Protein AF-A0A6V8H9C5-F1 (afdb_monomer_lite)

Organism: Talaromyces pinophilus (NCBI:txid128442)

Foldseek 3Di:
DDDDDDDDDDDDPPPPPPPPDDLDAQPPDDPDDPPDPPPDPPLPDDPDQFKDFPDDPDVPDDFFWKWWDAQQAKTFIAGPHRFGFFIDGGPWGKADFDWADAPNFIWTWIWTDDPPDEIWIFTAHLQRDTRFIAGDDDDFPHWDRAWHQAPVRWIKTKTWDKDWAQCVLQPDHGGFIATWTKIFTARGGRNDTPDMATCVVAPDLNQWPDHDDPPERHRVHHHHSWAFQAWYADPVRWIWTFTQGQLWIFTAGPPPRYTPAIQEGPGHQAADDPPAHGDHFNGWHHWYADPVQWIKIWGADPVLQWIKIWTWHDDSVVSHIDTPDIATDDRHPNDDHLKYWDQDPVARWIKIARWFQFGIWIGHNRHHTDTGMTRDDPCVVVVVPDRHIIRDMDTDHGARQHPDAWDWDDDAQKIKIADRSHPQFQKKWKWKFWAPDPDPPPCGDIDTPDMDTDPGRIDIDGDPDDDDPTWMWIKMFGAGPVGDGSHIYPIDTDDDPDDDDDDDDPPCVVVCPVVVVVCVVPVVPVVVVVVVVPDDLDQCLVVLLVVLCCVLQPVLDCQVVCVQLVQQDVVCRLCSLVVCVVVSCVVVSDPPLVSQLSVLSSVLSVVSVVCSVLVNCLLVLLVVLVPDSCLSVVLSVQLVVLSVQLSVLSNPPPDPVSVVVNVVSVVRSNVSSVVSVVVSVVSVVD

Sequence (686 aa):
MLLSRPQAKPTFLRRWTVRPNPSIRDIQQHRLPSIFGSYDFDLIRPHVPSISAELSSDKACIPGYIFSIPDGRSPTIYDQNGELIWRERRNALTQNLRVQTFRGQDYLTYWTKEPFGPGRYYLLDSSYTERYIVTPVGMIIDSLHDFTVTRRDTALIAAHYKRRANLSAIGGPIDGWILDGIFQEIDIVTGNLLYEWRAAEHVPIADTFNILDDEEGTEDRPFDYFHISGVDQSPSGDYLVSSGHMRAVMLIDASTGQVQWNLGGRKNDFRDFGDRPVVDFMWPHNARWAENGTLTVMDKESSGTRNCGMTIQINPHTTQAVLQQTYNGPAELKELSDGDMQISQDTGNVLISWGGRRGLSEFTADGKLLCENYVLNPLSSFGFLRPVAPSHVTKHTWTGKPLTRPTVKTSGHRLHVHWNGATEVAGWQLDLKEQRSSSKTDVSPYHEVGRFRKTGFETLLRVPPLKGKSRYFLRVAALDQQGQILGYTDDVEWQQAWTGSELSQSQFRILAGGIIIWRDIFDVRMNSMIANLGLTATNYTSGLLLWNYIYAYMLTSTRAIKFRAGIDHNTNPRYDLAKYGERAVAEGKITRKKLGQLERGASAHANSIESFALFASTIVLMNVAKLDVETINLVGLAYSIFRIGYVQAYFYGEDRRLSYVRSILWHFGNFSCFYGIWFAGKALQA

Secondary structure (DSSP, 8-state):
---PPPPPPPP-------PPP-------S-------------SS------EEEEE---TTSPP-EEEE-TTSS--EEE-TTS-EEEE---SSEEEEEEEEEETTEEEEEEEEE-TTS--EEEEE-TT--EEEEE---SS-SEEEEEEEE-TTSEEEEEEEEEEEE--GGGTS-TTEEEEEEEEEEEETTT--EEEEEEHHHHS-GGG--S---TT-SSSSS-EESS-EEEEEE-TTSPEEEEETTTTEEEEE-TTT--EEEEEEGGG---B-BTTBPP---SS-EEEEE-TTSPEEEEEE-TTSS-EEEEEEEEEGGGTEEEEEEEEEPPTT--S-S--EEEE-TTT--EEEE--TT--EEEE-TTS-EEEEEEE--GGGGSTTS-PPP----EEE------SSPPEEEEETTEEEEE-TT-TT--EEEEEEEEE-SS-TT--PPPEEEEEEE--SSSEEEEPP---SSSEEEEEEEEE-TT--EEEEPPPEEE-----------TT-HHHHHHHHHHHHHHHHHHHHHHHTTT------HHHHHHHHHHIIIIIT-THHHHHHTT---TTSTTSHHHHHHHHHHHTTSS-HHHHHHHHHHHHHHHHHHHHHHHHHHHHHHHHHTT--HHHHHHHHHHHHHHHHHHHHHHHH--SHHHHHHHHHHHHHHHHHHHHHHHHHHHHTT-

Radius of gyration: 34.14 Å; chains: 1; bounding box: 86×96×99 Å

Structure (mmCIF, N/CA/C/O backbone):
data_AF-A0A6V8H9C5-F1
#
_entry.id   AF-A0A6V8H9C5-F1
#
loop_
_atom_site.group_PDB
_atom_site.id
_atom_site.type_symbol
_atom_site.label_atom_id
_atom_site.label_alt_id
_atom_site.label_comp_id
_atom_site.label_asym_id
_atom_site.label_entity_id
_atom_site.label_seq_id
_atom_site.pdbx_PDB_ins_code
_atom_site.Cartn_x
_atom_site.Cartn_y
_atom_site.Cartn_z
_atom_site.occupancy
_atom_site.B_iso_or_equiv
_atom_site.auth_seq_id
_atom_site.auth_comp_id
_atom_site.auth_asym_id
_atom_site.auth_atom_id
_atom_site.pdbx_PDB_model_num
ATOM 1 N N . MET A 1 1 ? 8.381 -68.046 -42.246 1.00 32.75 1 MET A N 1
ATOM 2 C CA . MET A 1 1 ? 9.731 -68.211 -41.657 1.00 32.75 1 MET A CA 1
ATOM 3 C C . MET A 1 1 ? 10.690 -67.461 -42.585 1.00 32.75 1 MET A C 1
ATOM 5 O O . MET A 1 1 ? 10.600 -67.759 -43.763 1.00 32.75 1 MET A O 1
ATOM 9 N N . LEU A 1 2 ? 11.537 -66.474 -42.257 1.00 31.50 2 LEU A N 1
ATOM 10 C CA . LEU A 1 2 ? 11.833 -65.577 -41.109 1.00 31.50 2 LEU A CA 1
ATOM 11 C C . LEU A 1 2 ? 12.610 -64.362 -41.730 1.00 31.50 2 LEU A C 1
ATOM 13 O O . LEU A 1 2 ? 13.247 -64.567 -42.756 1.00 31.50 2 LEU A O 1
ATOM 17 N N . LEU A 1 3 ? 12.628 -63.101 -41.266 1.00 30.45 3 LEU A N 1
ATOM 18 C CA . LEU A 1 3 ? 12.091 -62.422 -40.074 1.00 30.45 3 LEU A CA 1
ATOM 19 C C . LEU A 1 3 ? 11.444 -61.048 -40.402 1.00 30.45 3 LEU A C 1
ATOM 21 O O . LEU A 1 3 ? 11.709 -60.403 -41.409 1.00 30.45 3 LEU A O 1
ATOM 25 N N . SER A 1 4 ? 10.637 -60.608 -39.442 1.00 28.58 4 SER A N 1
ATOM 26 C CA . SER A 1 4 ? 10.118 -59.275 -39.105 1.00 28.58 4 SER A CA 1
ATOM 27 C C . SER A 1 4 ? 11.133 -58.117 -38.988 1.00 28.58 4 SER A C 1
ATOM 29 O O . SER A 1 4 ? 12.171 -58.267 -38.342 1.00 28.58 4 SER A O 1
ATOM 31 N N . ARG A 1 5 ? 10.746 -56.908 -39.436 1.00 30.73 5 ARG A N 1
ATOM 32 C CA . ARG A 1 5 ? 11.332 -55.626 -38.974 1.00 30.73 5 ARG A CA 1
ATOM 33 C C . ARG A 1 5 ? 10.733 -55.224 -37.606 1.00 30.73 5 ARG A C 1
ATOM 35 O O . ARG A 1 5 ? 9.522 -55.384 -37.449 1.00 30.73 5 ARG A O 1
ATOM 42 N N . PRO A 1 6 ? 11.502 -54.682 -36.639 1.00 31.28 6 PRO A N 1
ATOM 43 C CA . PRO A 1 6 ? 10.957 -54.266 -35.343 1.00 31.28 6 PRO A CA 1
ATOM 44 C C . PRO A 1 6 ? 10.212 -52.926 -35.412 1.00 31.28 6 PRO A C 1
ATOM 46 O O . PRO A 1 6 ? 10.637 -52.000 -36.099 1.00 31.28 6 PRO A O 1
ATOM 49 N N . GLN A 1 7 ? 9.137 -52.802 -34.631 1.00 28.69 7 GLN A N 1
ATOM 50 C CA . GLN A 1 7 ? 8.470 -51.526 -34.364 1.00 28.69 7 GLN A CA 1
ATOM 51 C C . GLN A 1 7 ? 9.332 -50.643 -33.448 1.00 28.69 7 GLN A C 1
ATOM 53 O O . GLN A 1 7 ? 9.710 -51.072 -32.356 1.00 28.69 7 GLN A O 1
ATOM 58 N N . ALA A 1 8 ? 9.550 -49.383 -33.827 1.00 27.98 8 ALA A N 1
ATOM 59 C CA . ALA A 1 8 ? 9.919 -48.346 -32.869 1.00 27.98 8 ALA A CA 1
ATOM 60 C C . ALA A 1 8 ? 8.644 -47.856 -32.163 1.00 27.98 8 ALA A C 1
ATOM 62 O O . ALA A 1 8 ? 7.706 -47.390 -32.811 1.00 27.98 8 ALA A O 1
ATOM 63 N N . LYS A 1 9 ? 8.586 -47.997 -30.834 1.00 28.11 9 LYS A N 1
ATOM 64 C CA . LYS A 1 9 ? 7.462 -47.505 -30.023 1.00 28.11 9 LYS A CA 1
ATOM 65 C C . LYS A 1 9 ? 7.427 -45.970 -30.066 1.00 28.11 9 LYS A C 1
ATOM 67 O O . LYS A 1 9 ? 8.491 -45.371 -29.912 1.00 28.11 9 LYS A O 1
ATOM 72 N N . PRO A 1 10 ? 6.253 -45.319 -30.167 1.00 26.45 10 PRO A N 1
ATOM 73 C CA . PRO A 1 10 ? 6.161 -43.900 -29.861 1.00 26.45 10 PRO A CA 1
ATOM 74 C C . PRO A 1 10 ? 6.471 -43.710 -28.373 1.00 26.45 10 PRO A C 1
ATOM 76 O O . PRO A 1 10 ? 5.765 -44.225 -27.501 1.00 26.45 10 PRO A O 1
ATOM 79 N N . THR A 1 11 ? 7.556 -43.000 -28.075 1.00 27.45 11 THR A N 1
ATOM 80 C CA . THR A 1 11 ? 7.904 -42.621 -26.707 1.00 27.45 11 THR A CA 1
ATOM 81 C C . THR A 1 11 ? 6.768 -41.774 -26.146 1.00 27.45 11 THR A C 1
ATOM 83 O O . THR A 1 11 ? 6.370 -40.789 -26.765 1.00 27.45 11 THR A O 1
ATOM 86 N N . PHE A 1 12 ? 6.230 -42.155 -24.985 1.00 25.56 12 PHE A N 1
ATOM 87 C CA . PHE A 1 12 ? 5.189 -41.383 -24.308 1.00 25.56 12 PHE A CA 1
ATOM 88 C C . PHE A 1 12 ? 5.707 -39.966 -24.021 1.00 25.56 12 PHE A C 1
ATOM 90 O O . PHE A 1 12 ? 6.411 -39.740 -23.035 1.00 25.56 12 PHE A O 1
ATOM 97 N N . LEU A 1 13 ? 5.297 -38.994 -24.840 1.00 26.78 13 LEU A N 1
ATOM 98 C CA . LEU A 1 13 ? 5.240 -37.605 -24.413 1.00 26.78 13 LEU A CA 1
ATOM 99 C C . LEU A 1 13 ? 4.247 -37.560 -23.253 1.00 26.78 13 LEU A C 1
ATOM 101 O O . LEU A 1 13 ? 3.031 -37.520 -23.453 1.00 26.78 13 LEU A O 1
ATOM 105 N N . ARG A 1 14 ? 4.771 -37.594 -22.020 1.00 26.58 14 ARG A N 1
ATOM 106 C CA . ARG A 1 14 ? 4.018 -37.177 -20.838 1.00 26.58 14 ARG A CA 1
ATOM 107 C C . ARG A 1 14 ? 3.641 -35.721 -21.065 1.00 26.58 14 ARG A C 1
ATOM 109 O O . ARG A 1 14 ? 4.411 -34.811 -20.772 1.00 26.58 14 ARG A O 1
ATOM 116 N N . ARG A 1 15 ? 2.440 -35.531 -21.605 1.00 23.50 15 ARG A N 1
ATOM 117 C CA . ARG A 1 15 ? 1.730 -34.263 -21.623 1.00 23.50 15 ARG A CA 1
ATOM 118 C C . ARG A 1 15 ? 1.595 -33.859 -20.159 1.00 23.50 15 ARG A C 1
ATOM 120 O O . ARG A 1 15 ? 0.718 -34.360 -19.458 1.00 23.50 15 ARG A O 1
ATOM 127 N N . TRP A 1 16 ? 2.506 -33.013 -19.681 1.00 24.73 16 TRP A N 1
ATOM 128 C CA . TRP A 1 16 ? 2.320 -32.300 -18.428 1.00 24.73 16 TRP A CA 1
ATOM 129 C C . TRP A 1 16 ? 1.173 -31.328 -18.670 1.00 24.73 16 TRP A C 1
ATOM 131 O O . TRP A 1 16 ? 1.367 -30.164 -19.003 1.00 24.73 16 TRP A O 1
ATOM 141 N N . THR A 1 17 ? -0.050 -31.840 -18.546 1.00 24.81 17 THR A N 1
ATOM 142 C CA . THR A 1 17 ? -1.219 -31.019 -18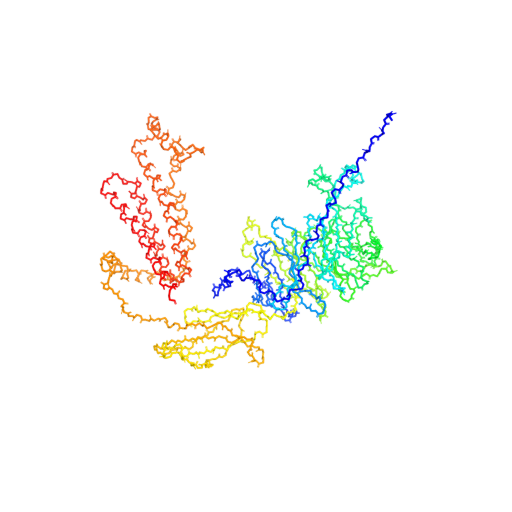.279 1.00 24.81 17 THR A CA 1
ATOM 143 C C . THR A 1 17 ? -0.983 -30.399 -16.912 1.00 24.81 17 THR A C 1
ATOM 145 O O . THR A 1 17 ? -1.374 -30.968 -15.888 1.00 24.81 17 THR A O 1
ATOM 148 N N . VAL A 1 18 ? -0.287 -29.261 -16.903 1.00 31.03 18 VAL A N 1
ATOM 149 C CA . VAL A 1 18 ? -0.352 -28.306 -15.806 1.00 31.03 18 VAL A CA 1
ATOM 150 C C . VAL A 1 18 ? -1.836 -28.030 -15.640 1.00 31.03 18 VAL A C 1
ATOM 152 O O . VAL A 1 18 ? -2.472 -27.451 -16.519 1.00 31.03 18 VAL A O 1
ATOM 155 N N . ARG A 1 19 ? -2.424 -28.565 -14.568 1.00 23.03 19 ARG A N 1
ATOM 156 C CA . ARG A 1 19 ? -3.793 -28.204 -14.223 1.00 23.03 19 ARG A CA 1
ATOM 157 C C . ARG A 1 19 ? -3.751 -26.708 -13.913 1.00 23.03 19 ARG A C 1
ATOM 159 O O . ARG A 1 19 ? -2.891 -26.332 -13.111 1.00 23.03 19 ARG A O 1
ATOM 166 N N . PRO A 1 20 ? -4.622 -25.870 -14.500 1.00 30.56 20 PRO A N 1
ATOM 167 C CA . PRO A 1 20 ? -4.797 -24.531 -13.966 1.00 30.56 20 PRO A CA 1
ATOM 168 C C . PRO A 1 20 ? -5.106 -24.666 -12.474 1.00 30.56 20 PRO A C 1
ATOM 170 O O . PRO A 1 20 ? -5.867 -25.551 -12.060 1.00 30.56 20 PRO A O 1
ATOM 173 N N . ASN A 1 21 ? -4.453 -23.837 -11.664 1.00 33.12 21 ASN A N 1
ATOM 174 C CA . ASN A 1 21 ? -4.779 -23.737 -10.249 1.00 33.12 21 ASN A CA 1
ATOM 175 C C . ASN A 1 21 ? -6.266 -23.344 -10.173 1.00 33.12 21 ASN A C 1
ATOM 177 O O . ASN A 1 21 ? -6.658 -22.442 -10.912 1.00 33.12 21 ASN A O 1
ATOM 181 N N . PRO A 1 22 ? -7.117 -24.023 -9.386 1.00 31.75 22 PRO A N 1
ATOM 182 C CA . PRO A 1 22 ? -8.557 -23.820 -9.481 1.00 31.75 22 PRO A CA 1
ATOM 183 C C . PRO A 1 22 ? -8.966 -22.427 -8.983 1.00 31.75 22 PRO A C 1
ATOM 185 O O . PRO A 1 22 ? -9.169 -22.221 -7.787 1.00 31.75 22 PRO A O 1
ATOM 188 N N . SER A 1 23 ? -9.158 -21.499 -9.920 1.00 50.88 23 SER A N 1
ATOM 189 C CA . SER A 1 23 ? -9.981 -20.296 -9.781 1.00 50.88 23 SER A CA 1
ATOM 190 C C . SER A 1 23 ? -11.450 -20.716 -9.637 1.00 50.88 23 SER A C 1
ATOM 192 O O . SER A 1 23 ? -12.218 -20.826 -10.590 1.00 50.88 23 SER A O 1
ATOM 194 N N . ILE A 1 24 ? -11.817 -21.074 -8.408 1.00 38.50 24 ILE A N 1
ATOM 195 C CA . ILE A 1 24 ? -13.116 -21.622 -7.999 1.00 38.50 24 ILE A CA 1
ATOM 196 C C . ILE A 1 24 ? -13.373 -21.047 -6.598 1.00 38.50 24 ILE A C 1
ATOM 198 O O . ILE A 1 24 ? -12.604 -21.340 -5.689 1.00 38.50 24 ILE A O 1
ATOM 202 N N . ARG A 1 25 ? -14.402 -20.245 -6.318 1.00 35.22 25 ARG A N 1
ATOM 203 C CA . ARG A 1 25 ? -15.559 -19.744 -7.089 1.00 35.22 25 ARG A CA 1
ATOM 204 C C . ARG A 1 25 ? -15.784 -18.275 -6.706 1.00 35.22 25 ARG A C 1
ATOM 206 O O . ARG A 1 25 ? -15.194 -17.804 -5.739 1.00 35.22 25 ARG A O 1
ATOM 213 N N . ASP A 1 26 ? -16.752 -17.640 -7.360 1.00 36.84 26 ASP A N 1
ATOM 214 C CA . ASP A 1 26 ? -17.653 -16.681 -6.710 1.00 36.84 26 ASP A CA 1
ATOM 215 C C . ASP A 1 26 ? -17.923 -17.123 -5.249 1.00 36.84 26 ASP A C 1
ATOM 217 O O . ASP A 1 26 ? -18.421 -18.235 -5.026 1.00 36.84 26 ASP A O 1
ATOM 221 N N . ILE A 1 27 ? -17.498 -16.334 -4.249 1.00 40.84 27 ILE A N 1
ATOM 222 C CA . ILE A 1 27 ? -17.491 -16.746 -2.829 1.00 40.84 27 ILE A CA 1
ATOM 223 C C . ILE A 1 27 ? -18.915 -16.634 -2.257 1.00 40.84 27 ILE A C 1
ATOM 225 O O . ILE A 1 27 ? -19.241 -15.822 -1.385 1.00 40.84 27 ILE A O 1
ATOM 229 N N . GLN A 1 28 ? -19.793 -17.503 -2.758 1.00 33.78 28 GLN A N 1
ATOM 230 C CA . GLN A 1 28 ? -21.121 -17.732 -2.220 1.00 33.78 28 GLN A CA 1
ATOM 231 C C . GLN A 1 28 ? -21.021 -18.518 -0.911 1.00 33.78 28 GLN A C 1
ATOM 233 O O . GLN A 1 28 ? -20.938 -19.744 -0.885 1.00 33.78 28 GLN A O 1
ATOM 238 N N . GLN A 1 29 ? -21.069 -17.768 0.190 1.00 33.16 29 GLN A N 1
ATOM 239 C CA . GLN A 1 29 ? -21.536 -18.227 1.502 1.00 33.16 29 GLN A CA 1
ATOM 240 C C . GLN A 1 29 ? -20.936 -19.551 2.009 1.00 33.16 29 GLN A C 1
ATOM 242 O O . GLN A 1 29 ? -21.628 -20.382 2.599 1.00 33.16 29 GLN A O 1
ATOM 247 N N . HIS A 1 30 ? -19.627 -19.740 1.867 1.00 23.95 30 HIS A N 1
ATOM 248 C CA . HIS A 1 30 ? -18.910 -20.672 2.732 1.00 23.95 30 HIS A CA 1
ATOM 249 C C . HIS A 1 30 ? -18.272 -19.898 3.878 1.00 23.95 30 HIS A C 1
ATOM 251 O O . HIS A 1 30 ? -17.260 -19.223 3.709 1.00 23.95 30 HIS A O 1
ATOM 257 N N . ARG A 1 31 ? -18.864 -20.040 5.073 1.00 32.56 31 ARG A N 1
ATOM 258 C CA . ARG A 1 31 ? -18.139 -19.826 6.328 1.00 32.56 31 ARG A CA 1
ATOM 259 C C . ARG A 1 31 ? -17.009 -20.852 6.377 1.00 32.56 31 ARG A C 1
ATOM 261 O O . ARG A 1 31 ? -17.194 -21.956 6.888 1.00 32.56 31 ARG A O 1
ATOM 268 N N . LEU A 1 32 ? -15.852 -20.498 5.826 1.00 25.45 32 LEU A N 1
ATOM 269 C CA . LEU A 1 32 ? -14.616 -21.189 6.161 1.00 25.45 32 LEU A CA 1
ATOM 270 C C . LEU A 1 32 ? -14.392 -21.054 7.675 1.00 25.45 32 LEU A C 1
ATOM 272 O O . LEU A 1 32 ? -14.811 -20.052 8.267 1.00 25.45 32 LEU A O 1
ATOM 276 N N . PRO A 1 33 ? -13.822 -22.081 8.328 1.00 22.83 33 PRO A N 1
ATOM 277 C CA . PRO A 1 33 ? -13.708 -22.097 9.774 1.00 22.83 33 PRO A CA 1
ATOM 278 C C . PRO A 1 33 ? -12.917 -20.878 10.228 1.00 22.83 33 PRO A C 1
ATOM 280 O O . PRO A 1 33 ? -11.819 -20.615 9.739 1.00 22.83 33 PRO A O 1
ATOM 283 N N . SER A 1 34 ? -13.484 -20.156 11.188 1.00 28.23 34 SER A N 1
ATOM 284 C CA . SER A 1 34 ? -12.803 -19.097 11.914 1.00 28.23 34 SER A CA 1
ATOM 285 C C . SER A 1 34 ? -11.499 -19.645 12.487 1.00 28.23 34 SER A C 1
ATOM 287 O O . SER A 1 34 ? -11.502 -20.347 13.503 1.00 28.23 34 SER A O 1
ATOM 289 N N . ILE A 1 35 ? -10.381 -19.298 11.848 1.00 25.30 35 ILE A N 1
ATOM 290 C CA . ILE A 1 35 ? -9.068 -19.349 12.478 1.00 25.30 35 ILE A CA 1
ATOM 291 C C . ILE A 1 35 ? -9.121 -18.267 13.555 1.00 25.30 35 ILE A C 1
ATOM 293 O O . ILE A 1 35 ? -8.846 -17.099 13.296 1.00 25.30 35 ILE A O 1
ATOM 297 N N . PHE A 1 36 ? -9.586 -18.656 14.745 1.00 29.19 36 PHE A N 1
ATOM 298 C CA . PHE A 1 36 ? -9.718 -17.794 15.915 1.00 29.19 36 PHE A CA 1
ATOM 299 C C . PHE A 1 36 ? -8.328 -17.368 16.412 1.00 29.19 36 PHE A C 1
ATOM 301 O O . PHE A 1 36 ? -7.826 -17.858 17.419 1.00 29.19 36 PHE A O 1
ATOM 308 N N . GLY A 1 37 ? -7.719 -16.410 15.720 1.00 24.73 37 GLY A N 1
ATOM 309 C CA . GLY A 1 37 ? -7.059 -15.313 16.402 1.00 24.73 37 GLY A CA 1
ATOM 310 C C . GLY A 1 37 ? -8.131 -14.270 16.687 1.00 24.73 37 GLY A C 1
ATOM 311 O O . GLY A 1 37 ? -8.742 -13.753 15.755 1.00 24.73 37 GLY A O 1
ATOM 312 N N . SER A 1 38 ? -8.389 -13.962 17.957 1.00 29.22 38 SER A N 1
ATOM 313 C CA . SER A 1 38 ? -9.118 -12.740 18.294 1.00 29.22 38 SER A CA 1
ATOM 314 C C . SER A 1 38 ? -8.360 -11.567 17.675 1.00 29.22 38 SER A C 1
ATOM 316 O O . SER A 1 38 ? -7.197 -11.350 18.023 1.00 29.22 38 SER A O 1
ATOM 318 N N . TYR A 1 39 ? -8.989 -10.849 16.741 1.00 35.97 39 TYR A N 1
ATOM 319 C CA . TYR A 1 39 ? -8.416 -9.660 16.110 1.00 35.97 39 TYR A CA 1
ATOM 320 C C . TYR A 1 39 ? -8.341 -8.542 17.145 1.00 35.97 39 TYR A C 1
ATOM 322 O O . TYR A 1 39 ? -9.214 -7.677 17.214 1.00 35.97 39 TYR A O 1
ATOM 330 N N . ASP A 1 40 ? -7.320 -8.609 17.996 1.00 33.28 40 ASP A N 1
ATOM 331 C CA . ASP A 1 40 ? -7.195 -7.714 19.128 1.00 33.28 40 ASP A CA 1
ATOM 332 C C . ASP A 1 40 ? -6.663 -6.360 18.648 1.00 33.28 40 ASP A C 1
ATOM 334 O O . ASP A 1 40 ? -5.466 -6.062 18.634 1.00 33.28 40 ASP A O 1
ATOM 338 N N . PHE A 1 41 ? -7.599 -5.534 18.185 1.00 41.22 41 PHE A N 1
ATOM 339 C CA . PHE A 1 41 ? -7.424 -4.095 18.146 1.00 41.22 41 PHE A CA 1
ATOM 340 C C . PHE A 1 41 ? -7.357 -3.620 19.596 1.00 41.22 41 PHE A C 1
ATOM 342 O O . PHE A 1 41 ? -8.381 -3.388 20.244 1.00 41.22 41 PHE A O 1
ATOM 349 N N . ASP A 1 42 ? -6.132 -3.522 20.113 1.00 40.94 42 ASP A N 1
ATOM 350 C CA . ASP A 1 42 ? -5.844 -3.007 21.446 1.00 40.94 42 ASP A CA 1
ATOM 351 C C . ASP A 1 42 ? -6.470 -1.617 21.636 1.00 40.94 42 ASP A C 1
ATOM 353 O O . ASP A 1 42 ? -5.893 -0.605 21.243 1.00 40.94 42 ASP A O 1
ATOM 357 N N . LEU A 1 43 ? -7.637 -1.567 22.292 1.00 48.25 43 LEU A N 1
ATOM 358 C CA . LEU A 1 43 ? -8.412 -0.357 22.641 1.00 48.25 43 LEU A CA 1
ATOM 359 C C . LEU A 1 43 ? -7.714 0.583 23.651 1.00 48.25 43 LEU A C 1
ATOM 361 O O . LEU A 1 43 ? -8.353 1.310 24.406 1.00 48.25 43 LEU A O 1
ATOM 365 N N . ILE A 1 44 ? -6.385 0.503 23.740 1.00 43.12 44 ILE A N 1
ATOM 366 C CA . ILE A 1 44 ? -5.515 1.405 24.495 1.00 43.12 44 ILE A CA 1
ATOM 367 C C . ILE A 1 44 ? -4.245 1.635 23.652 1.00 43.12 44 ILE A C 1
ATOM 369 O O . ILE A 1 44 ? -3.134 1.314 24.062 1.00 43.12 44 ILE A O 1
ATOM 373 N N . ARG A 1 45 ? -4.446 2.199 22.451 1.00 42.34 45 ARG A N 1
ATOM 374 C CA . ARG A 1 45 ? -3.427 2.654 21.480 1.00 42.34 45 ARG A CA 1
ATOM 375 C C . ARG A 1 45 ? -2.379 1.606 21.052 1.00 42.34 45 ARG A C 1
ATOM 377 O O . ARG A 1 45 ? -1.297 1.538 21.640 1.00 42.34 45 ARG A O 1
ATOM 384 N N . PRO A 1 46 ? -2.573 0.933 19.904 1.00 41.88 46 PRO A N 1
ATOM 385 C CA . PRO A 1 46 ? -1.437 0.438 19.138 1.00 41.88 46 PRO A CA 1
ATOM 386 C C . PRO A 1 46 ? -0.572 1.635 18.699 1.00 41.88 46 PRO A C 1
ATOM 388 O O . PRO A 1 46 ? -1.090 2.732 18.481 1.00 41.88 46 PRO A O 1
ATOM 391 N N . HIS A 1 47 ? 0.727 1.422 18.471 1.00 46.19 47 HIS A N 1
ATOM 392 C CA . HIS A 1 47 ? 1.512 2.314 17.607 1.00 46.19 47 HIS A CA 1
ATOM 393 C C . HIS A 1 47 ? 0.988 2.167 16.164 1.00 46.19 47 HIS A C 1
ATOM 395 O O . HIS A 1 47 ? 1.495 1.382 15.362 1.00 46.19 47 HIS A O 1
ATOM 401 N N . VAL A 1 48 ? -0.101 2.869 15.854 1.00 48.28 48 VAL A N 1
ATOM 402 C CA . VAL A 1 48 ? -0.570 3.066 14.483 1.00 48.28 48 VAL A CA 1
ATOM 403 C C . VAL A 1 48 ? 0.271 4.200 13.894 1.00 48.28 48 VAL A C 1
ATOM 405 O O . VAL A 1 48 ? 0.345 5.253 14.526 1.00 48.28 48 VAL A O 1
ATOM 408 N N . PRO A 1 49 ? 0.916 4.011 12.728 1.00 50.41 49 PRO A N 1
ATOM 409 C CA . PRO A 1 49 ? 1.483 5.112 11.955 1.00 50.41 49 PRO A CA 1
ATOM 410 C C . PRO A 1 49 ? 0.425 6.206 11.785 1.00 50.41 49 PRO A C 1
ATOM 412 O O . PRO A 1 49 ? -0.635 5.955 11.214 1.00 50.41 49 PRO A O 1
ATOM 415 N N . SER A 1 50 ? 0.660 7.381 12.358 1.00 51.47 50 SER A N 1
ATOM 416 C CA . SER A 1 50 ? -0.244 8.523 12.247 1.00 51.47 50 SER A CA 1
ATOM 417 C C . SER A 1 50 ? 0.110 9.318 11.000 1.00 51.47 50 SER A C 1
ATOM 419 O O . SER A 1 50 ? 1.289 9.611 10.783 1.00 51.47 50 SER A O 1
ATOM 421 N N . ILE A 1 51 ? -0.893 9.720 10.222 1.00 55.34 51 ILE A N 1
ATOM 422 C CA . ILE A 1 51 ? -0.680 10.759 9.218 1.00 55.34 51 ILE A CA 1
ATOM 423 C C . ILE A 1 51 ? -0.562 12.093 9.961 1.00 55.34 51 ILE A C 1
ATOM 425 O O . ILE A 1 51 ? -1.427 12.433 10.765 1.00 55.34 51 ILE A O 1
ATOM 429 N N . SER A 1 52 ? 0.515 12.834 9.715 1.00 51.75 52 SER A N 1
ATOM 430 C CA . SER A 1 52 ? 0.700 14.195 10.220 1.00 51.75 52 SER A CA 1
ATOM 431 C C . SER A 1 52 ? 0.629 15.184 9.060 1.00 51.75 52 SER A C 1
ATOM 433 O O . SER A 1 52 ? 1.436 15.113 8.132 1.00 51.75 52 SER A O 1
ATOM 435 N N . ALA A 1 53 ? -0.315 16.119 9.118 1.00 50.12 53 ALA A N 1
ATOM 436 C CA . ALA A 1 53 ? -0.318 17.292 8.250 1.00 50.12 53 ALA A CA 1
ATOM 437 C C . ALA A 1 53 ? 0.614 18.347 8.862 1.00 50.12 53 ALA A C 1
ATOM 439 O O . ALA A 1 53 ? 0.339 18.856 9.949 1.00 50.12 53 ALA A O 1
ATOM 440 N N . GLU A 1 54 ? 1.735 18.639 8.198 1.00 44.16 54 GLU A N 1
ATOM 441 C CA . GLU A 1 54 ? 2.750 19.572 8.719 1.00 44.16 54 GLU A CA 1
ATOM 442 C C . GLU A 1 54 ? 2.578 21.001 8.168 1.00 44.16 54 GLU A C 1
ATOM 444 O O . GLU A 1 54 ? 3.063 21.961 8.765 1.00 44.16 54 GLU A O 1
ATOM 449 N N . LEU A 1 55 ? 1.797 21.169 7.091 1.00 41.72 55 LEU A N 1
ATOM 450 C CA . LEU A 1 55 ? 1.306 22.468 6.635 1.00 41.72 55 LEU A CA 1
ATOM 451 C C . LEU A 1 55 ? -0.223 22.490 6.561 1.00 41.72 55 LEU A C 1
ATOM 453 O O . LEU A 1 55 ? -0.831 21.690 5.857 1.00 41.72 55 LEU A O 1
ATOM 457 N N . SER A 1 56 ? -0.790 23.459 7.289 1.00 39.59 56 SER A N 1
ATOM 458 C CA . SER A 1 56 ? -2.119 24.068 7.145 1.00 39.59 56 SER A CA 1
ATOM 459 C C . SER A 1 56 ? -3.155 23.279 6.336 1.00 39.59 56 SER A C 1
ATOM 461 O O . SER A 1 56 ? -3.144 23.304 5.106 1.00 39.59 56 SER A O 1
ATOM 463 N N . SER A 1 57 ? -4.154 22.725 7.029 1.00 42.97 57 SER A N 1
ATOM 464 C CA . SER A 1 57 ? -5.444 22.376 6.430 1.00 42.97 57 SER A CA 1
ATOM 465 C C . SER A 1 57 ? -6.201 23.644 6.017 1.00 42.97 57 SER A C 1
ATOM 467 O O . SER A 1 57 ? -7.165 24.073 6.654 1.00 42.97 57 SER A O 1
ATOM 469 N N . ASP A 1 58 ? -5.749 24.266 4.930 1.00 46.59 58 ASP A N 1
ATOM 470 C CA . ASP A 1 58 ? -6.545 25.274 4.248 1.00 46.59 58 ASP A CA 1
ATOM 471 C C . ASP A 1 58 ? -7.842 24.610 3.753 1.00 46.59 58 ASP A C 1
ATOM 473 O O . ASP A 1 58 ? -7.847 23.438 3.361 1.00 46.59 58 ASP A O 1
ATOM 477 N N . LYS A 1 59 ? -8.967 25.333 3.761 1.00 54.88 59 LYS A N 1
ATOM 478 C CA . LYS A 1 59 ? -10.302 24.760 3.453 1.00 54.88 59 LYS A CA 1
ATOM 479 C C . LYS A 1 59 ? -10.488 24.353 1.976 1.00 54.88 59 LYS A C 1
ATOM 481 O O . LYS A 1 59 ? -11.612 24.109 1.548 1.00 54.88 59 LYS A O 1
ATOM 486 N N . ALA A 1 60 ? -9.405 24.341 1.203 1.00 63.62 60 ALA A N 1
ATOM 487 C CA . ALA A 1 60 ? -9.368 24.167 -0.242 1.00 63.62 60 ALA A CA 1
ATOM 488 C C . ALA A 1 60 ? -9.015 22.740 -0.701 1.00 63.62 60 ALA A C 1
ATOM 490 O O . ALA A 1 60 ? -9.167 22.451 -1.886 1.00 63.62 60 ALA A O 1
ATOM 491 N N . CYS A 1 61 ? -8.553 21.859 0.194 1.00 78.06 61 CYS A N 1
ATOM 492 C CA . CYS A 1 61 ? -8.288 20.464 -0.165 1.00 78.06 61 CYS A CA 1
ATOM 493 C C . CYS A 1 61 ? -9.568 19.618 -0.193 1.00 78.06 61 CYS A C 1
ATOM 495 O O . CYS A 1 61 ? -10.451 19.773 0.653 1.00 78.06 61 CYS A O 1
ATOM 497 N N . ILE A 1 62 ? -9.651 18.697 -1.156 1.00 80.19 62 ILE A N 1
ATOM 498 C CA . ILE A 1 62 ? -10.810 17.820 -1.376 1.00 80.19 62 ILE A CA 1
ATOM 499 C C . ILE A 1 62 ? -11.110 16.991 -0.108 1.00 80.19 62 ILE A C 1
ATOM 501 O O . ILE A 1 62 ? -10.175 16.474 0.509 1.00 80.19 62 ILE A O 1
ATOM 505 N N . PRO A 1 63 ? -12.376 16.796 0.300 1.00 83.00 63 PRO A N 1
ATOM 506 C CA . PRO A 1 63 ? -12.717 15.841 1.355 1.00 83.00 63 PRO A CA 1
ATOM 507 C C . PRO A 1 63 ? -12.613 14.393 0.846 1.00 83.00 63 PRO A C 1
ATOM 509 O O . PRO A 1 63 ? -13.024 14.089 -0.269 1.00 83.00 63 PRO A O 1
ATOM 512 N N . GLY A 1 64 ? -12.096 13.469 1.656 1.00 86.31 64 GLY A N 1
ATOM 513 C CA . GLY A 1 64 ? -12.023 12.053 1.275 1.00 86.31 64 GLY A CA 1
ATOM 514 C C . GLY A 1 64 ? -11.254 11.189 2.268 1.00 86.31 64 GLY A C 1
ATOM 515 O O . GLY A 1 64 ? -10.592 11.706 3.169 1.00 86.31 64 GLY A O 1
ATOM 516 N N . TYR A 1 65 ? -11.338 9.871 2.091 1.00 89.38 65 TYR A N 1
ATOM 517 C CA . TYR A 1 65 ? -10.521 8.909 2.826 1.00 89.38 65 TYR A CA 1
ATOM 518 C C . TYR A 1 65 ? -9.166 8.731 2.142 1.00 89.38 65 TYR A C 1
ATOM 520 O O . TYR A 1 65 ? -9.081 8.763 0.915 1.00 89.38 65 TYR A O 1
ATOM 528 N N . ILE A 1 66 ? -8.116 8.532 2.936 1.00 87.62 66 ILE A N 1
ATOM 529 C CA . ILE A 1 66 ? -6.743 8.309 2.473 1.00 87.62 66 ILE A CA 1
ATOM 530 C C . ILE A 1 66 ? -6.416 6.821 2.610 1.00 87.62 66 ILE A C 1
ATOM 532 O O . ILE A 1 66 ? -6.539 6.247 3.694 1.00 87.62 66 ILE A O 1
ATOM 536 N N . PHE A 1 67 ? -5.965 6.207 1.522 1.00 89.06 67 PHE A N 1
ATOM 537 C CA . PHE A 1 67 ? -5.629 4.788 1.429 1.00 89.06 67 PHE A CA 1
ATOM 538 C C . PHE A 1 67 ? -4.112 4.638 1.387 1.00 89.06 67 PHE A C 1
ATOM 540 O O . PHE A 1 67 ? -3.444 5.310 0.604 1.00 89.06 67 PHE A O 1
ATOM 547 N N . SER A 1 68 ? -3.550 3.800 2.259 1.00 84.69 68 SER A N 1
ATOM 548 C CA . SER A 1 68 ? -2.103 3.582 2.332 1.00 84.69 68 SER A CA 1
ATOM 549 C C . SER A 1 68 ? -1.758 2.240 2.984 1.00 84.69 68 SER A C 1
ATOM 551 O O . SER A 1 68 ? -2.583 1.620 3.660 1.00 84.69 68 SER A O 1
ATOM 553 N N . ILE A 1 69 ? -0.506 1.806 2.824 1.00 82.81 69 ILE A N 1
ATOM 554 C CA . ILE A 1 69 ? 0.075 0.646 3.512 1.00 82.81 69 ILE A CA 1
ATOM 555 C C . ILE A 1 69 ? 1.368 1.102 4.230 1.00 82.81 69 ILE A C 1
ATOM 557 O O . ILE A 1 69 ? 2.475 0.872 3.744 1.00 82.81 69 ILE A O 1
ATOM 561 N N . PRO A 1 70 ? 1.266 1.784 5.391 1.00 75.44 70 PRO A N 1
ATOM 562 C CA . PRO A 1 70 ? 2.383 2.537 5.990 1.00 75.44 70 PRO A CA 1
ATOM 563 C C . PRO A 1 70 ? 3.549 1.693 6.527 1.00 75.44 70 PRO A C 1
ATOM 565 O O . PRO A 1 70 ? 4.628 2.206 6.826 1.00 75.44 70 PRO A O 1
ATOM 568 N N . ASP A 1 71 ? 3.312 0.402 6.742 1.00 72.69 71 ASP A N 1
ATOM 569 C CA . ASP A 1 71 ? 4.270 -0.590 7.238 1.00 72.69 71 ASP A CA 1
ATOM 570 C C . ASP A 1 71 ? 4.637 -1.643 6.171 1.00 72.69 71 ASP A C 1
ATOM 572 O O . ASP A 1 71 ? 5.289 -2.639 6.495 1.00 72.69 71 ASP A O 1
ATOM 576 N N . GLY A 1 72 ? 4.195 -1.445 4.920 1.00 77.38 72 GLY A N 1
ATOM 577 C CA . GLY A 1 72 ? 4.356 -2.386 3.805 1.00 77.38 72 GLY A CA 1
ATOM 578 C C . GLY A 1 72 ? 3.643 -3.732 3.987 1.00 77.38 72 GLY A C 1
ATOM 579 O O . GLY A 1 72 ? 4.006 -4.712 3.335 1.00 77.38 72 GLY A O 1
ATOM 580 N N . ARG A 1 73 ? 2.692 -3.829 4.929 1.00 81.75 73 ARG A N 1
ATOM 581 C CA . ARG A 1 73 ? 2.002 -5.081 5.289 1.00 81.75 73 ARG A CA 1
ATOM 582 C C . ARG A 1 73 ? 0.518 -4.913 5.589 1.00 81.75 73 ARG A C 1
ATOM 584 O O . ARG A 1 73 ? -0.250 -5.832 5.348 1.00 81.75 73 ARG A O 1
ATOM 591 N N . SER A 1 74 ? 0.112 -3.784 6.154 1.00 84.44 74 SER A N 1
ATOM 592 C CA . SER A 1 74 ? -1.235 -3.551 6.661 1.00 84.44 74 SER A CA 1
ATOM 593 C C . SER A 1 74 ? -1.989 -2.530 5.804 1.00 84.44 74 SER A C 1
ATOM 595 O O . SER A 1 74 ? -1.795 -1.325 6.007 1.00 84.44 74 SER A O 1
ATOM 597 N N . PRO A 1 75 ? -2.872 -2.964 4.887 1.00 89.31 75 PRO A N 1
ATOM 598 C CA . PRO A 1 75 ? -3.880 -2.100 4.286 1.00 89.31 75 PRO A CA 1
ATOM 599 C C . PRO A 1 75 ? -4.574 -1.239 5.343 1.00 89.31 75 PRO A C 1
ATOM 601 O O . PRO A 1 75 ? -5.074 -1.757 6.344 1.00 89.31 75 PRO A O 1
ATOM 604 N N . THR A 1 76 ? -4.539 0.080 5.158 1.00 88.50 76 THR A N 1
ATOM 605 C CA . THR A 1 76 ? -5.051 1.054 6.124 1.00 88.50 76 THR A CA 1
ATOM 606 C C . THR A 1 76 ? -5.810 2.174 5.409 1.00 88.50 76 THR A C 1
ATOM 608 O O . THR A 1 76 ? -5.328 2.743 4.431 1.00 88.50 76 THR A O 1
ATOM 611 N N . ILE A 1 77 ? -6.995 2.496 5.926 1.00 91.44 77 ILE A N 1
ATOM 612 C CA . ILE A 1 77 ? -7.812 3.648 5.539 1.00 91.44 77 ILE A CA 1
ATOM 613 C C . ILE A 1 77 ? -7.777 4.651 6.687 1.00 91.44 77 ILE A C 1
ATOM 615 O O . ILE A 1 77 ? -8.064 4.292 7.835 1.00 91.44 77 ILE A O 1
ATOM 619 N N . TYR A 1 78 ? -7.488 5.902 6.358 1.00 87.31 78 TYR A N 1
ATOM 620 C CA . TYR A 1 78 ? -7.567 7.051 7.250 1.00 87.31 78 TYR A CA 1
ATOM 621 C C . TYR A 1 78 ? -8.654 8.020 6.785 1.00 87.31 78 TYR A C 1
ATOM 623 O O . TYR A 1 78 ? -8.997 8.051 5.603 1.00 87.31 78 TYR A O 1
ATOM 631 N N . ASP A 1 79 ? -9.188 8.829 7.694 1.00 84.88 79 ASP A N 1
ATOM 632 C CA . ASP A 1 79 ? -9.997 9.990 7.329 1.00 84.88 79 ASP A CA 1
ATOM 633 C C . ASP A 1 79 ? -9.126 11.185 6.897 1.00 84.88 79 ASP A C 1
ATOM 635 O O . ASP A 1 79 ? -7.893 11.151 6.944 1.00 84.88 79 ASP A O 1
ATOM 639 N N . GLN A 1 80 ? -9.785 12.269 6.490 1.00 79.50 80 GLN A N 1
ATOM 640 C CA . GLN A 1 80 ? -9.145 13.524 6.081 1.00 79.50 80 GLN A CA 1
ATOM 641 C C . GLN A 1 80 ? -8.286 14.196 7.173 1.00 79.50 80 GLN A C 1
ATOM 643 O O . GLN A 1 80 ? -7.499 15.083 6.856 1.00 79.50 80 GLN A O 1
ATOM 648 N N . ASN A 1 81 ? -8.450 13.818 8.446 1.00 77.31 81 ASN A N 1
ATOM 649 C CA . ASN A 1 81 ? -7.694 14.348 9.583 1.00 77.31 81 ASN A CA 1
ATOM 650 C C . ASN A 1 81 ? -6.509 13.437 9.961 1.00 77.31 81 ASN A C 1
ATOM 652 O O . ASN A 1 81 ? -5.786 13.737 10.911 1.00 77.31 81 ASN A O 1
ATOM 656 N N . GLY A 1 82 ? -6.318 12.318 9.252 1.00 77.44 82 GLY A N 1
ATOM 657 C CA . GLY A 1 82 ? -5.313 11.309 9.576 1.00 77.44 82 GLY A CA 1
ATOM 658 C C . GLY A 1 82 ? -5.727 10.341 10.688 1.00 77.44 82 GLY A C 1
ATOM 659 O O . GLY A 1 82 ? -4.883 9.585 11.177 1.00 77.44 82 GLY A O 1
ATOM 660 N N . GLU A 1 83 ? -7.000 10.326 11.097 1.00 81.38 83 GLU A N 1
ATOM 661 C CA . GLU A 1 83 ? -7.509 9.341 12.048 1.00 81.38 83 GLU A CA 1
ATOM 662 C C . GLU A 1 83 ? -7.777 8.001 11.364 1.00 81.38 83 GLU A C 1
ATOM 664 O O . GLU A 1 83 ? -8.215 7.936 10.218 1.00 81.38 83 GLU A O 1
ATOM 669 N N . LEU A 1 84 ? -7.539 6.902 12.081 1.00 86.56 84 LEU A N 1
ATOM 670 C CA . LEU A 1 84 ? -7.807 5.562 11.568 1.00 86.56 84 LEU A CA 1
ATOM 671 C C . LEU A 1 84 ? -9.309 5.373 11.269 1.00 86.56 84 LEU A C 1
ATOM 673 O O . LEU A 1 84 ? -10.173 5.793 12.037 1.00 86.56 84 LEU A O 1
ATOM 677 N N . ILE A 1 85 ? -9.625 4.680 10.179 1.00 91.44 85 ILE A N 1
ATOM 678 C CA . ILE A 1 85 ? -10.987 4.249 9.834 1.00 91.44 85 ILE A CA 1
ATOM 679 C C . ILE A 1 85 ? -11.046 2.732 9.733 1.00 91.44 85 ILE A C 1
ATOM 681 O O . ILE A 1 85 ? -11.899 2.105 10.359 1.00 91.44 85 ILE A O 1
ATOM 685 N N . TRP A 1 86 ? -10.103 2.137 9.006 1.00 93.81 86 TRP A N 1
ATOM 686 C CA . TRP A 1 86 ? -9.959 0.692 8.872 1.00 93.81 86 TRP A CA 1
ATOM 687 C C . TRP A 1 86 ? -8.487 0.321 8.825 1.00 93.81 86 TRP A C 1
ATOM 689 O O . TRP A 1 86 ? -7.696 1.016 8.194 1.00 93.81 86 TRP A O 1
ATOM 699 N N . ARG A 1 87 ? -8.120 -0.802 9.431 1.00 89.62 87 ARG A N 1
ATOM 700 C CA . ARG A 1 87 ? -6.856 -1.479 9.140 1.00 89.62 87 ARG A CA 1
ATOM 701 C C . ARG A 1 87 ? -7.081 -2.973 9.073 1.00 89.62 87 ARG A C 1
ATOM 703 O O . ARG A 1 87 ? -7.864 -3.520 9.847 1.00 89.62 87 ARG A O 1
ATOM 710 N N . GLU A 1 88 ? -6.316 -3.634 8.225 1.00 87.56 88 GLU A N 1
ATOM 711 C CA . GLU A 1 88 ? -6.134 -5.075 8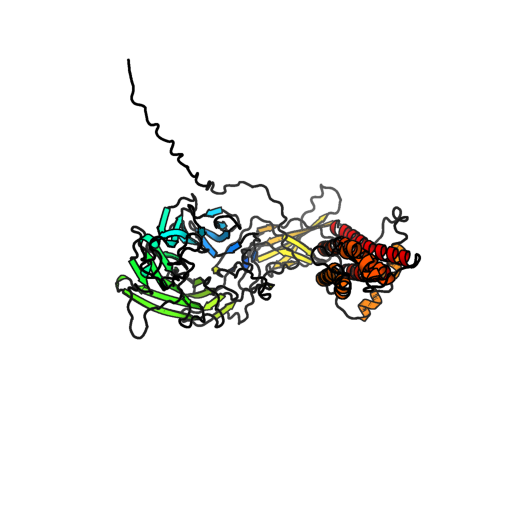.264 1.00 87.56 88 GLU A CA 1
ATOM 712 C C . GLU A 1 88 ? -4.654 -5.392 8.464 1.00 87.56 88 GLU A C 1
ATOM 714 O O . GLU A 1 88 ? -3.799 -4.828 7.791 1.00 87.56 88 GLU A O 1
ATOM 719 N N . ARG A 1 89 ? -4.323 -6.279 9.410 1.00 82.44 89 ARG A N 1
ATOM 720 C CA . ARG A 1 89 ? -2.944 -6.753 9.594 1.00 82.44 89 ARG A CA 1
ATOM 721 C C . ARG A 1 89 ? -2.728 -8.000 8.738 1.00 82.44 89 ARG A C 1
ATOM 723 O O . ARG A 1 89 ? -3.329 -9.033 9.027 1.00 82.44 89 ARG A O 1
ATOM 730 N N . ARG A 1 90 ? -1.828 -7.940 7.753 1.00 76.94 90 ARG A N 1
ATOM 731 C CA . ARG A 1 90 ? -1.311 -9.125 7.046 1.00 76.94 90 ARG A CA 1
ATOM 732 C C . ARG A 1 90 ? 0.106 -9.449 7.537 1.00 76.94 90 ARG A C 1
ATOM 734 O O . ARG A 1 90 ? 0.858 -8.570 7.952 1.00 76.94 90 ARG A O 1
ATOM 741 N N . ASN A 1 91 ? 0.480 -10.728 7.475 1.00 78.56 91 ASN A N 1
ATOM 742 C CA . ASN A 1 91 ? 1.843 -11.186 7.782 1.00 78.56 91 ASN A CA 1
ATOM 743 C C . ASN A 1 91 ? 2.762 -11.213 6.542 1.00 78.56 91 ASN A C 1
ATOM 745 O O . ASN A 1 91 ? 3.970 -11.404 6.687 1.00 78.56 91 ASN A O 1
ATOM 749 N N . ALA A 1 92 ? 2.204 -10.975 5.354 1.00 82.00 92 ALA A N 1
ATOM 750 C CA . ALA A 1 92 ? 2.893 -10.928 4.068 1.00 82.00 92 ALA A CA 1
ATOM 751 C C . ALA A 1 92 ? 3.236 -9.488 3.642 1.00 82.00 92 ALA A C 1
ATOM 753 O O . ALA A 1 92 ? 2.742 -8.517 4.222 1.00 82.00 92 ALA A O 1
ATOM 754 N N . LEU A 1 93 ? 4.080 -9.356 2.615 1.00 83.44 93 LEU A N 1
ATOM 755 C CA . LEU A 1 93 ? 4.317 -8.084 1.928 1.00 83.44 93 LEU A CA 1
ATOM 756 C C . LEU A 1 93 ? 3.021 -7.644 1.238 1.00 83.44 93 LEU A C 1
ATOM 758 O O . LEU A 1 93 ? 2.384 -8.474 0.592 1.00 83.44 93 LEU A O 1
ATOM 762 N N . THR A 1 94 ? 2.629 -6.379 1.373 1.00 84.50 94 THR A N 1
ATOM 763 C CA . THR A 1 94 ? 1.383 -5.843 0.801 1.00 84.50 94 THR A CA 1
ATOM 764 C C . THR A 1 94 ? 1.641 -4.471 0.183 1.00 84.50 94 THR A C 1
ATOM 766 O O . THR A 1 94 ? 2.329 -3.664 0.804 1.00 84.50 94 THR A O 1
ATOM 769 N N . GLN A 1 95 ? 1.111 -4.212 -1.018 1.00 84.38 95 GLN A N 1
ATOM 770 C CA . GLN A 1 95 ? 1.322 -2.970 -1.779 1.00 84.38 95 GLN A CA 1
ATOM 771 C C . GLN A 1 95 ? 0.080 -2.521 -2.581 1.00 84.38 95 GLN A C 1
ATOM 773 O O . GLN A 1 95 ? -0.878 -3.279 -2.723 1.00 84.38 95 GLN A O 1
ATOM 778 N N . ASN A 1 96 ? 0.117 -1.282 -3.093 1.00 83.31 96 ASN A N 1
ATOM 779 C CA . ASN A 1 96 ? -0.867 -0.675 -4.008 1.00 83.31 96 ASN A CA 1
ATOM 780 C C . ASN A 1 96 ? -2.333 -0.749 -3.527 1.00 83.31 96 ASN A C 1
ATOM 782 O O . ASN A 1 96 ? -3.193 -1.300 -4.211 1.00 83.31 96 ASN A O 1
ATOM 786 N N . LEU A 1 97 ? -2.618 -0.210 -2.330 1.00 89.31 97 LEU A N 1
ATOM 787 C CA . LEU A 1 97 ? -3.996 -0.076 -1.841 1.00 89.31 97 LEU A CA 1
ATOM 788 C C . LEU A 1 97 ? -4.697 1.108 -2.524 1.00 89.31 97 LEU A C 1
ATOM 790 O O . LEU A 1 97 ? -4.357 2.265 -2.270 1.00 89.31 97 LEU A O 1
ATOM 794 N N . ARG A 1 98 ? -5.724 0.815 -3.322 1.00 89.31 98 ARG A N 1
ATOM 795 C CA . ARG A 1 98 ? -6.605 1.810 -3.958 1.00 89.31 98 ARG A CA 1
ATOM 796 C C . ARG A 1 98 ? -8.055 1.327 -4.019 1.00 89.31 98 ARG A C 1
ATOM 798 O O . ARG A 1 98 ? -8.326 0.146 -3.799 1.00 89.31 98 ARG A O 1
ATOM 805 N N . VAL A 1 99 ? -8.978 2.241 -4.315 1.00 93.62 99 VAL A N 1
ATOM 806 C CA . VAL A 1 99 ? -10.358 1.905 -4.697 1.00 93.62 99 VAL A CA 1
ATOM 807 C C . VAL A 1 99 ? -10.401 1.734 -6.215 1.00 93.62 99 VAL A C 1
ATOM 809 O O . VAL A 1 99 ? -9.882 2.587 -6.932 1.00 93.62 99 VAL A O 1
ATOM 812 N N . GLN A 1 100 ? -11.002 0.651 -6.711 1.00 93.75 100 GLN A N 1
ATOM 813 C CA . GLN A 1 100 ? -11.247 0.441 -8.144 1.00 93.75 100 GLN A CA 1
ATOM 814 C C . GLN A 1 100 ? -12.660 -0.094 -8.371 1.00 93.75 100 GLN A C 1
ATOM 816 O O . GLN A 1 100 ? -13.145 -0.930 -7.604 1.00 93.75 100 GLN A O 1
ATOM 821 N N . THR A 1 101 ? -13.312 0.372 -9.432 1.00 94.94 101 THR A N 1
ATOM 822 C CA . THR A 1 101 ? -14.672 -0.042 -9.786 1.00 94.94 101 THR A CA 1
ATOM 823 C C . THR A 1 101 ? -14.635 -1.291 -10.669 1.00 94.94 101 THR A C 1
ATOM 825 O O . THR A 1 101 ? -13.916 -1.333 -11.660 1.00 94.94 101 THR A O 1
ATOM 828 N N . PHE A 1 102 ? -15.437 -2.299 -10.329 1.00 96.56 102 PHE A N 1
ATOM 829 C CA . PHE A 1 102 ? -15.652 -3.521 -11.104 1.00 96.56 102 PHE A CA 1
ATOM 830 C C . PHE A 1 102 ? -17.158 -3.799 -11.174 1.00 96.56 102 PHE A C 1
ATOM 832 O O . PHE A 1 102 ? -17.834 -3.865 -10.146 1.00 96.56 102 PHE A O 1
ATOM 839 N N . ARG A 1 103 ? -17.709 -3.935 -12.382 1.00 95.81 103 ARG A N 1
ATOM 840 C CA . ARG A 1 103 ? -19.141 -4.147 -12.666 1.00 95.81 103 ARG A CA 1
ATOM 841 C C . ARG A 1 103 ? -20.053 -3.112 -11.996 1.00 95.81 103 ARG A C 1
ATOM 843 O O . ARG A 1 103 ? -21.134 -3.437 -11.505 1.00 95.81 103 ARG A O 1
ATOM 850 N N . GLY A 1 104 ? -19.596 -1.859 -11.958 1.00 94.94 104 GLY A N 1
ATOM 851 C CA . GLY A 1 104 ? -20.306 -0.740 -11.330 1.00 94.94 104 GLY A CA 1
ATOM 852 C C . GLY A 1 104 ? -20.336 -0.771 -9.796 1.00 94.94 104 GLY A C 1
ATOM 853 O O . GLY A 1 104 ? -21.161 -0.082 -9.201 1.00 94.94 104 GLY A O 1
ATOM 854 N N . GLN A 1 105 ? -19.481 -1.570 -9.150 1.00 95.88 105 GLN A N 1
ATOM 855 C CA . GLN A 1 105 ? -19.299 -1.590 -7.696 1.00 95.88 105 GLN A CA 1
ATOM 856 C C . GLN A 1 105 ? -17.847 -1.288 -7.336 1.00 95.88 105 GLN A C 1
ATOM 858 O O . GLN A 1 105 ? -16.930 -1.780 -7.991 1.00 95.88 105 GLN A O 1
ATOM 863 N N . ASP A 1 106 ? -17.636 -0.513 -6.278 1.00 96.25 106 ASP A N 1
ATOM 864 C CA . ASP A 1 106 ? -16.296 -0.181 -5.801 1.00 96.25 106 ASP A CA 1
ATOM 865 C C . ASP A 1 106 ? -15.733 -1.279 -4.896 1.00 96.25 106 ASP A C 1
ATOM 867 O O . ASP A 1 106 ? -16.389 -1.749 -3.960 1.00 96.25 106 ASP A O 1
ATOM 871 N N . TYR A 1 107 ? -14.480 -1.645 -5.156 1.00 97.50 107 TYR A N 1
ATOM 872 C CA . TYR A 1 107 ? -13.706 -2.602 -4.377 1.00 97.50 107 TYR A CA 1
ATOM 873 C C . TYR A 1 107 ? -12.420 -1.958 -3.867 1.00 97.50 107 TYR A C 1
ATOM 875 O O . TYR A 1 107 ? -11.769 -1.190 -4.577 1.00 97.50 107 TYR A O 1
ATOM 883 N N . LEU A 1 108 ? -12.003 -2.332 -2.658 1.00 96.25 108 LEU A N 1
ATOM 884 C CA . LEU A 1 108 ? -10.626 -2.116 -2.225 1.00 96.25 108 LEU A CA 1
ATOM 885 C C . LEU A 1 108 ? -9.751 -3.152 -2.903 1.00 96.25 108 LEU A C 1
ATOM 887 O O . LEU A 1 108 ? -9.998 -4.353 -2.776 1.00 96.25 108 LEU A O 1
ATOM 891 N N . THR A 1 109 ? -8.715 -2.686 -3.584 1.00 94.25 109 THR A N 1
ATOM 892 C CA . THR A 1 109 ? -7.753 -3.549 -4.256 1.00 94.25 109 THR A CA 1
ATOM 893 C C . THR A 1 109 ? -6.384 -3.368 -3.640 1.00 94.25 109 THR A C 1
ATOM 895 O O . THR A 1 109 ? -5.964 -2.229 -3.454 1.00 94.25 109 THR A O 1
ATOM 898 N N . TYR A 1 110 ? -5.684 -4.462 -3.358 1.00 91.81 110 TYR A N 1
ATOM 899 C CA . TYR A 1 110 ? -4.266 -4.438 -2.999 1.00 91.81 110 TYR A CA 1
ATOM 900 C C . TYR A 1 110 ? -3.568 -5.704 -3.495 1.00 91.81 110 TYR A C 1
ATOM 902 O O . TYR A 1 110 ? -4.179 -6.767 -3.653 1.00 91.81 110 TYR A O 1
ATOM 910 N N . TRP A 1 111 ? -2.262 -5.590 -3.704 1.00 90.38 111 TRP A N 1
ATOM 911 C CA . TRP A 1 111 ? -1.380 -6.702 -4.016 1.00 90.38 111 TRP A CA 1
ATOM 912 C C . TRP A 1 111 ? -0.746 -7.278 -2.753 1.00 90.38 111 TRP A C 1
ATOM 914 O O . TRP A 1 111 ? -0.402 -6.535 -1.835 1.00 90.38 111 TRP A O 1
ATOM 924 N N . THR A 1 112 ? -0.508 -8.587 -2.712 1.00 87.62 112 THR A N 1
ATOM 925 C CA . THR A 1 112 ? 0.313 -9.221 -1.676 1.00 87.62 112 THR A CA 1
ATOM 926 C C . THR A 1 112 ? 1.112 -10.410 -2.209 1.00 87.62 112 THR A C 1
ATOM 928 O O . THR A 1 112 ? 0.681 -11.106 -3.131 1.00 87.62 112 THR A O 1
ATOM 931 N N . LYS A 1 113 ? 2.281 -10.662 -1.610 1.00 82.88 113 LYS A N 1
ATOM 932 C CA . LYS A 1 113 ? 3.169 -11.785 -1.943 1.00 82.88 113 LYS A CA 1
ATOM 933 C C . LYS A 1 113 ? 3.673 -12.478 -0.689 1.00 82.88 113 LYS A C 1
ATOM 935 O O . LYS A 1 113 ? 4.316 -11.876 0.174 1.00 82.88 113 LYS A O 1
ATOM 940 N N . GLU A 1 114 ? 3.399 -13.775 -0.632 1.00 77.50 114 GLU A N 1
ATOM 941 C CA . GLU A 1 114 ? 4.022 -14.686 0.323 1.00 77.50 114 GLU A CA 1
ATOM 942 C C . GLU A 1 114 ? 5.478 -14.968 -0.094 1.00 77.50 114 GLU A C 1
ATOM 944 O O . GLU A 1 114 ? 5.754 -15.003 -1.296 1.00 77.50 114 GLU A O 1
ATOM 949 N N . PRO A 1 115 ? 6.414 -15.234 0.842 1.00 68.94 115 PRO A N 1
ATOM 950 C CA . PRO A 1 115 ? 7.858 -15.284 0.562 1.00 68.94 115 PRO A CA 1
ATOM 951 C C . PRO A 1 115 ? 8.323 -16.219 -0.569 1.00 68.94 115 PRO A C 1
ATOM 953 O O . PRO A 1 115 ? 9.418 -16.033 -1.092 1.00 68.94 115 PRO A O 1
ATOM 956 N N . PHE A 1 116 ? 7.513 -17.216 -0.938 1.00 67.81 116 PHE A N 1
ATOM 957 C CA . PHE A 1 116 ? 7.809 -18.204 -1.986 1.00 67.81 116 PHE A CA 1
ATOM 958 C C . PHE A 1 116 ? 6.634 -18.416 -2.962 1.00 67.81 116 PHE A C 1
ATOM 960 O O . PHE A 1 116 ? 6.555 -19.453 -3.618 1.00 67.81 116 PHE A O 1
ATOM 967 N N . GLY A 1 117 ? 5.684 -17.476 -3.021 1.00 68.19 117 GLY A N 1
ATOM 968 C CA . GLY A 1 117 ? 4.514 -17.544 -3.902 1.00 68.19 117 GLY A CA 1
ATOM 969 C C . GLY A 1 117 ? 4.539 -16.489 -5.015 1.00 68.19 117 GLY A C 1
ATOM 970 O O . GLY A 1 117 ? 5.257 -15.493 -4.897 1.00 68.19 117 GLY A O 1
ATOM 971 N N . PRO A 1 118 ? 3.732 -16.661 -6.080 1.00 76.00 118 PRO A N 1
ATOM 972 C CA . PRO A 1 118 ? 3.425 -15.560 -6.984 1.00 76.00 118 PRO A CA 1
ATOM 973 C C . PRO A 1 118 ? 2.651 -14.479 -6.223 1.00 76.00 118 PRO A C 1
ATOM 975 O O . PRO A 1 118 ? 1.905 -14.780 -5.282 1.00 76.00 118 PRO A O 1
ATOM 978 N N . GLY A 1 119 ? 2.802 -13.230 -6.657 1.00 83.44 119 GLY A N 1
ATOM 979 C CA . GLY A 1 119 ? 1.964 -12.143 -6.174 1.00 83.44 119 GLY A CA 1
ATOM 980 C C . GLY A 1 119 ? 0.489 -12.356 -6.526 1.00 83.44 119 GLY A C 1
ATOM 981 O O . GLY A 1 119 ? 0.151 -13.012 -7.516 1.00 83.44 119 GLY A O 1
ATOM 982 N N . ARG A 1 120 ? -0.394 -11.830 -5.679 1.00 88.75 120 ARG A N 1
ATOM 983 C CA . ARG A 1 120 ? -1.850 -11.955 -5.795 1.00 88.75 120 ARG A CA 1
ATOM 984 C C . ARG A 1 120 ? -2.512 -10.610 -5.557 1.00 88.75 120 ARG A C 1
ATOM 986 O O . ARG A 1 120 ? -2.105 -9.893 -4.647 1.00 88.75 120 ARG A O 1
ATOM 993 N N . TYR A 1 121 ? -3.572 -10.326 -6.298 1.00 91.19 121 TYR A N 1
ATOM 994 C CA . TYR A 1 121 ? -4.381 -9.122 -6.138 1.0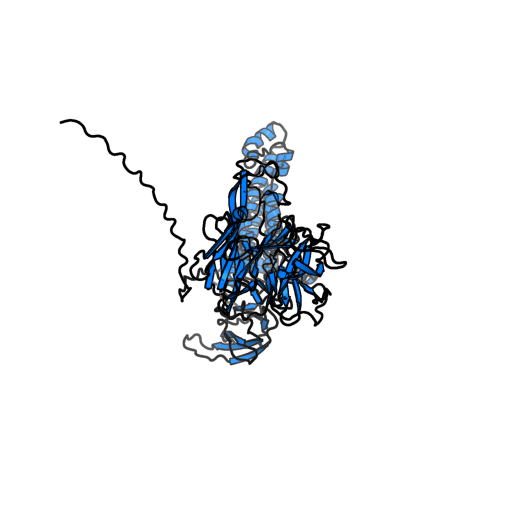0 91.19 121 TYR A CA 1
ATOM 995 C C . TYR A 1 121 ? -5.731 -9.504 -5.555 1.00 91.19 121 TYR A C 1
ATOM 997 O O . TYR A 1 121 ? -6.402 -10.394 -6.076 1.00 91.19 121 TYR A O 1
ATOM 1005 N N . TYR A 1 122 ? -6.110 -8.858 -4.463 1.00 93.25 122 TYR A N 1
ATOM 1006 C CA . TYR A 1 122 ? -7.368 -9.102 -3.767 1.00 93.25 122 TYR A CA 1
ATOM 1007 C C . TYR A 1 122 ? -8.338 -7.965 -4.059 1.00 93.25 122 TYR A C 1
ATOM 1009 O O . TYR A 1 122 ? -7.923 -6.811 -4.053 1.00 93.25 122 TYR A O 1
ATOM 1017 N N . LEU A 1 123 ? -9.613 -8.287 -4.284 1.00 96.75 123 LEU A N 1
ATOM 1018 C CA . LEU A 1 123 ? -10.707 -7.318 -4.379 1.00 96.75 123 LEU A CA 1
ATOM 1019 C C . LEU A 1 123 ? -11.652 -7.547 -3.196 1.00 96.75 123 LEU A C 1
ATOM 1021 O O . LEU A 1 123 ? -12.275 -8.611 -3.099 1.00 96.75 123 LEU A O 1
ATOM 1025 N N . LEU A 1 124 ? -11.753 -6.569 -2.297 1.00 97.06 124 LEU A N 1
ATOM 1026 C CA . LEU A 1 124 ? -12.627 -6.593 -1.122 1.00 97.06 124 LEU A CA 1
ATOM 1027 C C . LEU A 1 124 ? -13.813 -5.659 -1.348 1.00 97.06 124 LEU A C 1
ATOM 1029 O O . LEU A 1 124 ? -13.630 -4.521 -1.770 1.00 97.06 124 LEU A O 1
ATOM 1033 N N . ASP A 1 125 ? -15.023 -6.129 -1.056 1.00 96.50 125 ASP A N 1
ATOM 1034 C CA . ASP A 1 125 ? -16.222 -5.292 -1.155 1.00 96.50 125 ASP A CA 1
ATOM 1035 C C . ASP A 1 125 ? -16.340 -4.283 0.006 1.00 96.50 125 ASP A C 1
ATOM 1037 O O . ASP A 1 125 ? -15.524 -4.254 0.930 1.00 96.50 125 ASP A O 1
ATOM 1041 N N . SER A 1 126 ? -17.415 -3.488 -0.001 1.00 96.31 126 SER A N 1
ATOM 1042 C CA . SER A 1 126 ? -17.782 -2.571 1.092 1.00 96.31 126 SER A CA 1
ATOM 1043 C C . SER A 1 126 ? -17.833 -3.224 2.478 1.00 96.31 126 SER A C 1
ATOM 1045 O O . SER A 1 126 ? -17.655 -2.540 3.482 1.00 96.31 126 SER A O 1
ATOM 1047 N N . SER A 1 127 ? -18.036 -4.540 2.571 1.00 95.88 127 SER A N 1
ATOM 1048 C CA . SER A 1 127 ? -18.053 -5.277 3.838 1.00 95.88 127 SER A CA 1
ATOM 1049 C C . SER A 1 127 ? -16.674 -5.760 4.305 1.00 95.88 127 SER A C 1
ATOM 1051 O O . SER A 1 127 ? -16.576 -6.408 5.350 1.00 95.88 127 SER A O 1
ATOM 1053 N N . TYR A 1 128 ? -15.620 -5.419 3.553 1.00 95.00 128 TYR A N 1
ATOM 1054 C CA . TYR A 1 128 ? -14.246 -5.910 3.687 1.00 95.00 128 TYR A CA 1
ATOM 1055 C C . TYR A 1 128 ? -14.118 -7.425 3.484 1.00 95.00 128 TYR A C 1
ATOM 1057 O O . TYR A 1 128 ? -13.167 -8.046 3.956 1.00 95.00 128 TYR A O 1
ATOM 1065 N N . THR A 1 129 ? -15.070 -8.032 2.770 1.00 94.12 129 THR A N 1
ATOM 1066 C CA . THR A 1 129 ? -15.013 -9.450 2.410 1.00 94.12 129 THR A CA 1
ATOM 1067 C C . THR A 1 129 ? -14.242 -9.598 1.104 1.00 94.12 129 THR A C 1
ATOM 1069 O O . THR A 1 129 ? -14.625 -8.997 0.100 1.00 94.12 129 THR A O 1
ATOM 1072 N N . GLU A 1 130 ? -13.191 -10.423 1.092 1.00 94.00 130 GLU A N 1
ATOM 1073 C CA . GLU A 1 130 ? -12.511 -10.845 -0.139 1.00 94.00 130 GLU A CA 1
ATOM 1074 C C . GLU A 1 130 ? -13.544 -11.481 -1.092 1.00 94.00 130 GLU A C 1
ATOM 1076 O O . GLU A 1 130 ? -14.207 -12.457 -0.732 1.00 94.00 130 GLU A O 1
ATOM 1081 N N . ARG A 1 131 ? -13.722 -10.915 -2.293 1.00 95.06 131 ARG A N 1
ATOM 1082 C CA . ARG A 1 131 ? -14.650 -11.423 -3.323 1.00 95.06 131 ARG A CA 1
ATOM 1083 C C . ARG A 1 131 ? -13.934 -12.082 -4.485 1.00 95.06 131 ARG A C 1
ATOM 1085 O O . ARG A 1 131 ? -14.365 -13.143 -4.928 1.00 95.06 131 ARG A O 1
ATOM 1092 N N . TYR A 1 132 ? -12.840 -11.477 -4.935 1.00 95.88 132 TYR A N 1
ATOM 1093 C CA . TYR A 1 132 ? -12.037 -11.980 -6.044 1.00 95.88 132 TYR A CA 1
ATOM 1094 C C . TYR A 1 132 ? -10.559 -11.981 -5.665 1.00 95.88 132 TYR A C 1
ATOM 1096 O O . TYR A 1 132 ? -10.093 -11.119 -4.917 1.00 95.88 132 TYR A O 1
ATOM 1104 N N . ILE A 1 133 ? -9.833 -12.962 -6.198 1.00 93.88 133 ILE A N 1
ATOM 1105 C CA . ILE A 1 133 ? -8.379 -13.068 -6.093 1.00 93.88 133 ILE A CA 1
ATOM 1106 C C . ILE A 1 133 ? -7.860 -13.295 -7.507 1.00 93.88 133 ILE A C 1
ATOM 1108 O O . ILE A 1 133 ? -8.146 -14.331 -8.108 1.00 93.88 133 ILE A O 1
ATOM 1112 N N . VAL A 1 134 ? -7.095 -12.342 -8.028 1.00 92.75 134 VAL A N 1
ATOM 1113 C CA . VAL A 1 134 ? -6.472 -12.430 -9.350 1.00 92.75 134 VAL A CA 1
ATOM 1114 C C . VAL A 1 134 ? -5.001 -12.795 -9.183 1.00 92.75 134 VAL A C 1
ATOM 1116 O O . VAL A 1 134 ? -4.309 -12.273 -8.305 1.00 92.75 134 VAL A O 1
ATOM 1119 N N . THR A 1 135 ? -4.510 -13.696 -10.028 1.00 90.31 135 THR A N 1
ATOM 1120 C CA . THR A 1 135 ? -3.096 -14.080 -10.080 1.00 90.31 135 THR A CA 1
ATOM 1121 C C . THR A 1 135 ? -2.601 -14.060 -11.521 1.00 90.31 135 THR A C 1
ATOM 1123 O O . THR A 1 135 ? -3.353 -14.509 -12.388 1.00 90.31 135 THR A O 1
ATOM 1126 N N . PRO A 1 136 ? -1.351 -13.639 -11.780 1.00 89.12 136 PRO A N 1
ATOM 1127 C CA . PRO A 1 136 ? -0.733 -13.794 -13.092 1.00 89.12 136 PRO A CA 1
ATOM 1128 C C . PRO A 1 136 ? -0.760 -15.257 -13.563 1.00 89.12 136 PRO A C 1
ATOM 1130 O O . PRO A 1 136 ? -0.683 -16.186 -12.752 1.00 89.12 136 PRO A O 1
ATOM 1133 N N . VAL A 1 137 ? -0.845 -15.467 -14.875 1.00 89.88 137 VAL A N 1
ATOM 1134 C CA . VAL A 1 137 ? -0.962 -16.791 -15.495 1.00 89.88 137 VAL A CA 1
ATOM 1135 C C . VAL A 1 137 ? 0.393 -17.241 -16.048 1.00 89.88 137 VAL A C 1
ATOM 1137 O O . VAL A 1 137 ? 1.047 -16.521 -16.793 1.00 89.88 137 VAL A O 1
ATOM 1140 N N . GLY A 1 138 ? 0.811 -18.467 -15.719 1.00 85.25 138 GLY A N 1
ATOM 1141 C CA . GLY A 1 138 ? 2.066 -19.058 -16.203 1.00 85.25 138 GLY A CA 1
ATOM 1142 C C . GLY A 1 138 ? 3.239 -18.945 -15.221 1.00 85.25 138 GLY A C 1
ATOM 1143 O O . GLY A 1 138 ? 3.056 -18.704 -14.030 1.00 85.25 138 GLY A O 1
ATOM 1144 N N . MET A 1 139 ? 4.460 -19.183 -15.712 1.00 78.94 139 MET A N 1
ATOM 1145 C CA . MET A 1 139 ? 5.692 -19.163 -14.904 1.00 78.94 139 MET A CA 1
ATOM 1146 C C . MET A 1 139 ? 6.303 -17.757 -14.858 1.00 78.94 139 MET A C 1
ATOM 1148 O O . MET A 1 139 ? 7.381 -17.512 -15.394 1.00 78.94 139 MET A O 1
ATOM 1152 N N . ILE A 1 140 ? 5.579 -16.828 -14.242 1.00 81.12 140 ILE A N 1
ATOM 1153 C CA . ILE A 1 140 ? 6.022 -15.447 -14.033 1.00 81.12 140 ILE A CA 1
ATOM 1154 C C . ILE A 1 140 ? 6.963 -15.374 -12.825 1.00 81.12 140 ILE A C 1
ATOM 1156 O O . ILE A 1 140 ? 6.733 -16.030 -11.809 1.00 81.12 140 ILE A O 1
ATOM 1160 N N . ILE A 1 141 ? 8.038 -14.593 -12.953 1.00 73.38 141 ILE A N 1
ATOM 1161 C CA . ILE A 1 141 ? 9.113 -14.513 -11.949 1.00 73.38 141 ILE A CA 1
ATOM 1162 C C . ILE A 1 141 ? 8.798 -13.459 -10.899 1.00 73.38 141 ILE A C 1
ATOM 1164 O O . ILE A 1 141 ? 8.954 -13.707 -9.702 1.00 73.38 141 ILE A O 1
ATOM 1168 N N . ASP A 1 142 ? 8.294 -12.311 -11.344 1.00 67.00 142 ASP A N 1
ATOM 1169 C CA . ASP A 1 142 ? 7.589 -11.403 -10.459 1.00 67.00 142 ASP A CA 1
ATOM 1170 C C . ASP A 1 142 ? 6.415 -10.729 -11.158 1.00 67.00 142 ASP A C 1
ATOM 1172 O O . ASP A 1 142 ? 6.461 -10.435 -12.354 1.00 67.00 142 ASP A O 1
ATOM 1176 N N . SER A 1 143 ? 5.370 -10.485 -10.378 1.00 62.19 143 SER A N 1
ATOM 1177 C CA . SER A 1 143 ? 4.308 -9.551 -10.722 1.00 62.19 143 SER A CA 1
ATOM 1178 C C . SER A 1 143 ? 4.694 -8.203 -10.133 1.00 62.19 143 SER A C 1
ATOM 1180 O O . SER A 1 143 ? 4.873 -8.113 -8.912 1.00 62.19 143 SER A O 1
ATOM 1182 N N . LEU A 1 144 ? 4.808 -7.181 -10.972 1.00 69.69 144 LEU A N 1
ATOM 1183 C CA . LEU A 1 144 ? 4.974 -5.811 -10.497 1.00 69.69 144 LEU A CA 1
ATOM 1184 C C . LEU A 1 144 ? 3.767 -5.421 -9.649 1.00 69.69 144 LEU A C 1
ATOM 1186 O O . LEU A 1 144 ? 2.691 -5.972 -9.822 1.00 69.69 144 LEU A O 1
ATOM 1190 N N . HIS A 1 145 ? 3.917 -4.481 -8.724 1.00 68.62 145 HIS A N 1
ATOM 1191 C CA . HIS A 1 145 ? 2.834 -4.154 -7.790 1.00 68.62 145 HIS A CA 1
ATOM 1192 C C . HIS A 1 145 ? 1.715 -3.311 -8.430 1.00 68.62 145 HIS A C 1
ATOM 1194 O O . HIS A 1 145 ? 0.770 -2.932 -7.739 1.00 68.62 145 HIS A O 1
ATOM 1200 N N . ASP A 1 146 ? 1.793 -3.040 -9.737 1.00 78.06 146 ASP A N 1
ATOM 1201 C CA . ASP A 1 146 ? 0.760 -2.363 -10.518 1.00 78.06 146 ASP A CA 1
ATOM 1202 C C . ASP A 1 146 ? -0.313 -3.338 -11.034 1.00 78.06 146 ASP A C 1
ATOM 1204 O O . ASP A 1 146 ? -0.027 -4.356 -11.673 1.00 78.06 146 ASP A O 1
ATOM 1208 N N . PHE A 1 147 ? -1.566 -3.003 -10.727 1.00 86.75 147 PHE A N 1
ATOM 1209 C CA . PHE A 1 147 ? -2.762 -3.753 -11.094 1.00 86.75 147 PHE A CA 1
ATOM 1210 C C . PHE A 1 147 ? -3.929 -2.799 -11.277 1.00 86.75 147 PHE A C 1
ATOM 1212 O O . PHE A 1 147 ? -4.339 -2.120 -10.332 1.00 86.75 147 PHE A O 1
ATOM 1219 N N . THR A 1 148 ? -4.499 -2.803 -12.473 1.00 90.56 148 THR A N 1
ATOM 1220 C CA . THR A 1 148 ? -5.598 -1.913 -12.838 1.00 90.56 148 THR A CA 1
ATOM 1221 C C . THR A 1 148 ? -6.818 -2.733 -13.238 1.00 90.56 148 THR A C 1
ATOM 1223 O O . THR A 1 148 ? -6.717 -3.655 -14.049 1.00 90.56 148 THR A O 1
ATOM 1226 N N . VAL A 1 149 ? -7.979 -2.409 -12.665 1.00 94.06 149 VAL A N 1
ATOM 1227 C CA . VAL A 1 149 ? -9.262 -2.902 -13.176 1.00 94.06 149 VAL A CA 1
ATOM 1228 C C . VAL A 1 149 ? -9.629 -2.042 -14.380 1.00 94.06 149 VAL A C 1
ATOM 1230 O O . VAL A 1 149 ? -9.734 -0.822 -14.271 1.00 94.06 149 VAL A O 1
ATOM 1233 N N . THR A 1 150 ? -9.769 -2.665 -15.544 1.00 93.19 150 THR A N 1
ATOM 1234 C CA . THR A 1 150 ? -10.018 -1.954 -16.800 1.00 93.19 150 THR A CA 1
ATOM 1235 C C . THR A 1 150 ? -11.472 -1.494 -16.920 1.00 93.19 150 THR A C 1
ATOM 1237 O O . THR A 1 150 ? -12.377 -2.045 -16.289 1.00 93.19 150 THR A O 1
ATOM 1240 N N . ARG A 1 151 ? -11.736 -0.570 -17.857 1.00 89.31 151 ARG A N 1
ATOM 1241 C CA . ARG A 1 151 ? -13.104 -0.172 -18.249 1.00 89.31 151 ARG A CA 1
ATOM 1242 C C . ARG A 1 151 ? -13.942 -1.330 -18.833 1.00 89.31 151 ARG A C 1
ATOM 1244 O O . ARG A 1 151 ? -15.135 -1.153 -19.062 1.00 89.31 151 ARG A O 1
ATOM 1251 N N . ARG A 1 152 ? -13.336 -2.499 -19.093 1.00 91.62 152 ARG A N 1
ATOM 1252 C CA . ARG A 1 152 ? -13.990 -3.723 -19.593 1.00 91.62 152 ARG A CA 1
ATOM 1253 C C . ARG A 1 152 ? -14.251 -4.769 -18.502 1.00 91.62 152 ARG A C 1
ATOM 1255 O O . ARG A 1 152 ? -14.583 -5.902 -18.839 1.00 91.62 152 ARG A O 1
ATOM 1262 N N . ASP A 1 153 ? -14.096 -4.415 -17.223 1.00 95.31 153 ASP A N 1
ATOM 1263 C CA . ASP A 1 153 ? -14.215 -5.339 -16.086 1.00 95.31 153 ASP A CA 1
ATOM 1264 C C . ASP A 1 153 ? -13.213 -6.514 -16.150 1.00 95.31 153 ASP A C 1
ATOM 1266 O O . ASP A 1 153 ? -13.528 -7.665 -15.835 1.00 95.31 153 ASP A O 1
ATOM 1270 N N . THR A 1 154 ? -11.974 -6.225 -16.552 1.00 95.88 154 THR A N 1
ATOM 1271 C CA . THR A 1 154 ? -10.849 -7.177 -16.565 1.00 95.88 154 THR A CA 1
ATOM 1272 C C . THR A 1 154 ? -9.706 -6.672 -15.686 1.00 95.88 154 THR A C 1
ATOM 1274 O O . THR A 1 154 ? -9.669 -5.506 -15.300 1.00 95.88 154 THR A O 1
ATOM 1277 N N . ALA A 1 155 ? -8.774 -7.552 -15.333 1.00 95.25 155 ALA A N 1
ATOM 1278 C CA . ALA A 1 155 ? -7.573 -7.222 -14.578 1.00 95.25 155 ALA A CA 1
ATOM 1279 C C . ALA A 1 155 ? -6.380 -7.069 -15.516 1.00 95.25 155 ALA A C 1
ATOM 1281 O O . ALA A 1 155 ? -6.028 -8.021 -16.209 1.00 95.25 155 ALA A O 1
ATOM 1282 N N . LEU A 1 156 ? -5.727 -5.913 -15.481 1.00 94.06 156 LEU A N 1
ATOM 1283 C CA . LEU A 1 156 ? -4.487 -5.638 -16.195 1.00 94.06 156 LEU A CA 1
ATOM 1284 C C . LEU A 1 156 ? -3.322 -5.702 -15.202 1.00 94.06 156 LEU A C 1
ATOM 1286 O O . LEU A 1 156 ? -3.319 -4.983 -14.203 1.00 94.06 156 LEU A O 1
ATOM 1290 N N . ILE A 1 157 ? -2.376 -6.614 -15.439 1.00 91.56 157 ILE A N 1
ATOM 1291 C CA . ILE A 1 157 ? -1.265 -6.926 -14.527 1.00 91.56 157 ILE A CA 1
ATOM 1292 C C . ILE A 1 157 ? 0.064 -6.815 -15.267 1.00 91.56 157 ILE A C 1
ATOM 1294 O O . ILE A 1 157 ? 0.282 -7.519 -16.253 1.00 91.56 157 ILE A O 1
ATOM 1298 N N . ALA A 1 158 ? 0.975 -6.000 -14.739 1.00 89.94 158 ALA A N 1
ATOM 1299 C CA . ALA A 1 158 ? 2.359 -5.928 -15.195 1.00 89.94 158 ALA A CA 1
ATOM 1300 C C . ALA A 1 158 ? 3.225 -7.021 -14.535 1.00 89.94 158 ALA A C 1
ATOM 1302 O O . ALA A 1 158 ? 3.072 -7.346 -13.352 1.00 89.94 158 ALA A O 1
ATOM 1303 N N . ALA A 1 159 ? 4.140 -7.622 -15.294 1.00 88.38 159 ALA A N 1
ATOM 1304 C CA . ALA A 1 159 ? 4.924 -8.769 -14.852 1.00 88.38 159 ALA A CA 1
ATOM 1305 C C . ALA A 1 159 ? 6.248 -8.926 -15.618 1.00 88.38 159 ALA A C 1
ATOM 1307 O O . ALA A 1 159 ? 6.489 -8.291 -16.643 1.00 88.38 159 ALA A O 1
ATOM 1308 N N . HIS A 1 160 ? 7.100 -9.821 -15.117 1.00 88.62 160 HIS A N 1
ATOM 1309 C CA . HIS A 1 160 ? 8.410 -10.113 -15.690 1.00 88.62 160 HIS A CA 1
ATOM 1310 C C . HIS A 1 160 ? 8.624 -11.601 -15.991 1.00 88.62 160 HIS A C 1
ATOM 1312 O O . HIS A 1 160 ? 8.276 -12.483 -15.193 1.00 88.62 160 HIS A O 1
ATOM 1318 N N . TYR A 1 161 ? 9.275 -11.875 -17.125 1.00 90.19 161 TYR A N 1
ATOM 1319 C CA . TYR A 1 161 ? 9.580 -13.225 -17.597 1.00 90.19 161 TYR A CA 1
ATOM 1320 C C . TYR A 1 161 ? 11.027 -13.344 -18.108 1.00 90.19 161 TYR A C 1
ATOM 1322 O O . TYR A 1 161 ? 11.450 -12.571 -18.961 1.00 90.19 161 TYR A O 1
ATOM 1330 N N . LYS A 1 162 ? 11.801 -14.330 -17.631 1.00 92.31 162 LYS A N 1
ATOM 1331 C CA . LYS A 1 162 ? 13.152 -14.601 -18.165 1.00 92.31 162 LYS A CA 1
ATOM 1332 C C . LYS A 1 162 ? 13.038 -15.294 -19.520 1.00 92.31 162 LYS A C 1
ATOM 1334 O O . LYS A 1 162 ? 12.444 -16.368 -19.615 1.00 92.31 162 LYS A O 1
ATOM 1339 N N . ARG A 1 163 ? 13.670 -14.734 -20.552 1.00 92.69 163 ARG A N 1
ATOM 1340 C CA . ARG A 1 163 ? 13.816 -15.380 -21.870 1.00 92.69 163 ARG A CA 1
ATOM 1341 C C . ARG A 1 163 ? 15.218 -15.186 -22.426 1.00 92.69 163 ARG A C 1
ATOM 1343 O O . ARG A 1 163 ? 15.900 -14.222 -22.086 1.00 92.69 163 ARG A O 1
ATOM 1350 N N . ARG A 1 164 ? 15.618 -16.085 -23.324 1.00 96.25 164 ARG A N 1
ATOM 1351 C CA . ARG A 1 164 ? 16.829 -15.914 -24.131 1.00 96.25 164 ARG A CA 1
ATOM 1352 C C . ARG A 1 164 ? 16.613 -14.841 -25.194 1.00 96.25 164 ARG A C 1
ATOM 1354 O O . ARG A 1 164 ? 15.526 -14.761 -25.771 1.00 96.25 164 ARG A O 1
ATOM 1361 N N . ALA A 1 165 ? 17.640 -14.041 -25.447 1.00 96.38 165 ALA A N 1
ATOM 1362 C CA . ALA A 1 165 ? 17.651 -12.999 -26.464 1.00 96.38 165 ALA A CA 1
ATOM 1363 C C . ALA A 1 165 ? 19.080 -12.696 -26.940 1.00 96.38 165 ALA A C 1
ATOM 1365 O O . ALA A 1 165 ? 20.060 -12.970 -26.247 1.00 96.38 165 ALA A O 1
ATOM 1366 N N . ASN A 1 166 ? 19.186 -12.093 -28.123 1.00 96.44 166 ASN A N 1
ATOM 1367 C CA . ASN A 1 166 ? 20.458 -11.633 -28.664 1.00 96.44 166 ASN A CA 1
ATOM 1368 C C . ASN A 1 166 ? 20.773 -10.218 -28.154 1.00 96.44 166 ASN A C 1
ATOM 1370 O O . ASN A 1 166 ? 20.074 -9.266 -28.499 1.00 96.44 166 ASN A O 1
ATOM 1374 N N . LEU A 1 167 ? 21.842 -10.088 -27.364 1.00 96.62 167 LEU A N 1
ATOM 1375 C CA . LEU A 1 167 ? 22.313 -8.823 -26.793 1.00 96.62 167 LEU A CA 1
ATOM 1376 C C . LEU A 1 167 ? 23.436 -8.169 -27.618 1.00 96.62 167 LEU A C 1
ATOM 1378 O O . LEU A 1 167 ? 23.937 -7.114 -27.234 1.00 96.62 167 LEU A O 1
ATOM 1382 N N . SER A 1 168 ? 23.822 -8.726 -28.773 1.00 95.94 168 SER A N 1
ATOM 1383 C CA . SER A 1 168 ? 24.942 -8.207 -29.576 1.00 95.94 168 SER A CA 1
ATOM 1384 C C . SER A 1 168 ? 24.739 -6.767 -30.052 1.00 95.94 168 SER A C 1
ATOM 1386 O O . SER A 1 168 ? 25.710 -6.049 -30.271 1.00 95.94 168 SER A O 1
ATOM 1388 N N . ALA A 1 169 ? 23.485 -6.325 -30.193 1.00 94.44 169 ALA A N 1
ATOM 1389 C CA . ALA A 1 169 ? 23.142 -4.952 -30.566 1.00 94.44 169 ALA A CA 1
ATOM 1390 C C . ALA A 1 169 ? 23.502 -3.907 -29.489 1.00 94.44 169 ALA A C 1
ATOM 1392 O O . ALA A 1 169 ? 23.601 -2.726 -29.808 1.00 94.44 169 ALA A O 1
ATOM 1393 N N . ILE A 1 170 ? 23.725 -4.342 -28.243 1.00 94.88 170 ILE A N 1
ATOM 1394 C CA . ILE A 1 170 ? 24.172 -3.514 -27.111 1.00 94.88 170 ILE A CA 1
ATOM 1395 C C . ILE A 1 170 ? 25.549 -3.957 -26.575 1.00 94.88 170 ILE A C 1
ATOM 1397 O O . ILE A 1 170 ? 25.915 -3.630 -25.453 1.00 94.88 170 ILE A O 1
ATOM 1401 N N . GLY A 1 171 ? 26.317 -4.715 -27.370 1.00 93.25 171 GLY A N 1
ATOM 1402 C CA . GLY A 1 171 ? 27.655 -5.209 -27.006 1.00 93.25 171 GLY A CA 1
ATOM 1403 C C . GLY A 1 171 ? 27.687 -6.513 -26.197 1.00 93.25 171 GLY A C 1
ATOM 1404 O O . GLY A 1 171 ? 28.771 -6.999 -25.887 1.00 93.25 171 GLY A O 1
ATOM 1405 N N . GLY A 1 172 ? 26.529 -7.101 -25.885 1.00 93.94 172 GLY A N 1
ATOM 1406 C CA . GLY A 1 172 ? 26.409 -8.335 -25.107 1.00 93.94 172 GLY A CA 1
ATOM 1407 C C . GLY A 1 172 ? 26.494 -9.642 -25.916 1.00 93.94 172 GLY A C 1
ATOM 1408 O O . GLY A 1 172 ? 26.705 -9.633 -27.132 1.00 93.94 172 GLY A O 1
ATOM 1409 N N . PRO A 1 173 ? 26.299 -10.799 -25.254 1.00 93.81 173 PRO A N 1
ATOM 1410 C CA . PRO A 1 173 ? 26.331 -12.114 -25.895 1.00 93.81 173 PRO A CA 1
ATOM 1411 C C . PRO A 1 173 ? 25.167 -12.352 -26.875 1.00 93.81 173 PRO A C 1
ATOM 1413 O O . PRO A 1 173 ? 24.049 -11.875 -26.684 1.00 93.81 173 PRO A O 1
ATOM 1416 N N . ILE A 1 174 ? 25.417 -13.170 -27.905 1.00 94.88 174 ILE A N 1
ATOM 1417 C CA . ILE A 1 174 ? 24.406 -13.558 -28.910 1.00 94.88 174 ILE A CA 1
ATOM 1418 C C . ILE A 1 174 ? 23.314 -14.473 -28.324 1.00 94.88 174 ILE A C 1
ATOM 1420 O O . ILE A 1 174 ? 22.174 -14.452 -28.782 1.00 94.88 174 ILE A O 1
ATOM 1424 N N . ASP A 1 175 ? 23.660 -15.261 -27.307 1.00 95.56 175 ASP A N 1
ATOM 1425 C CA . ASP A 1 175 ? 22.754 -16.134 -26.552 1.00 95.56 175 ASP A CA 1
ATOM 1426 C C . ASP A 1 175 ? 22.754 -15.689 -25.082 1.00 95.56 175 ASP A C 1
ATOM 1428 O O . ASP A 1 175 ? 23.290 -16.358 -24.198 1.00 95.56 175 ASP A O 1
ATOM 1432 N N . GLY A 1 176 ? 22.246 -14.476 -24.858 1.00 96.31 176 GLY A N 1
ATOM 1433 C CA . GLY A 1 176 ? 22.063 -13.887 -23.536 1.00 96.31 176 GLY A CA 1
ATOM 1434 C C . GLY A 1 176 ? 20.650 -14.099 -23.001 1.00 96.31 176 GLY A C 1
ATOM 1435 O O . GLY A 1 176 ? 19.789 -14.698 -23.647 1.00 96.31 176 GLY A O 1
ATOM 1436 N N . TRP A 1 177 ? 20.396 -13.558 -21.816 1.00 97.06 177 TRP A N 1
ATOM 1437 C CA . TRP A 1 177 ? 19.096 -13.572 -21.154 1.00 97.06 177 TRP A CA 1
ATOM 1438 C C . TRP A 1 177 ? 18.616 -12.162 -20.843 1.00 97.06 177 TRP A C 1
ATOM 1440 O O . TRP A 1 177 ? 19.377 -11.337 -20.342 1.00 97.06 177 TRP A O 1
ATOM 1450 N N . ILE A 1 178 ? 17.331 -11.918 -21.078 1.00 95.94 178 ILE A N 1
ATOM 1451 C CA . ILE A 1 178 ? 16.644 -10.683 -20.699 1.00 95.94 178 ILE A CA 1
ATOM 1452 C C . ILE A 1 178 ? 15.527 -10.952 -19.702 1.00 95.94 178 ILE A C 1
ATOM 1454 O O . ILE A 1 178 ? 14.949 -12.045 -19.657 1.00 95.94 178 ILE A O 1
ATOM 1458 N N . LEU A 1 179 ? 15.218 -9.918 -18.926 1.00 93.69 179 LEU A N 1
ATOM 1459 C CA . LEU A 1 179 ? 13.975 -9.812 -18.189 1.00 93.69 179 LEU A CA 1
ATOM 1460 C C . LEU A 1 179 ? 12.970 -9.140 -19.137 1.00 93.69 179 LEU A C 1
ATOM 1462 O O . LEU A 1 179 ? 13.026 -7.938 -19.375 1.00 93.69 179 LEU A O 1
ATOM 1466 N N . ASP A 1 180 ? 12.118 -9.949 -19.763 1.00 93.56 180 ASP A N 1
ATOM 1467 C CA . ASP A 1 180 ? 11.076 -9.485 -20.679 1.00 93.56 180 ASP A CA 1
ATOM 1468 C C . ASP A 1 180 ? 9.972 -8.809 -19.863 1.00 93.56 180 ASP A C 1
ATOM 1470 O O . ASP A 1 180 ? 9.398 -9.431 -18.959 1.00 93.56 180 ASP A O 1
ATOM 1474 N N . GLY A 1 181 ? 9.702 -7.541 -20.171 1.00 93.44 181 GLY A N 1
ATOM 1475 C CA . GLY A 1 181 ? 8.560 -6.815 -19.635 1.00 93.44 181 GLY A CA 1
ATOM 1476 C C . GLY A 1 181 ? 7.296 -7.310 -20.323 1.00 93.44 181 GLY A C 1
ATOM 1477 O O . GLY A 1 181 ? 7.164 -7.182 -21.541 1.00 93.44 181 GLY A O 1
ATOM 1478 N N . ILE A 1 182 ? 6.375 -7.883 -19.553 1.00 94.25 182 ILE A N 1
ATOM 1479 C CA . ILE A 1 182 ? 5.104 -8.391 -20.067 1.00 94.25 182 ILE A CA 1
ATOM 1480 C C . ILE A 1 182 ? 3.935 -7.763 -19.312 1.00 94.25 182 ILE A C 1
ATOM 1482 O O . ILE A 1 182 ? 4.051 -7.420 -18.134 1.00 94.25 182 ILE A O 1
ATOM 1486 N N . PHE A 1 183 ? 2.779 -7.674 -19.958 1.00 95.06 183 PHE A N 1
ATOM 1487 C CA . PHE A 1 183 ? 1.525 -7.454 -19.245 1.00 95.06 183 PHE A CA 1
ATOM 1488 C C . PHE A 1 183 ? 0.473 -8.464 -19.680 1.00 95.06 183 PHE A C 1
ATOM 1490 O O . PHE A 1 183 ? 0.490 -8.962 -20.807 1.00 95.06 183 PHE A O 1
ATOM 1497 N N . GLN A 1 184 ? -0.430 -8.777 -18.758 1.00 95.19 184 GLN A N 1
ATOM 1498 C CA . GLN A 1 184 ? -1.514 -9.728 -18.951 1.00 95.19 184 GLN A CA 1
ATOM 1499 C C . GLN A 1 184 ? -2.852 -9.056 -18.665 1.00 95.19 184 GLN A C 1
ATOM 1501 O O . GLN A 1 184 ? -3.013 -8.427 -17.619 1.00 95.19 184 GLN A O 1
ATOM 1506 N N . GLU A 1 185 ? -3.815 -9.235 -19.565 1.00 95.75 185 GLU A N 1
ATOM 1507 C CA . GLU A 1 185 ? -5.226 -8.981 -19.286 1.00 95.75 185 GLU A CA 1
ATOM 1508 C C . GLU A 1 185 ? -5.897 -10.305 -18.905 1.00 95.75 185 GLU A C 1
ATOM 1510 O O . GLU A 1 185 ? -5.827 -11.292 -19.643 1.00 95.75 185 GLU A O 1
ATOM 1515 N N . ILE A 1 186 ? -6.529 -10.343 -17.735 1.00 96.12 186 ILE A N 1
ATOM 1516 C CA . ILE A 1 186 ? -7.106 -11.541 -17.122 1.00 96.12 186 ILE A CA 1
ATOM 1517 C C . ILE A 1 186 ? -8.568 -11.273 -16.753 1.00 96.12 186 ILE A C 1
ATOM 1519 O O . ILE A 1 186 ? -8.903 -10.235 -16.182 1.00 96.12 186 ILE A O 1
ATOM 1523 N N . ASP A 1 187 ? -9.455 -12.223 -17.037 1.00 97.19 187 ASP A N 1
ATOM 1524 C CA . ASP A 1 187 ? -10.840 -12.165 -16.564 1.00 97.19 187 ASP A CA 1
ATOM 1525 C C . ASP A 1 187 ? -10.884 -12.375 -15.039 1.00 97.19 187 ASP A C 1
ATOM 1527 O O . ASP A 1 187 ? -10.468 -13.417 -14.528 1.00 97.19 187 ASP A O 1
ATOM 1531 N N . ILE A 1 188 ? -11.401 -11.383 -14.305 1.00 96.19 188 ILE A N 1
ATOM 1532 C CA . ILE A 1 188 ? -11.375 -11.335 -12.829 1.00 96.19 188 ILE A CA 1
ATOM 1533 C C . ILE A 1 188 ? -12.158 -12.491 -12.182 1.00 96.19 188 ILE A C 1
ATOM 1535 O O . ILE A 1 188 ? -11.819 -12.928 -11.082 1.00 96.19 188 ILE A O 1
ATOM 1539 N N . VAL A 1 189 ? -13.202 -13.000 -12.845 1.00 95.19 189 VAL A N 1
ATOM 1540 C CA . VAL A 1 189 ? -14.118 -14.005 -12.275 1.00 95.19 189 VAL A CA 1
ATOM 1541 C C . VAL A 1 189 ? -13.611 -15.428 -12.498 1.00 95.19 189 VAL A C 1
ATOM 1543 O O . VAL A 1 189 ? -13.745 -16.288 -11.628 1.00 95.19 189 VAL A O 1
ATOM 1546 N N . THR A 1 190 ? -13.053 -15.692 -13.676 1.00 94.75 190 THR A N 1
ATOM 1547 C CA . THR A 1 190 ? -12.620 -17.021 -14.121 1.00 94.75 190 THR A CA 1
ATOM 1548 C C . THR A 1 190 ? -11.118 -17.242 -13.974 1.00 94.75 190 THR A C 1
ATOM 1550 O O . THR A 1 190 ? -10.680 -18.392 -13.959 1.00 94.75 190 THR A O 1
ATOM 1553 N N . GLY A 1 191 ? -10.317 -16.178 -13.857 1.00 92.88 191 GLY A N 1
ATOM 1554 C CA . GLY A 1 191 ? -8.854 -16.249 -13.854 1.00 92.88 191 GLY A CA 1
ATOM 1555 C C . GLY A 1 191 ? -8.252 -16.646 -15.207 1.00 92.88 191 GLY A C 1
ATOM 1556 O O . GLY A 1 191 ? -7.087 -17.037 -15.265 1.00 92.88 191 GLY A O 1
ATOM 1557 N N . ASN A 1 192 ? -9.034 -16.595 -16.291 1.00 95.56 192 ASN A N 1
ATOM 1558 C CA . ASN A 1 192 ? -8.548 -16.899 -17.632 1.00 95.56 192 ASN A CA 1
ATOM 1559 C C . ASN A 1 192 ? -7.694 -15.745 -18.169 1.00 95.56 192 ASN A C 1
ATOM 1561 O O . ASN A 1 192 ? -8.111 -14.589 -18.118 1.00 95.56 192 ASN A O 1
ATOM 1565 N N . LEU A 1 193 ? -6.540 -16.077 -18.748 1.00 96.06 193 LEU A N 1
ATOM 1566 C CA . LEU A 1 193 ? -5.755 -15.147 -19.555 1.00 96.06 193 LEU A CA 1
ATOM 1567 C C . LEU A 1 193 ? -6.541 -14.803 -20.828 1.00 96.06 193 LEU A C 1
ATOM 1569 O O . LEU A 1 193 ? -6.876 -15.700 -21.602 1.00 96.06 193 LEU A O 1
ATOM 1573 N N . LEU A 1 194 ? -6.835 -13.520 -21.023 1.00 95.75 194 LEU A N 1
ATOM 1574 C CA . LEU A 1 194 ? -7.509 -12.989 -22.209 1.00 95.75 194 LEU A CA 1
ATOM 1575 C C . LEU A 1 194 ? -6.491 -12.514 -23.248 1.00 95.75 194 LEU A C 1
ATOM 1577 O O . LEU A 1 194 ? -6.655 -12.777 -24.437 1.00 95.75 194 LEU A O 1
ATOM 1581 N N . TYR A 1 195 ? -5.427 -11.854 -22.786 1.00 95.69 195 TYR A N 1
ATOM 1582 C CA . TYR A 1 195 ? -4.362 -11.319 -23.626 1.00 95.69 195 TYR A CA 1
ATOM 1583 C C . TYR A 1 195 ? -3.035 -11.266 -22.859 1.00 95.69 195 TYR A C 1
ATOM 1585 O O . TYR A 1 195 ? -3.021 -11.052 -21.649 1.00 95.69 195 TYR A O 1
ATOM 1593 N N . GLU A 1 196 ? -1.921 -11.447 -23.565 1.00 95.69 196 GLU A N 1
ATOM 1594 C CA . GLU A 1 196 ? -0.564 -11.237 -23.057 1.00 95.69 196 GLU A CA 1
ATOM 1595 C C . GLU A 1 196 ? 0.240 -10.495 -24.124 1.00 95.69 196 GLU A C 1
ATOM 1597 O O . GLU A 1 196 ? 0.248 -10.905 -25.284 1.00 95.69 196 GLU A O 1
ATOM 1602 N N . TRP A 1 197 ? 0.931 -9.430 -23.725 1.00 96.94 197 TRP A N 1
ATOM 1603 C CA . TRP A 1 197 ? 1.862 -8.691 -24.576 1.00 96.94 197 TRP A CA 1
ATOM 1604 C C . TRP A 1 197 ? 3.281 -8.792 -24.025 1.00 96.94 197 TRP A C 1
ATOM 1606 O O . TRP A 1 197 ? 3.477 -8.852 -22.808 1.00 96.94 197 TRP A O 1
ATOM 1616 N N . ARG A 1 198 ? 4.271 -8.806 -24.923 1.00 95.69 198 ARG A N 1
ATOM 1617 C CA . ARG A 1 198 ? 5.685 -9.037 -24.606 1.00 95.69 198 ARG A CA 1
ATOM 1618 C C . ARG A 1 198 ? 6.561 -7.987 -25.269 1.00 95.69 198 ARG A C 1
ATOM 1620 O O . ARG A 1 198 ? 6.617 -7.929 -26.497 1.00 95.69 198 ARG A O 1
ATOM 1627 N N . ALA A 1 199 ? 7.291 -7.205 -24.478 1.00 96.56 199 ALA A N 1
ATOM 1628 C CA . ALA A 1 199 ? 8.146 -6.146 -25.004 1.00 96.56 199 ALA A CA 1
ATOM 1629 C C . ALA A 1 199 ? 9.134 -6.671 -26.058 1.00 96.56 199 ALA A C 1
ATOM 1631 O O . ALA A 1 199 ? 9.286 -6.053 -27.111 1.00 96.56 199 ALA A O 1
ATOM 1632 N N . ALA A 1 200 ? 9.735 -7.846 -25.841 1.00 95.88 200 ALA A N 1
ATOM 1633 C CA . ALA A 1 200 ? 10.750 -8.404 -26.740 1.00 95.88 200 ALA A CA 1
ATOM 1634 C C . ALA A 1 200 ? 10.227 -8.870 -28.115 1.00 95.88 200 ALA A C 1
ATOM 1636 O O . ALA A 1 200 ? 11.027 -9.267 -28.964 1.00 95.88 200 ALA A O 1
ATOM 1637 N N . GLU A 1 201 ? 8.913 -8.831 -28.352 1.00 96.06 201 GLU A N 1
ATOM 1638 C CA . GLU A 1 201 ? 8.294 -9.127 -29.653 1.00 96.06 201 GLU A CA 1
ATOM 1639 C C . GLU A 1 201 ? 7.953 -7.867 -30.462 1.00 96.06 201 GLU A C 1
ATOM 1641 O O . GLU A 1 201 ? 7.752 -7.959 -31.673 1.00 96.06 201 GLU A O 1
ATOM 1646 N N . HIS A 1 202 ? 7.955 -6.692 -29.823 1.00 96.19 202 HIS A N 1
ATOM 1647 C CA . HIS A 1 202 ? 7.495 -5.434 -30.423 1.00 96.19 202 HIS A CA 1
ATOM 1648 C C . HIS A 1 202 ? 8.485 -4.263 -30.276 1.00 96.19 202 HIS A C 1
ATOM 1650 O O . HIS A 1 202 ? 8.438 -3.332 -31.078 1.00 96.19 202 HIS A O 1
ATOM 1656 N N . VAL A 1 203 ? 9.395 -4.300 -29.295 1.00 96.94 203 VAL A N 1
ATOM 1657 C CA . VAL A 1 203 ? 10.325 -3.206 -28.966 1.00 96.94 203 VAL A CA 1
ATOM 1658 C C . VAL A 1 203 ? 11.783 -3.694 -29.022 1.00 96.94 203 VAL A C 1
ATOM 1660 O O . VAL A 1 203 ? 12.164 -4.566 -28.231 1.00 96.94 203 VAL A O 1
ATOM 1663 N N . PRO A 1 204 ? 12.628 -3.145 -29.920 1.00 96.19 204 PRO A N 1
ATOM 1664 C CA . PRO A 1 204 ? 14.027 -3.543 -30.053 1.00 96.19 204 PRO A CA 1
ATOM 1665 C C . PRO A 1 204 ? 14.857 -3.311 -28.784 1.00 96.19 204 PRO A C 1
ATOM 1667 O O . PRO A 1 204 ? 14.856 -2.227 -28.208 1.00 96.19 204 PRO A O 1
ATOM 1670 N N . ILE A 1 205 ? 15.679 -4.298 -28.413 1.00 96.12 205 ILE A N 1
ATOM 1671 C CA . ILE A 1 205 ? 16.595 -4.198 -27.258 1.00 96.12 205 ILE A CA 1
ATOM 1672 C C . ILE A 1 205 ? 17.571 -3.018 -27.400 1.00 96.12 205 ILE A C 1
ATOM 1674 O O . ILE A 1 205 ? 17.897 -2.364 -26.414 1.00 96.12 205 ILE A O 1
ATOM 1678 N N . ALA A 1 206 ? 17.989 -2.705 -28.630 1.00 96.06 206 ALA A N 1
ATOM 1679 C CA . ALA A 1 206 ? 18.904 -1.606 -28.937 1.00 96.06 206 ALA A CA 1
ATOM 1680 C C . ALA A 1 206 ? 18.348 -0.205 -28.618 1.00 96.06 206 ALA A C 1
ATOM 1682 O O . ALA A 1 206 ? 19.123 0.748 -28.547 1.00 96.06 206 ALA A O 1
ATOM 1683 N N . ASP A 1 207 ? 17.031 -0.064 -28.426 1.00 96.00 207 ASP A N 1
ATOM 1684 C CA . ASP A 1 207 ? 16.419 1.233 -28.136 1.00 96.00 207 ASP A CA 1
ATOM 1685 C C . ASP A 1 207 ? 16.517 1.631 -26.648 1.00 96.00 207 ASP A C 1
ATOM 1687 O O . ASP A 1 207 ? 16.228 2.775 -26.296 1.00 96.00 207 ASP A O 1
ATOM 1691 N N . THR A 1 208 ? 17.006 0.730 -25.785 1.00 96.19 208 THR A N 1
ATOM 1692 C CA . THR A 1 208 ? 17.164 0.973 -24.345 1.00 96.19 208 THR A CA 1
ATOM 1693 C C . THR A 1 208 ? 18.133 2.117 -24.005 1.00 96.19 208 THR A C 1
ATOM 1695 O O . THR A 1 208 ? 19.063 2.460 -24.751 1.00 96.19 208 THR A O 1
ATOM 1698 N N . PHE A 1 209 ? 17.914 2.711 -22.835 1.00 94.75 209 PHE A N 1
ATOM 1699 C CA . PHE A 1 209 ? 18.849 3.590 -22.134 1.00 94.75 209 PHE A CA 1
ATOM 1700 C C . PHE A 1 209 ? 19.543 2.894 -20.958 1.00 94.75 209 PHE A C 1
ATOM 1702 O O . PHE A 1 209 ? 20.460 3.488 -20.390 1.00 94.75 209 PHE A O 1
ATOM 1709 N N . ASN A 1 210 ? 19.134 1.674 -20.586 1.00 94.00 210 ASN A N 1
ATOM 1710 C CA . ASN A 1 210 ? 19.883 0.893 -19.608 1.00 94.00 210 ASN A CA 1
ATOM 1711 C C . ASN A 1 210 ? 21.200 0.397 -20.228 1.00 94.00 210 ASN A C 1
ATOM 1713 O O . ASN A 1 210 ? 21.266 0.109 -21.424 1.00 94.00 210 ASN A O 1
ATOM 1717 N N . ILE A 1 211 ? 22.256 0.316 -19.424 1.00 94.69 211 ILE A N 1
ATOM 1718 C CA . ILE A 1 211 ? 23.577 -0.141 -19.864 1.00 94.69 211 ILE A CA 1
ATOM 1719 C C . ILE A 1 211 ? 23.742 -1.583 -19.395 1.00 94.69 211 ILE A C 1
ATOM 1721 O O . ILE A 1 211 ? 23.445 -1.893 -18.247 1.00 94.69 211 ILE A O 1
ATOM 1725 N N . LEU A 1 212 ? 24.184 -2.465 -20.292 1.00 94.12 212 LEU A N 1
ATOM 1726 C CA . LEU A 1 212 ? 24.482 -3.851 -19.948 1.00 94.12 212 LEU A CA 1
ATOM 1727 C C . LEU A 1 212 ? 25.795 -3.910 -19.158 1.00 94.12 212 LEU A C 1
ATOM 1729 O O . LEU A 1 212 ? 26.857 -3.650 -19.723 1.00 94.12 212 LEU A O 1
ATOM 1733 N N . ASP A 1 213 ? 25.711 -4.272 -17.880 1.00 92.56 213 ASP A N 1
ATOM 1734 C CA . ASP A 1 213 ? 26.879 -4.522 -17.031 1.00 92.56 213 ASP A CA 1
ATOM 1735 C C . ASP A 1 213 ? 27.511 -5.901 -17.324 1.00 92.56 213 ASP A C 1
ATOM 1737 O O . ASP A 1 213 ? 26.821 -6.854 -17.694 1.00 92.56 213 ASP A O 1
ATOM 1741 N N . ASP A 1 214 ? 28.821 -6.043 -17.078 1.00 86.00 214 ASP A N 1
ATOM 1742 C CA . ASP A 1 214 ? 29.616 -7.260 -17.361 1.00 86.00 214 ASP A CA 1
ATOM 1743 C C . ASP A 1 214 ? 29.094 -8.550 -16.683 1.00 86.00 214 ASP A C 1
ATOM 1745 O O . ASP A 1 214 ? 29.416 -9.661 -17.109 1.00 86.00 214 ASP A O 1
ATOM 1749 N N . GLU A 1 215 ? 28.309 -8.423 -15.607 1.00 89.25 215 GLU A N 1
ATOM 1750 C CA . GLU A 1 215 ? 27.734 -9.543 -14.843 1.00 89.25 215 GLU A CA 1
ATOM 1751 C C . GLU A 1 215 ? 26.252 -9.824 -15.183 1.00 89.25 215 GLU A C 1
ATOM 1753 O O . GLU A 1 215 ? 25.622 -10.688 -14.561 1.00 89.25 215 GLU A O 1
ATOM 1758 N N . GLU A 1 216 ? 25.676 -9.094 -16.140 1.00 92.44 216 GLU A N 1
ATOM 1759 C CA . GLU A 1 216 ? 24.285 -9.229 -16.582 1.00 92.44 216 GLU A CA 1
ATOM 1760 C C . GLU A 1 216 ? 24.157 -9.980 -17.919 1.00 92.44 216 GLU A C 1
ATOM 1762 O O . GLU A 1 216 ? 25.126 -10.465 -18.501 1.00 92.44 216 GLU A O 1
ATOM 1767 N N . GLY A 1 217 ? 22.923 -10.173 -18.389 1.00 92.62 217 GLY A N 1
ATOM 1768 C CA . GLY A 1 217 ? 22.652 -10.973 -19.584 1.00 92.62 217 GLY A CA 1
ATOM 1769 C C . GLY A 1 217 ? 22.761 -12.490 -19.366 1.00 92.62 217 GLY A C 1
ATOM 1770 O O . GLY A 1 217 ? 22.794 -13.242 -20.341 1.00 92.62 217 GLY A O 1
ATOM 1771 N N . THR A 1 218 ? 22.802 -12.959 -18.114 1.00 94.25 218 THR A N 1
ATOM 1772 C CA . THR A 1 218 ? 22.909 -14.383 -17.738 1.00 94.25 218 THR A CA 1
ATOM 1773 C C . THR A 1 218 ? 21.579 -14.940 -17.221 1.00 94.25 218 THR A C 1
ATOM 1775 O O . THR A 1 218 ? 20.672 -14.184 -16.885 1.00 94.25 218 THR A O 1
ATOM 1778 N N . GLU A 1 219 ? 21.423 -16.267 -17.137 1.00 92.81 219 GLU A N 1
ATOM 1779 C CA . GLU A 1 219 ? 20.157 -16.858 -16.663 1.00 92.81 219 GLU A CA 1
ATOM 1780 C C . GLU A 1 219 ? 19.839 -16.447 -15.220 1.00 92.81 219 GLU A C 1
ATOM 1782 O O . GLU A 1 219 ? 18.686 -16.161 -14.903 1.00 92.81 219 GLU A O 1
ATOM 1787 N N . ASP A 1 220 ? 20.848 -16.350 -14.352 1.00 91.69 220 ASP A N 1
ATOM 1788 C CA . ASP A 1 220 ? 20.681 -15.901 -12.970 1.00 91.69 220 ASP A CA 1
ATOM 1789 C C . ASP A 1 220 ? 20.439 -14.386 -12.887 1.00 91.69 220 ASP A C 1
ATOM 1791 O O . ASP A 1 220 ? 19.503 -13.964 -12.198 1.00 91.69 220 ASP A O 1
ATOM 1795 N N . ARG A 1 221 ? 21.210 -13.595 -13.650 1.00 92.81 221 ARG A N 1
ATOM 1796 C CA . ARG A 1 221 ? 21.126 -12.128 -13.758 1.00 92.81 221 ARG A CA 1
ATOM 1797 C C . ARG A 1 221 ? 20.746 -11.703 -15.185 1.00 92.81 221 ARG A C 1
ATOM 1799 O O . ARG A 1 221 ? 21.622 -11.312 -15.962 1.00 92.81 221 ARG A O 1
ATOM 1806 N N . PRO A 1 222 ? 19.461 -11.809 -15.558 1.00 94.44 222 PRO A N 1
ATOM 1807 C CA . PRO A 1 222 ? 19.005 -11.398 -16.878 1.00 94.44 222 PRO A CA 1
ATOM 1808 C C . PRO A 1 222 ? 19.089 -9.876 -17.013 1.00 94.44 222 PRO A C 1
ATOM 1810 O O . PRO A 1 222 ? 18.830 -9.157 -16.051 1.00 94.44 222 PRO A O 1
ATOM 1813 N N . PHE A 1 223 ? 19.394 -9.385 -18.210 1.00 96.31 223 PHE A N 1
ATOM 1814 C CA . PHE A 1 223 ? 19.399 -7.950 -18.477 1.00 96.31 223 PHE A CA 1
ATOM 1815 C C . PHE A 1 223 ? 17.963 -7.411 -18.525 1.00 96.31 223 PHE A C 1
ATOM 1817 O O . PHE A 1 223 ? 17.173 -7.796 -19.393 1.00 96.31 223 PHE A O 1
ATOM 1824 N N . ASP A 1 224 ? 17.607 -6.527 -17.596 1.00 93.88 224 ASP A N 1
ATOM 1825 C CA . ASP A 1 224 ? 16.353 -5.781 -17.675 1.00 93.88 224 ASP A CA 1
ATOM 1826 C C . ASP A 1 224 ? 16.523 -4.639 -18.676 1.00 93.88 224 ASP A C 1
ATOM 1828 O O . ASP A 1 224 ? 17.083 -3.587 -18.369 1.00 93.88 224 ASP A O 1
ATOM 1832 N N . TYR A 1 225 ? 16.071 -4.859 -19.907 1.00 95.56 225 TYR A N 1
ATOM 1833 C CA . TYR A 1 225 ? 16.229 -3.878 -20.975 1.00 95.56 225 TYR A CA 1
ATOM 1834 C C . TYR A 1 225 ? 15.048 -2.906 -21.078 1.00 95.56 225 TYR A C 1
ATOM 1836 O O . TYR A 1 225 ? 15.221 -1.832 -21.654 1.00 95.56 225 TYR A O 1
ATOM 1844 N N . PHE A 1 226 ? 13.867 -3.267 -20.556 1.00 94.75 226 PHE A N 1
ATOM 1845 C CA . PHE A 1 226 ? 12.607 -2.558 -20.816 1.00 94.75 226 PHE A CA 1
ATOM 1846 C C . PHE A 1 226 ? 11.935 -2.007 -19.556 1.00 94.75 226 PHE A C 1
ATOM 1848 O O . PHE A 1 226 ? 11.410 -0.905 -19.629 1.00 94.75 226 PHE A O 1
ATOM 1855 N N . HIS A 1 227 ? 11.957 -2.710 -18.422 1.00 92.81 227 HIS A N 1
ATOM 1856 C CA . HIS A 1 227 ? 11.334 -2.310 -17.154 1.00 92.81 227 HIS A CA 1
ATOM 1857 C C . HIS A 1 227 ? 9.959 -1.619 -17.285 1.00 92.81 227 HIS A C 1
ATOM 1859 O O . HIS A 1 227 ? 9.866 -0.385 -17.315 1.00 92.81 227 HIS A O 1
ATOM 1865 N N . ILE A 1 228 ? 8.878 -2.409 -17.341 1.00 92.44 228 ILE A N 1
ATOM 1866 C CA . ILE A 1 228 ? 7.518 -1.853 -17.243 1.00 92.44 228 ILE A CA 1
ATOM 1867 C C . ILE A 1 228 ? 7.384 -1.135 -15.898 1.00 92.44 228 ILE A C 1
ATOM 1869 O O . ILE A 1 228 ? 7.638 -1.717 -14.848 1.00 92.44 228 ILE A O 1
ATOM 1873 N N . SER A 1 229 ? 6.960 0.123 -15.938 1.00 88.38 229 SER A N 1
ATOM 1874 C CA . SER A 1 229 ? 6.827 1.001 -14.769 1.00 88.38 229 SER A CA 1
ATOM 1875 C C . SER A 1 229 ? 5.392 1.501 -14.553 1.00 88.38 229 SER A C 1
ATOM 1877 O O . SER A 1 229 ? 5.152 2.377 -13.725 1.00 88.38 229 SER A O 1
ATOM 1879 N N . GLY A 1 230 ? 4.441 0.977 -15.328 1.00 89.19 230 GLY A N 1
ATOM 1880 C CA . GLY A 1 230 ? 3.009 1.263 -15.231 1.00 89.19 230 GLY A CA 1
ATOM 1881 C C . GLY A 1 230 ? 2.263 0.783 -16.476 1.00 89.19 230 GLY A C 1
ATOM 1882 O O . GLY A 1 230 ? 2.799 0.889 -17.586 1.00 89.19 230 GLY A O 1
ATOM 1883 N N . VAL A 1 231 ? 1.055 0.239 -16.298 1.00 92.19 231 VAL A N 1
ATOM 1884 C CA . VAL A 1 231 ? 0.184 -0.201 -17.402 1.00 92.19 231 VAL A CA 1
ATOM 1885 C C . VAL A 1 231 ? -1.268 0.211 -17.149 1.00 92.19 231 VAL A C 1
ATOM 1887 O O . VAL A 1 231 ? -1.851 -0.083 -16.105 1.00 92.19 231 VAL A O 1
ATOM 1890 N N . ASP A 1 232 ? -1.870 0.857 -18.142 1.00 91.81 232 ASP A N 1
ATOM 1891 C CA . ASP A 1 232 ? -3.250 1.348 -18.118 1.00 91.81 232 ASP A CA 1
ATOM 1892 C C . ASP A 1 232 ? -3.949 1.087 -19.466 1.00 91.81 232 ASP A C 1
ATOM 1894 O O . ASP A 1 232 ? -3.327 0.640 -20.434 1.00 91.81 232 ASP A O 1
ATOM 1898 N N . GLN A 1 233 ? -5.251 1.361 -19.550 1.00 90.75 233 GLN A N 1
ATOM 1899 C CA . GLN A 1 233 ? -6.029 1.260 -20.781 1.00 90.75 233 GLN A CA 1
ATOM 1900 C C . GLN A 1 233 ? -6.542 2.631 -21.242 1.00 90.75 233 GLN A C 1
ATOM 1902 O O . GLN A 1 233 ? -7.153 3.396 -20.491 1.00 90.75 233 GLN A O 1
ATOM 1907 N N . SER A 1 234 ? -6.346 2.932 -22.524 1.00 87.81 234 SER A N 1
ATOM 1908 C CA . SER A 1 234 ? -6.907 4.121 -23.160 1.00 87.81 234 SER A CA 1
ATOM 1909 C C . SER A 1 234 ? -8.445 4.090 -23.183 1.00 87.81 234 SER A C 1
ATOM 1911 O O . SER A 1 234 ? -9.065 3.027 -23.062 1.00 87.81 234 SER A O 1
ATOM 1913 N N . PRO A 1 235 ? -9.106 5.235 -23.426 1.00 84.00 235 PRO A N 1
ATOM 1914 C CA . PRO A 1 235 ? -10.543 5.261 -23.697 1.00 84.00 235 PRO A CA 1
ATOM 1915 C C . PRO A 1 235 ? -10.975 4.439 -24.930 1.00 84.00 235 PRO A C 1
ATOM 1917 O O . PRO A 1 235 ? -12.135 4.044 -25.003 1.00 84.00 235 PRO A O 1
ATOM 1920 N N . SER A 1 236 ? -10.072 4.154 -25.883 1.00 86.06 236 SER A N 1
ATOM 1921 C CA . SER A 1 236 ? -10.339 3.283 -27.045 1.00 86.06 236 SER A CA 1
ATOM 1922 C C . SER A 1 236 ? -10.223 1.783 -26.741 1.00 86.06 236 SER A C 1
ATOM 1924 O O . SER A 1 236 ? -10.702 0.970 -27.528 1.00 86.06 236 SER A O 1
ATOM 1926 N N . GLY A 1 237 ? -9.628 1.403 -25.604 1.00 89.75 237 GLY A N 1
ATOM 1927 C CA . GLY A 1 237 ? -9.357 0.007 -25.248 1.00 89.75 237 GLY A CA 1
ATOM 1928 C C . GLY A 1 237 ? -7.938 -0.478 -25.578 1.00 89.75 237 GLY A C 1
ATOM 1929 O O . GLY A 1 237 ? -7.623 -1.632 -25.281 1.00 89.75 237 GLY A O 1
ATOM 1930 N N . ASP A 1 238 ? -7.101 0.390 -26.149 1.00 94.00 238 ASP A N 1
ATOM 1931 C CA . ASP A 1 238 ? -5.669 0.174 -26.403 1.00 94.00 238 ASP A CA 1
ATOM 1932 C C . ASP A 1 238 ? -4.853 0.274 -25.106 1.00 94.00 238 ASP A C 1
ATOM 1934 O O . ASP A 1 238 ? -5.297 0.884 -24.131 1.00 94.00 238 ASP A O 1
ATOM 1938 N N . TYR A 1 239 ? -3.656 -0.313 -25.064 1.00 95.50 239 TYR A N 1
ATOM 1939 C CA . TYR A 1 239 ? -2.855 -0.364 -23.835 1.00 95.50 239 TYR A CA 1
ATOM 1940 C C . TYR A 1 239 ? -1.835 0.770 -23.787 1.00 95.50 239 TYR A C 1
ATOM 1942 O O . TYR A 1 239 ? -1.060 0.962 -24.721 1.00 95.50 239 TYR A O 1
ATOM 1950 N N . LEU A 1 240 ? -1.814 1.503 -22.679 1.00 95.25 240 LEU A N 1
ATOM 1951 C CA . LEU A 1 240 ? -0.824 2.528 -22.381 1.00 95.25 240 LEU A CA 1
ATOM 1952 C C . LEU A 1 240 ? 0.245 1.917 -21.467 1.00 95.25 240 LEU A C 1
ATOM 1954 O O . LEU A 1 240 ? -0.085 1.390 -20.407 1.00 95.25 240 LEU A O 1
ATOM 1958 N N . VAL A 1 241 ? 1.516 1.988 -21.862 1.00 95.50 241 VAL A N 1
ATOM 1959 C CA . VAL A 1 241 ? 2.641 1.421 -21.100 1.00 95.50 241 VAL A CA 1
ATOM 1960 C C . VAL A 1 241 ? 3.706 2.484 -20.878 1.00 95.50 241 VAL A C 1
ATOM 1962 O O . VAL A 1 241 ? 4.233 3.045 -21.838 1.00 95.50 241 VAL A O 1
ATOM 1965 N N . SER A 1 242 ? 4.070 2.733 -19.620 1.00 93.94 242 SER A N 1
ATOM 1966 C CA . SER A 1 242 ? 5.295 3.465 -19.284 1.00 93.94 242 SER A CA 1
ATOM 1967 C C . SER A 1 242 ? 6.461 2.497 -19.093 1.00 93.94 242 SER A C 1
ATOM 1969 O O . SER A 1 242 ? 6.304 1.415 -18.520 1.00 93.94 242 SER A O 1
ATOM 1971 N N . SER A 1 243 ? 7.639 2.903 -19.567 1.00 94.44 243 SER A N 1
ATOM 1972 C CA . SER A 1 243 ? 8.878 2.139 -19.457 1.00 94.44 243 SER A CA 1
ATOM 1973 C C . SER A 1 243 ? 10.016 3.026 -18.952 1.00 94.44 243 SER A C 1
ATOM 1975 O O . SER A 1 243 ? 10.408 4.001 -19.604 1.00 94.44 243 SER A O 1
ATOM 1977 N N . GLY A 1 244 ? 10.589 2.643 -17.807 1.00 92.00 244 GLY A N 1
ATOM 1978 C CA . GLY A 1 244 ? 11.728 3.339 -17.206 1.00 92.00 244 GLY A CA 1
ATOM 1979 C C . GLY A 1 244 ? 12.978 3.262 -18.086 1.00 92.00 244 GLY A C 1
ATOM 1980 O O . GLY A 1 244 ? 13.617 4.277 -18.361 1.00 92.00 244 GLY A O 1
ATOM 1981 N N . HIS A 1 245 ? 13.295 2.069 -18.603 1.00 93.94 245 HIS A N 1
ATOM 1982 C CA . HIS A 1 245 ? 14.506 1.835 -19.398 1.00 93.94 245 HIS A CA 1
ATOM 1983 C C . HIS A 1 245 ? 14.406 2.284 -20.863 1.00 93.94 245 HIS A C 1
ATOM 1985 O O . HIS A 1 245 ? 15.440 2.549 -21.473 1.00 93.94 245 HIS A O 1
ATOM 1991 N N . MET A 1 246 ? 13.205 2.445 -21.427 1.00 95.38 246 MET A N 1
ATOM 1992 C CA . MET A 1 246 ? 13.020 3.111 -22.728 1.00 95.38 246 MET A CA 1
ATOM 1993 C C . MET A 1 246 ? 12.916 4.636 -22.603 1.00 95.38 246 MET A C 1
ATOM 1995 O O . MET A 1 246 ? 13.010 5.326 -23.618 1.00 95.38 246 MET A O 1
ATOM 1999 N N . ARG A 1 247 ? 12.716 5.159 -21.381 1.00 94.06 247 ARG A N 1
ATOM 2000 C CA . ARG A 1 247 ? 12.402 6.572 -21.104 1.00 94.06 247 ARG A CA 1
ATOM 2001 C C . ARG A 1 247 ? 11.220 7.083 -21.928 1.00 94.06 247 ARG A C 1
ATOM 2003 O O . ARG A 1 247 ? 11.251 8.183 -22.475 1.00 94.06 247 ARG A O 1
ATOM 2010 N N . ALA A 1 248 ? 10.193 6.248 -22.051 1.00 94.81 248 ALA A N 1
ATOM 2011 C CA . ALA A 1 248 ? 9.069 6.502 -22.936 1.00 94.81 248 ALA A CA 1
ATOM 2012 C C . ALA A 1 248 ? 7.735 6.050 -22.337 1.00 94.81 248 ALA A C 1
ATOM 2014 O O . ALA A 1 248 ? 7.668 5.141 -21.505 1.00 94.81 248 ALA A O 1
ATOM 2015 N N . VAL A 1 249 ? 6.668 6.674 -22.830 1.00 95.62 249 VAL A N 1
ATOM 2016 C CA . VAL A 1 249 ? 5.286 6.207 -22.702 1.00 95.62 249 VAL A CA 1
ATOM 2017 C C . VAL A 1 249 ? 4.810 5.791 -24.091 1.00 95.62 249 VAL A C 1
ATOM 2019 O O . VAL A 1 249 ? 4.966 6.544 -25.050 1.00 95.62 249 VAL A O 1
ATOM 2022 N N . MET A 1 250 ? 4.255 4.591 -24.210 1.00 96.00 250 MET A N 1
ATOM 2023 C CA . MET A 1 250 ? 3.876 3.966 -25.478 1.00 96.00 250 MET A CA 1
ATOM 2024 C C . MET A 1 250 ? 2.381 3.665 -25.489 1.00 96.00 250 MET A C 1
ATOM 2026 O O . MET A 1 250 ? 1.842 3.224 -24.472 1.00 96.00 250 MET A O 1
ATOM 2030 N N . LEU A 1 251 ? 1.728 3.839 -26.639 1.00 96.12 251 LEU A N 1
ATOM 2031 C CA . LEU A 1 251 ? 0.397 3.279 -26.880 1.00 96.12 251 LEU A CA 1
ATOM 2032 C C . LEU A 1 251 ? 0.516 2.053 -27.782 1.00 96.12 251 LEU A C 1
ATOM 2034 O O . LEU A 1 251 ? 1.153 2.102 -28.834 1.00 96.12 251 LEU A O 1
ATOM 2038 N N . ILE A 1 252 ? -0.099 0.958 -27.356 1.00 97.06 252 ILE A N 1
ATOM 2039 C CA . ILE A 1 252 ? -0.026 -0.356 -27.982 1.00 97.06 252 ILE A CA 1
ATOM 2040 C C . ILE A 1 252 ? -1.421 -0.739 -28.459 1.00 97.06 252 ILE A C 1
ATOM 2042 O O . ILE A 1 252 ? -2.359 -0.821 -27.666 1.00 97.06 252 ILE A O 1
ATOM 2046 N N . ASP A 1 253 ? -1.525 -1.016 -29.753 1.00 95.94 253 ASP A N 1
ATOM 2047 C CA . ASP A 1 253 ? -2.751 -1.460 -30.402 1.00 95.94 253 ASP A CA 1
ATOM 2048 C C . ASP A 1 253 ? -3.258 -2.768 -29.782 1.00 95.94 253 ASP A C 1
ATOM 2050 O O . ASP A 1 253 ? -2.563 -3.791 -29.809 1.00 95.94 253 ASP A O 1
ATOM 2054 N N . ALA A 1 254 ? -4.480 -2.765 -29.244 1.00 94.25 254 ALA A N 1
ATOM 2055 C CA . ALA A 1 254 ? -5.003 -3.930 -28.530 1.00 94.25 254 ALA A CA 1
ATOM 2056 C C . ALA A 1 254 ? -5.311 -5.145 -29.425 1.00 94.25 254 ALA A C 1
ATOM 2058 O O . ALA A 1 254 ? -5.561 -6.231 -28.901 1.00 94.25 254 ALA A O 1
ATOM 2059 N N . SER A 1 255 ? -5.307 -4.987 -30.754 1.00 93.44 255 SER A N 1
ATOM 2060 C CA . SER A 1 255 ? -5.624 -6.058 -31.708 1.00 93.44 255 SER A CA 1
ATOM 2061 C C . SER A 1 255 ? -4.391 -6.685 -32.370 1.00 93.44 255 SER A C 1
ATOM 2063 O O . SER A 1 255 ? -4.414 -7.865 -32.721 1.00 93.44 255 SER A O 1
ATOM 2065 N N . THR A 1 256 ? -3.311 -5.916 -32.527 1.00 95.19 256 THR A N 1
ATOM 2066 C CA . THR A 1 256 ? -2.084 -6.317 -33.240 1.00 95.19 256 THR A CA 1
ATOM 2067 C C . THR A 1 256 ? -0.830 -6.339 -32.362 1.00 95.19 256 THR A C 1
ATOM 2069 O O . THR A 1 256 ? 0.219 -6.816 -32.808 1.00 95.19 256 THR A O 1
ATOM 2072 N N . GLY A 1 257 ? -0.902 -5.788 -31.145 1.00 95.44 257 GLY A N 1
ATOM 2073 C CA . GLY A 1 257 ? 0.231 -5.627 -30.229 1.00 95.44 257 GLY A CA 1
ATOM 2074 C C . GLY A 1 257 ? 1.294 -4.628 -30.701 1.00 95.44 257 GLY A C 1
ATOM 2075 O O . GLY A 1 257 ? 2.309 -4.457 -30.030 1.00 95.44 257 GLY A O 1
ATOM 2076 N N . GLN A 1 258 ? 1.099 -3.970 -31.847 1.00 97.00 258 GLN A N 1
ATOM 2077 C CA . GLN A 1 258 ? 2.062 -3.013 -32.387 1.00 97.00 258 GLN A CA 1
ATOM 2078 C C . GLN A 1 258 ? 2.038 -1.703 -31.598 1.00 97.00 258 GLN A C 1
ATOM 2080 O O . GLN A 1 258 ? 0.979 -1.229 -31.186 1.00 97.00 258 GLN A O 1
ATOM 2085 N N . VAL A 1 259 ? 3.211 -1.090 -31.430 1.00 96.81 259 VAL A N 1
ATOM 2086 C CA . VAL A 1 259 ? 3.321 0.263 -30.878 1.00 96.81 259 VAL A CA 1
ATOM 2087 C C . VAL A 1 259 ? 2.778 1.251 -31.913 1.00 96.81 259 VAL A C 1
ATOM 2089 O O . VAL A 1 259 ? 3.319 1.358 -33.012 1.00 96.81 259 VAL A O 1
ATOM 2092 N N . GLN A 1 260 ? 1.695 1.951 -31.572 1.00 95.12 260 GLN A N 1
ATOM 2093 C CA . GLN A 1 260 ? 1.075 2.976 -32.416 1.00 95.12 260 GLN A CA 1
ATOM 2094 C C . GLN A 1 260 ? 1.854 4.298 -32.365 1.00 95.12 260 GLN A C 1
ATOM 2096 O O . GLN A 1 260 ? 1.945 4.990 -33.377 1.00 95.12 260 GLN A O 1
ATOM 2101 N N . TRP A 1 261 ? 2.393 4.651 -31.192 1.00 94.12 261 TRP A N 1
ATOM 2102 C CA . TRP A 1 261 ? 3.275 5.804 -30.987 1.00 94.12 261 TRP A CA 1
ATOM 2103 C C . TRP A 1 261 ? 4.090 5.683 -29.695 1.00 94.12 261 TRP A C 1
ATOM 2105 O O . TRP A 1 261 ? 3.698 4.987 -28.753 1.00 94.12 261 TRP A O 1
ATOM 2115 N N . ASN A 1 262 ? 5.188 6.434 -29.640 1.00 93.88 262 ASN A N 1
ATOM 2116 C CA . ASN A 1 262 ? 6.057 6.635 -28.485 1.00 93.88 262 ASN A CA 1
ATOM 2117 C C . ASN A 1 262 ? 6.111 8.128 -28.141 1.00 93.88 262 ASN A C 1
ATOM 2119 O O . ASN A 1 262 ? 6.418 8.958 -28.998 1.00 93.88 262 ASN A O 1
ATOM 2123 N N . LEU A 1 263 ? 5.876 8.469 -26.878 1.00 93.38 263 LEU A N 1
ATOM 2124 C CA . LEU A 1 263 ? 6.205 9.769 -26.307 1.00 93.38 263 LEU A CA 1
ATOM 2125 C C . LEU A 1 263 ? 7.495 9.635 -25.495 1.00 93.38 263 LEU A C 1
ATOM 2127 O O . LEU A 1 263 ? 7.540 8.864 -24.536 1.00 93.38 263 LEU A O 1
ATOM 2131 N N . GLY A 1 264 ? 8.524 10.392 -25.870 1.00 92.00 264 GLY A N 1
ATOM 2132 C CA . GLY A 1 264 ? 9.862 10.298 -25.282 1.00 92.00 264 GLY A CA 1
ATOM 2133 C C . GLY A 1 264 ? 10.707 9.137 -25.829 1.00 92.00 264 GLY A C 1
ATOM 2134 O O . GLY A 1 264 ? 10.320 8.415 -26.752 1.00 92.00 264 GLY A O 1
ATOM 2135 N N . GLY A 1 265 ? 11.906 8.982 -25.268 1.00 92.00 265 GLY A N 1
ATOM 2136 C CA . GLY A 1 265 ? 12.869 7.950 -25.650 1.00 92.00 265 GLY A CA 1
ATOM 2137 C C . GLY A 1 265 ? 13.453 8.098 -27.064 1.00 92.00 265 GLY A C 1
ATOM 2138 O O . GLY A 1 265 ? 13.283 9.108 -27.747 1.00 92.00 265 GLY A O 1
ATOM 2139 N N . ARG A 1 266 ? 14.163 7.063 -27.540 1.00 92.00 266 ARG A N 1
ATOM 2140 C CA . ARG A 1 266 ? 14.865 7.084 -28.847 1.00 92.00 266 ARG A CA 1
ATOM 2141 C C . ARG A 1 266 ? 13.941 7.060 -30.072 1.00 92.00 266 ARG A C 1
ATOM 2143 O O . ARG A 1 266 ? 14.417 7.248 -31.190 1.00 92.00 266 ARG A O 1
ATOM 2150 N N . LYS A 1 267 ? 12.652 6.773 -29.870 1.00 92.44 267 LYS A N 1
ATOM 2151 C CA . LYS A 1 267 ? 11.632 6.587 -30.916 1.00 92.44 267 LYS A CA 1
ATOM 2152 C C . LYS A 1 267 ? 10.498 7.608 -30.837 1.00 92.44 267 LYS A C 1
ATOM 2154 O O . LYS A 1 267 ? 9.459 7.379 -31.432 1.00 92.44 267 LYS A O 1
ATOM 2159 N N . ASN A 1 268 ? 10.690 8.705 -30.104 1.00 91.12 268 ASN A N 1
ATOM 2160 C CA . ASN A 1 268 ? 9.670 9.727 -29.902 1.00 91.12 268 ASN A CA 1
ATOM 2161 C C . ASN A 1 268 ? 9.040 10.214 -31.227 1.00 91.12 268 ASN A C 1
ATOM 2163 O O . ASN A 1 268 ? 9.730 10.777 -32.079 1.00 91.12 268 ASN A O 1
ATOM 2167 N N . ASP A 1 269 ? 7.723 10.051 -31.347 1.00 90.75 269 ASP A N 1
ATOM 2168 C CA . ASP A 1 269 ? 6.941 10.372 -32.548 1.00 90.75 269 ASP A CA 1
ATOM 2169 C C . ASP A 1 269 ? 6.383 11.815 -32.542 1.00 90.75 269 ASP A C 1
ATOM 2171 O O . ASP A 1 269 ? 5.889 12.309 -33.560 1.00 90.75 269 ASP A O 1
ATOM 2175 N N . PHE A 1 270 ? 6.470 12.516 -31.405 1.00 87.50 270 PHE A N 1
ATOM 2176 C CA . PHE A 1 270 ? 5.869 13.839 -31.183 1.00 87.50 270 PHE A CA 1
ATOM 2177 C C . PHE A 1 270 ? 6.862 14.996 -31.361 1.00 87.50 270 PHE A C 1
ATOM 2179 O O . PHE A 1 270 ? 8.059 14.846 -31.130 1.00 87.50 270 PHE A O 1
ATOM 2186 N N . ARG A 1 271 ? 6.374 16.179 -31.752 1.00 76.44 271 ARG A N 1
ATOM 2187 C CA . ARG A 1 271 ? 7.217 17.362 -32.037 1.00 76.44 271 ARG A CA 1
ATOM 2188 C C . ARG A 1 271 ? 6.936 18.539 -31.103 1.00 76.44 271 ARG A C 1
ATOM 2190 O O . ARG A 1 271 ? 5.833 18.648 -30.569 1.00 76.44 271 ARG A O 1
ATOM 2197 N N . ASP A 1 272 ? 7.922 19.432 -30.973 1.00 63.88 272 ASP A N 1
ATOM 2198 C CA . ASP A 1 272 ? 7.811 20.706 -30.248 1.00 63.88 272 ASP A CA 1
ATOM 2199 C C . ASP A 1 272 ? 6.630 21.564 -30.735 1.00 63.88 272 ASP A C 1
ATOM 2201 O O . ASP A 1 272 ? 6.257 21.543 -31.915 1.00 63.88 272 ASP A O 1
ATOM 2205 N N . PHE A 1 273 ? 6.092 22.397 -29.839 1.00 62.88 273 PHE A N 1
ATOM 2206 C CA . PHE A 1 273 ? 5.090 23.405 -30.184 1.00 62.88 273 PHE A CA 1
ATOM 2207 C C . PHE A 1 273 ? 5.384 24.749 -29.500 1.00 62.88 273 PHE A C 1
ATOM 2209 O O . PHE A 1 273 ? 5.117 24.942 -28.312 1.00 62.88 273 PHE A O 1
ATOM 2216 N N . GLY A 1 274 ? 5.908 25.703 -30.278 1.00 66.69 274 GLY A N 1
ATOM 2217 C CA . GLY A 1 274 ? 6.351 27.008 -29.776 1.00 66.69 274 GLY A CA 1
ATOM 2218 C C . GLY A 1 274 ? 7.596 26.889 -28.892 1.00 66.69 274 GLY A C 1
ATOM 2219 O O . GLY A 1 274 ? 8.445 26.039 -29.135 1.00 66.69 274 GLY A O 1
ATOM 2220 N N . ASP A 1 275 ? 7.682 27.711 -27.845 1.00 60.69 275 ASP A N 1
ATOM 2221 C CA . ASP A 1 275 ? 8.813 27.726 -26.901 1.00 60.69 275 ASP A CA 1
ATOM 2222 C C . ASP A 1 275 ? 8.760 26.596 -25.842 1.00 60.69 275 ASP A C 1
ATOM 2224 O O . ASP A 1 275 ? 9.476 26.645 -24.841 1.00 60.69 275 ASP A O 1
ATOM 2228 N N . ARG A 1 276 ? 7.878 25.594 -26.006 1.00 58.75 276 ARG A N 1
ATOM 2229 C CA . ARG A 1 276 ? 7.748 24.451 -25.085 1.00 58.75 276 ARG A CA 1
ATOM 2230 C C . ARG A 1 276 ? 8.476 23.226 -25.659 1.00 58.75 276 ARG A C 1
ATOM 2232 O O . ARG A 1 276 ? 8.072 22.777 -26.733 1.00 58.75 276 ARG A O 1
ATOM 2239 N N . PRO A 1 277 ? 9.488 22.676 -24.959 1.00 58.44 277 PRO A N 1
ATOM 2240 C CA . PRO A 1 277 ? 10.245 21.529 -25.447 1.00 58.44 277 PRO A CA 1
ATOM 2241 C C . PRO A 1 277 ? 9.419 20.234 -25.434 1.00 58.44 277 PRO A C 1
ATOM 2243 O O . PRO A 1 277 ? 8.524 20.068 -24.597 1.00 58.44 277 PRO A O 1
ATOM 2246 N N . VAL A 1 278 ? 9.778 19.293 -26.314 1.00 66.94 278 VAL A N 1
ATOM 2247 C CA . VAL A 1 278 ? 9.398 17.873 -26.222 1.00 66.94 278 VAL A CA 1
ATOM 2248 C C . VAL A 1 278 ? 9.649 17.349 -24.805 1.00 66.94 278 VAL A C 1
ATOM 2250 O O . VAL A 1 278 ? 10.638 17.687 -24.153 1.00 66.94 278 VAL A O 1
ATOM 2253 N N . VAL A 1 279 ? 8.746 16.488 -24.336 1.00 75.19 279 VAL A N 1
ATOM 2254 C CA . VAL A 1 279 ? 8.879 15.799 -23.052 1.00 75.19 279 VAL A CA 1
ATOM 2255 C C . VAL A 1 279 ? 10.025 14.782 -23.125 1.00 75.19 279 VAL A C 1
ATOM 2257 O O . VAL A 1 279 ? 9.883 13.717 -23.725 1.00 75.19 279 VAL A O 1
ATOM 2260 N N . ASP A 1 280 ? 11.159 15.128 -22.517 1.00 81.00 280 ASP A N 1
ATOM 2261 C CA . ASP A 1 280 ? 12.318 14.251 -22.327 1.00 81.00 280 ASP A CA 1
ATOM 2262 C C . ASP A 1 280 ? 12.251 13.622 -20.930 1.00 81.00 280 ASP A C 1
ATOM 2264 O O . ASP A 1 280 ? 12.545 14.280 -19.929 1.00 81.00 280 ASP A O 1
ATOM 2268 N N . PHE A 1 281 ? 11.786 12.372 -20.858 1.00 88.88 281 PHE A N 1
ATOM 2269 C CA . PHE A 1 281 ? 11.611 11.674 -19.587 1.00 88.88 281 PHE A CA 1
ATOM 2270 C C . PHE A 1 281 ? 12.932 11.109 -19.049 1.00 88.88 281 PHE A C 1
ATOM 2272 O O . PHE A 1 281 ? 13.773 10.614 -19.804 1.00 88.88 281 PHE A O 1
ATOM 2279 N N . MET A 1 282 ? 13.082 11.057 -17.725 1.00 89.25 282 MET A N 1
ATOM 2280 C CA . MET A 1 282 ? 14.227 10.390 -17.085 1.00 89.25 282 MET A CA 1
ATOM 2281 C C . MET A 1 282 ? 13.921 8.965 -16.619 1.00 89.25 282 MET A C 1
ATOM 2283 O O . MET A 1 282 ? 14.786 8.090 -16.708 1.00 89.25 282 MET A O 1
ATOM 2287 N N . TRP A 1 283 ? 12.717 8.750 -16.091 1.00 89.12 283 TRP A N 1
ATOM 2288 C CA . TRP A 1 283 ? 12.170 7.489 -15.598 1.00 89.12 283 TRP A CA 1
ATOM 2289 C C . TRP A 1 283 ? 10.630 7.593 -15.498 1.00 89.12 283 TRP A C 1
ATOM 2291 O O . TRP A 1 283 ? 10.079 7.733 -14.395 1.00 89.12 283 TRP A O 1
ATOM 2301 N N . PRO A 1 284 ? 9.908 7.550 -16.635 1.00 90.81 284 PRO A N 1
ATOM 2302 C CA . PRO A 1 284 ? 8.460 7.676 -16.620 1.00 90.81 284 PRO A CA 1
ATOM 2303 C C . PRO A 1 284 ? 7.849 6.432 -15.973 1.00 90.81 284 PRO A C 1
ATOM 2305 O O . PRO A 1 284 ? 8.280 5.309 -16.241 1.00 90.81 284 PRO A O 1
ATOM 2308 N N . HIS A 1 285 ? 6.854 6.624 -15.115 1.00 88.94 285 HIS A N 1
ATOM 2309 C CA . HIS A 1 285 ? 6.138 5.578 -14.390 1.00 88.94 285 HIS A CA 1
ATOM 2310 C C . HIS A 1 285 ? 4.676 5.977 -14.158 1.00 88.94 285 HIS A C 1
ATOM 2312 O O . HIS A 1 285 ? 4.331 7.159 -14.215 1.00 88.94 285 HIS A O 1
ATOM 2318 N N . ASN A 1 286 ? 3.812 4.979 -13.939 1.00 87.88 286 ASN A N 1
ATOM 2319 C CA . ASN A 1 286 ? 2.368 5.139 -13.730 1.00 87.88 286 ASN A CA 1
ATOM 2320 C C . ASN A 1 286 ? 1.706 6.139 -14.699 1.00 87.88 286 ASN A C 1
ATOM 2322 O O . ASN A 1 286 ? 0.927 7.002 -14.295 1.00 87.88 286 ASN A O 1
ATOM 2326 N N . ALA A 1 287 ? 2.026 6.022 -15.993 1.00 92.00 287 ALA A N 1
ATOM 2327 C CA . ALA A 1 287 ? 1.336 6.780 -17.028 1.00 92.00 287 ALA A CA 1
ATOM 2328 C C . ALA A 1 287 ? -0.125 6.312 -17.133 1.00 92.00 287 ALA A C 1
ATOM 2330 O O . ALA A 1 287 ? -0.374 5.120 -17.311 1.00 92.00 287 ALA A O 1
ATOM 2331 N N . ARG A 1 288 ? -1.082 7.241 -17.023 1.00 90.81 288 ARG A N 1
ATOM 2332 C CA . ARG A 1 288 ? -2.527 6.949 -17.028 1.00 90.81 288 ARG A CA 1
ATOM 2333 C C . ARG A 1 288 ? -3.345 7.990 -17.780 1.00 90.81 288 ARG A C 1
ATOM 2335 O O . ARG A 1 288 ? -2.952 9.155 -17.871 1.00 90.81 288 ARG A O 1
ATOM 2342 N N . TRP A 1 289 ? -4.512 7.584 -18.270 1.00 89.50 289 TRP A N 1
ATOM 2343 C CA . TRP A 1 289 ? -5.495 8.502 -18.850 1.00 89.50 289 TRP A CA 1
ATOM 2344 C C . TRP A 1 289 ? -6.493 8.991 -17.801 1.00 89.50 289 TRP A C 1
ATOM 2346 O O . TRP A 1 289 ? -7.301 8.215 -17.292 1.00 89.50 289 TRP A O 1
ATOM 2356 N N . ALA A 1 290 ? -6.510 10.298 -17.543 1.00 86.88 290 ALA A N 1
ATOM 2357 C CA . ALA A 1 290 ? -7.615 10.921 -16.824 1.00 86.88 290 ALA A CA 1
ATOM 2358 C C . ALA A 1 290 ? -8.879 10.974 -17.709 1.00 86.88 290 ALA A C 1
ATOM 2360 O O . ALA A 1 290 ? -8.793 11.084 -18.934 1.00 86.88 290 ALA A O 1
ATOM 2361 N N . GLU A 1 291 ? -10.068 10.943 -17.095 1.00 81.62 291 GLU A N 1
ATOM 2362 C CA . GLU A 1 291 ? -11.366 10.929 -17.807 1.00 81.62 291 GLU A CA 1
ATOM 2363 C C . GLU A 1 291 ? -11.604 12.156 -18.708 1.00 81.62 291 GLU A C 1
ATOM 2365 O O . GLU A 1 291 ? -12.399 12.108 -19.642 1.00 81.62 291 GLU A O 1
ATOM 2370 N N . ASN A 1 292 ? -10.887 13.259 -18.476 1.00 81.25 292 ASN A N 1
ATOM 2371 C CA . ASN A 1 292 ? -10.917 14.448 -19.330 1.00 81.25 292 ASN A CA 1
ATOM 2372 C C . ASN A 1 292 ? -10.056 14.322 -20.610 1.00 81.25 292 ASN A C 1
ATOM 2374 O O . ASN A 1 292 ? -9.958 15.287 -21.367 1.00 81.25 292 ASN A O 1
ATOM 2378 N N . GLY A 1 293 ? -9.404 13.178 -20.849 1.00 85.06 293 GLY A N 1
ATOM 2379 C CA . GLY A 1 293 ? -8.514 12.963 -21.994 1.00 85.06 293 GLY A CA 1
ATOM 2380 C C . GLY A 1 293 ? -7.122 13.591 -21.847 1.00 85.06 293 GLY A C 1
ATOM 2381 O O . GLY A 1 293 ? -6.420 13.759 -22.846 1.00 85.06 293 GLY A O 1
ATOM 2382 N N . THR A 1 294 ? -6.710 13.954 -20.629 1.00 90.12 294 THR A N 1
ATOM 2383 C CA . THR A 1 294 ? -5.329 14.344 -20.310 1.00 90.12 294 THR A CA 1
ATOM 2384 C C . THR A 1 294 ? -4.512 13.111 -19.919 1.00 90.12 294 THR A C 1
ATOM 2386 O O . THR A 1 294 ? -4.966 12.288 -19.123 1.00 90.12 294 THR A O 1
ATOM 2389 N N . LEU A 1 295 ? -3.291 12.992 -20.445 1.00 92.31 295 LEU A N 1
ATOM 2390 C CA . LEU A 1 295 ? -2.321 11.998 -19.988 1.00 92.31 295 LEU A CA 1
ATOM 2391 C C . LEU A 1 295 ? -1.638 12.519 -18.715 1.00 92.31 295 LEU A C 1
ATOM 2393 O O . LEU A 1 295 ? -1.071 13.614 -18.719 1.00 92.31 295 LEU A O 1
ATOM 2397 N N . THR A 1 296 ? -1.661 11.733 -17.641 1.00 93.56 296 THR A N 1
ATOM 2398 C CA . THR A 1 296 ? -0.869 11.973 -16.427 1.00 93.56 296 THR A CA 1
ATOM 2399 C C . THR A 1 296 ? 0.333 11.041 -16.404 1.00 93.56 296 THR A C 1
ATOM 2401 O O . THR A 1 296 ? 0.161 9.847 -16.639 1.00 93.56 296 THR A O 1
ATOM 2404 N N . VAL A 1 297 ? 1.528 11.552 -16.105 1.00 92.81 297 VAL A N 1
ATOM 2405 C CA . VAL A 1 297 ? 2.761 10.748 -16.000 1.00 92.81 297 VAL A CA 1
ATOM 2406 C C . VAL A 1 297 ? 3.547 11.165 -14.761 1.00 92.81 297 VAL A C 1
ATOM 2408 O O . VAL A 1 297 ? 3.708 12.360 -14.516 1.00 92.81 297 VAL A O 1
ATOM 2411 N N . MET A 1 298 ? 4.055 10.195 -14.000 1.00 90.38 298 MET A N 1
ATOM 2412 C CA . MET A 1 298 ? 5.061 10.433 -12.963 1.00 90.38 298 MET A CA 1
ATOM 2413 C C . MET A 1 298 ? 6.458 10.245 -13.557 1.00 90.38 298 MET A C 1
ATOM 2415 O O . MET A 1 298 ? 6.691 9.304 -14.310 1.00 90.38 298 MET A O 1
ATOM 2419 N N . ASP A 1 299 ? 7.402 11.119 -13.226 1.00 88.94 299 ASP A N 1
ATOM 2420 C CA . ASP A 1 299 ? 8.771 11.081 -13.747 1.00 88.94 299 ASP A CA 1
ATOM 2421 C C . ASP A 1 299 ? 9.783 11.590 -12.701 1.00 88.94 299 ASP A C 1
ATOM 2423 O O . ASP A 1 299 ? 9.438 11.895 -11.552 1.00 88.94 299 ASP A O 1
ATOM 2427 N N . LYS A 1 300 ? 11.058 11.661 -13.083 1.00 82.25 300 LYS A N 1
ATOM 2428 C CA . LYS A 1 300 ? 12.123 12.349 -12.360 1.00 82.25 300 LYS A CA 1
ATOM 2429 C C . LYS A 1 300 ? 12.550 13.602 -13.113 1.00 82.25 300 LYS A C 1
ATOM 2431 O O . LYS A 1 300 ? 12.738 13.579 -14.321 1.00 82.25 300 LYS A O 1
ATOM 2436 N N . GLU A 1 301 ? 12.803 14.676 -12.375 1.00 74.81 301 GLU A N 1
ATOM 2437 C CA . GLU A 1 301 ? 13.433 15.880 -12.917 1.00 74.81 301 GLU A CA 1
ATOM 2438 C C . GLU A 1 301 ? 14.775 15.525 -13.594 1.00 74.81 301 GLU A C 1
ATOM 2440 O O . GLU A 1 301 ? 15.499 14.652 -13.112 1.00 74.81 301 GLU A O 1
ATOM 2445 N N . SER A 1 302 ? 15.150 16.229 -14.668 1.00 65.06 302 SER A N 1
ATOM 2446 C CA . SER A 1 302 ? 16.385 15.995 -15.443 1.00 65.06 302 SER A CA 1
ATOM 2447 C C . SER A 1 302 ? 17.678 16.027 -14.612 1.00 65.06 302 SER A C 1
ATOM 2449 O O . SER A 1 302 ? 18.660 15.372 -14.958 1.00 65.06 302 SER A O 1
ATOM 2451 N N . SER A 1 303 ? 17.677 16.730 -13.473 1.00 61.81 303 SER A N 1
ATOM 2452 C CA . SER A 1 303 ? 18.770 16.722 -12.490 1.00 61.81 303 SER A CA 1
ATOM 2453 C C . SER A 1 303 ? 18.926 15.387 -11.737 1.00 61.81 303 SER A C 1
ATOM 2455 O O . SER A 1 303 ? 19.913 15.186 -11.029 1.00 61.81 303 SER A O 1
ATOM 2457 N N . GLY A 1 304 ? 17.942 14.488 -11.834 1.00 62.72 304 GLY A N 1
ATOM 2458 C CA . GLY A 1 304 ? 17.833 13.245 -11.071 1.00 62.72 304 GLY A CA 1
ATOM 2459 C C . GLY A 1 304 ? 17.566 13.450 -9.574 1.00 62.72 304 GLY A C 1
ATOM 2460 O O . GLY A 1 304 ? 17.637 12.487 -8.811 1.00 62.72 304 GLY A O 1
ATOM 2461 N N . THR A 1 305 ? 17.305 14.688 -9.128 1.00 65.12 305 THR A N 1
ATOM 2462 C CA . THR A 1 305 ? 17.242 15.029 -7.693 1.00 65.12 305 THR A CA 1
ATOM 2463 C C . THR A 1 305 ? 15.843 15.013 -7.082 1.00 65.12 305 THR A C 1
ATOM 2465 O O . THR A 1 305 ? 15.741 15.015 -5.854 1.00 65.12 305 THR A O 1
ATOM 2468 N N . ARG A 1 306 ? 14.782 15.002 -7.902 1.00 75.31 306 ARG A N 1
ATOM 2469 C CA . ARG A 1 306 ? 13.377 15.087 -7.466 1.00 75.31 306 ARG A CA 1
ATOM 2470 C C . ARG A 1 306 ? 12.470 14.244 -8.355 1.00 75.31 306 ARG A C 1
ATOM 2472 O O . ARG A 1 306 ? 12.718 14.137 -9.554 1.00 75.31 306 ARG A O 1
ATOM 2479 N N . ASN A 1 307 ? 11.391 13.722 -7.776 1.00 82.62 307 ASN A N 1
ATOM 2480 C CA . ASN A 1 307 ? 10.255 13.191 -8.531 1.00 82.62 307 ASN A CA 1
ATOM 2481 C C . ASN A 1 307 ? 9.331 14.355 -8.946 1.00 82.62 307 ASN A C 1
ATOM 2483 O O . ASN A 1 307 ? 9.198 15.336 -8.208 1.00 82.62 307 ASN A O 1
ATOM 2487 N N . CYS A 1 308 ? 8.675 14.244 -10.098 1.00 88.12 308 CYS A N 1
ATOM 2488 C CA . CYS A 1 308 ? 7.671 15.188 -10.587 1.00 88.12 308 CYS A CA 1
ATOM 2489 C C . CYS A 1 308 ? 6.446 14.444 -11.150 1.00 88.12 308 CYS A C 1
ATOM 2491 O O . CYS A 1 308 ? 6.538 13.287 -11.553 1.00 88.12 308 CYS A O 1
ATOM 2493 N N . GLY A 1 309 ? 5.293 15.110 -11.150 1.00 91.19 309 GLY A N 1
ATOM 2494 C CA . GLY A 1 309 ? 4.103 14.691 -11.894 1.00 91.19 309 GLY A CA 1
ATOM 2495 C C . GLY A 1 309 ? 3.876 15.631 -13.075 1.00 91.19 309 GLY A C 1
ATOM 2496 O O . GLY A 1 309 ? 4.202 16.816 -12.990 1.00 91.19 309 GLY A O 1
ATOM 2497 N N . MET A 1 310 ? 3.331 15.134 -14.180 1.00 92.38 310 MET A N 1
ATOM 2498 C CA . MET A 1 310 ? 3.168 15.891 -15.425 1.00 92.38 310 MET A CA 1
ATOM 2499 C C . MET A 1 310 ? 1.768 15.677 -16.005 1.00 92.38 310 MET A C 1
ATOM 2501 O O . MET A 1 310 ? 1.303 14.541 -16.091 1.00 92.38 310 MET A O 1
ATOM 2505 N N . THR A 1 311 ? 1.107 16.755 -16.439 1.00 93.44 311 THR A N 1
ATOM 2506 C CA . THR A 1 311 ? -0.096 16.688 -17.288 1.00 93.44 311 THR A CA 1
ATOM 2507 C C . THR A 1 311 ? 0.259 17.019 -18.730 1.00 93.44 311 THR A C 1
ATOM 2509 O O . THR A 1 311 ? 0.837 18.066 -19.022 1.00 93.44 311 THR A O 1
ATOM 2512 N N . ILE A 1 312 ? -0.091 16.126 -19.651 1.00 91.31 312 ILE A N 1
ATOM 2513 C CA . ILE A 1 312 ? 0.284 16.210 -21.062 1.00 91.31 312 ILE A CA 1
ATOM 2514 C C . ILE A 1 312 ? -0.980 16.046 -21.905 1.00 91.31 312 ILE A C 1
ATOM 2516 O O . ILE A 1 312 ? -1.715 15.069 -21.767 1.00 91.31 312 ILE A O 1
ATOM 2520 N N . GLN A 1 313 ? -1.233 16.994 -22.807 1.00 89.25 313 GLN A N 1
ATOM 2521 C CA . GLN A 1 313 ? -2.265 16.831 -23.824 1.00 89.25 313 GLN A CA 1
ATOM 2522 C C . GLN A 1 313 ? -1.647 16.227 -25.077 1.00 89.25 313 GLN A C 1
ATOM 2524 O O . GLN A 1 313 ? -0.772 16.838 -25.688 1.00 89.25 313 GLN A O 1
ATOM 2529 N N . ILE A 1 314 ? -2.125 15.053 -25.478 1.00 86.50 314 ILE A N 1
ATOM 2530 C CA . ILE A 1 314 ? -1.719 14.404 -26.725 1.00 86.50 314 ILE A CA 1
ATOM 2531 C C . ILE A 1 314 ? -2.819 14.592 -27.771 1.00 86.50 314 ILE A C 1
ATOM 2533 O O . ILE A 1 314 ? -4.005 14.444 -27.475 1.00 86.50 314 ILE A O 1
ATOM 2537 N N . ASN A 1 315 ? -2.413 14.892 -29.003 1.00 83.12 315 ASN A N 1
ATOM 2538 C CA . ASN A 1 315 ? -3.220 14.729 -30.204 1.00 83.12 315 ASN A CA 1
ATOM 2539 C C . ASN A 1 315 ? -2.444 13.829 -31.189 1.00 83.12 315 ASN A C 1
ATOM 2541 O O . ASN A 1 315 ? -1.519 14.305 -31.858 1.00 83.12 315 ASN A O 1
ATOM 2545 N N . PRO A 1 316 ? -2.791 12.530 -31.287 1.00 73.94 316 PRO A N 1
ATOM 2546 C CA . PRO A 1 316 ? -2.052 11.590 -32.125 1.00 73.94 316 PRO A CA 1
ATOM 2547 C C . PRO A 1 316 ? -2.244 11.876 -33.622 1.00 73.94 316 PRO A C 1
ATOM 2549 O O . PRO A 1 316 ? -1.334 11.641 -34.408 1.00 73.94 316 PRO A O 1
ATOM 2552 N N . HIS A 1 317 ? -3.378 12.461 -34.030 1.00 80.12 317 HIS A N 1
ATOM 2553 C CA . HIS A 1 317 ? -3.645 12.788 -35.436 1.00 80.12 317 HIS A CA 1
ATOM 2554 C C . HIS A 1 317 ? -2.765 13.923 -35.972 1.00 80.12 317 HIS A C 1
ATOM 2556 O O . HIS A 1 317 ? -2.515 13.985 -37.174 1.00 80.12 317 HIS A O 1
ATOM 2562 N N . THR A 1 318 ? -2.302 14.826 -35.102 1.00 80.75 318 THR A N 1
ATOM 2563 C CA . THR A 1 318 ? -1.405 15.933 -35.472 1.00 80.75 318 THR A CA 1
ATOM 2564 C C . THR A 1 318 ? 0.041 15.711 -35.029 1.00 80.75 318 THR A C 1
ATOM 2566 O O . THR A 1 318 ? 0.879 16.581 -35.265 1.00 80.75 318 THR A O 1
ATOM 2569 N N . THR A 1 319 ? 0.370 14.568 -34.409 1.00 83.50 319 THR A N 1
ATOM 2570 C CA . THR A 1 319 ? 1.687 14.282 -33.793 1.00 83.50 319 THR A CA 1
ATOM 2571 C C . THR A 1 319 ? 2.131 15.358 -32.787 1.00 83.50 319 THR A C 1
ATOM 2573 O O . THR A 1 319 ? 3.314 15.670 -32.646 1.00 83.50 319 THR A O 1
ATOM 2576 N N . GLN A 1 320 ? 1.165 15.946 -32.073 1.00 83.88 320 GLN A N 1
ATOM 2577 C CA . GLN A 1 320 ? 1.397 16.991 -31.073 1.00 83.88 320 GLN A CA 1
ATOM 2578 C C . GLN A 1 320 ? 1.261 16.430 -29.657 1.00 83.88 320 GLN A C 1
ATOM 2580 O O . GLN A 1 320 ? 0.246 15.820 -29.321 1.00 83.88 320 GLN A O 1
ATOM 2585 N N . ALA A 1 321 ? 2.260 16.694 -28.819 1.00 86.62 321 ALA A N 1
ATOM 2586 C CA . ALA A 1 321 ? 2.194 16.495 -27.377 1.00 86.62 321 ALA A CA 1
ATOM 2587 C C . ALA A 1 321 ? 2.538 17.822 -26.695 1.00 86.62 321 ALA A C 1
ATOM 2589 O O . ALA A 1 321 ? 3.582 18.411 -26.961 1.00 86.62 321 ALA A O 1
ATOM 2590 N N . VAL A 1 322 ? 1.645 18.316 -25.840 1.00 86.19 322 VAL A N 1
ATOM 2591 C CA . VAL A 1 322 ? 1.800 19.601 -25.151 1.00 86.19 322 VAL A CA 1
ATOM 2592 C C . VAL A 1 322 ? 1.829 19.351 -23.653 1.00 86.19 322 VAL A C 1
ATOM 2594 O O . VAL A 1 322 ? 0.805 19.021 -23.053 1.00 86.19 322 VAL A O 1
ATOM 2597 N N . LEU A 1 323 ? 2.996 19.554 -23.041 1.00 88.62 323 LEU A N 1
ATOM 2598 C CA . LEU A 1 323 ? 3.125 19.642 -21.591 1.00 88.62 323 LEU A CA 1
ATOM 2599 C C . LEU A 1 323 ? 2.295 20.831 -21.089 1.00 88.62 323 LEU A C 1
ATOM 2601 O O . LEU A 1 323 ? 2.575 21.986 -21.430 1.00 88.62 323 LEU A O 1
ATOM 2605 N N . GLN A 1 324 ? 1.253 20.541 -20.314 1.00 88.75 324 GLN A N 1
ATOM 2606 C CA . GLN A 1 324 ? 0.363 21.540 -19.732 1.00 88.75 324 GLN A CA 1
ATOM 2607 C C . GLN A 1 324 ? 0.937 22.076 -18.421 1.00 88.75 324 GLN A C 1
ATOM 2609 O O . GLN A 1 324 ? 1.090 23.293 -18.302 1.00 88.75 324 GLN A O 1
ATOM 2614 N N . GLN A 1 325 ? 1.281 21.182 -17.485 1.00 90.75 325 GLN A N 1
ATOM 2615 C CA . GLN A 1 325 ? 1.866 21.529 -16.190 1.00 90.75 325 GLN A CA 1
ATOM 2616 C C . GLN A 1 325 ? 2.827 20.442 -15.675 1.00 90.75 325 GLN A C 1
ATOM 2618 O O . GLN A 1 325 ? 2.613 19.251 -15.908 1.00 90.75 325 GLN A O 1
ATOM 2623 N N . THR A 1 326 ? 3.847 20.870 -14.925 1.00 91.38 326 THR A N 1
ATOM 2624 C CA . THR A 1 326 ? 4.737 20.020 -14.124 1.00 91.38 326 THR A CA 1
ATOM 2625 C C . THR A 1 326 ? 4.580 20.359 -12.644 1.00 91.38 326 THR A C 1
ATOM 2627 O O . THR A 1 326 ? 4.810 21.489 -12.213 1.00 91.38 326 THR A O 1
ATOM 2630 N N . TYR A 1 327 ? 4.237 19.356 -11.848 1.00 90.44 327 TYR A N 1
ATOM 2631 C CA . TYR A 1 327 ? 4.113 19.422 -10.398 1.00 90.44 327 TYR A CA 1
ATOM 2632 C C . TYR A 1 327 ? 5.406 18.884 -9.792 1.00 90.44 327 TYR A C 1
ATOM 2634 O O . TYR A 1 327 ? 5.744 17.715 -9.975 1.00 90.44 327 TYR A O 1
ATOM 2642 N N . ASN A 1 328 ? 6.157 19.731 -9.092 1.00 86.31 328 ASN A N 1
ATOM 2643 C CA . ASN A 1 328 ? 7.453 19.345 -8.539 1.00 86.31 328 ASN A CA 1
ATOM 2644 C C . ASN A 1 328 ? 7.305 18.776 -7.127 1.00 86.31 328 ASN A C 1
ATOM 2646 O O . ASN A 1 328 ? 6.735 19.427 -6.249 1.00 86.31 328 ASN A O 1
ATOM 2650 N N . GLY A 1 329 ? 7.870 17.590 -6.904 1.00 78.06 329 GLY A N 1
ATOM 2651 C CA . GLY A 1 329 ? 7.958 16.987 -5.583 1.00 78.06 329 GLY A CA 1
ATOM 2652 C C . GLY A 1 329 ? 9.005 17.663 -4.685 1.00 78.06 329 GLY A C 1
ATOM 2653 O O . GLY A 1 329 ? 9.864 18.423 -5.153 1.00 78.06 329 GLY A O 1
ATOM 2654 N N . PRO A 1 330 ? 8.962 17.388 -3.371 1.00 72.62 330 PRO A N 1
ATOM 2655 C CA . PRO A 1 330 ? 9.905 17.947 -2.409 1.00 72.62 330 PRO A CA 1
ATOM 2656 C C . PRO A 1 330 ? 11.359 17.509 -2.664 1.00 72.62 330 PRO A C 1
ATOM 2658 O O . PRO A 1 330 ? 11.647 16.383 -3.067 1.00 72.62 330 PRO A O 1
ATOM 2661 N N . ALA A 1 331 ? 12.294 18.414 -2.360 1.00 60.91 331 ALA A N 1
ATOM 2662 C CA . ALA A 1 331 ? 13.680 18.413 -2.847 1.00 60.91 331 ALA A CA 1
ATOM 2663 C C . ALA A 1 331 ? 14.611 17.267 -2.385 1.00 60.91 331 ALA A C 1
ATOM 2665 O O . ALA A 1 331 ? 15.778 17.244 -2.769 1.00 60.91 331 ALA A O 1
ATOM 2666 N N . GLU A 1 332 ? 14.136 16.354 -1.539 1.00 58.75 332 GLU A N 1
ATOM 2667 C CA . GLU A 1 332 ? 14.953 15.319 -0.883 1.00 58.75 332 GLU A CA 1
ATOM 2668 C C . GLU A 1 332 ? 14.628 13.891 -1.353 1.00 58.75 332 GLU A C 1
ATOM 2670 O O . GLU A 1 332 ? 15.222 12.922 -0.875 1.00 58.75 332 GLU A O 1
ATOM 2675 N N . LEU A 1 333 ? 13.685 13.740 -2.285 1.00 59.16 333 LEU A N 1
ATOM 2676 C CA . LEU A 1 333 ? 13.237 12.442 -2.781 1.00 59.16 333 LEU A CA 1
ATOM 2677 C C . LEU A 1 333 ? 14.200 11.867 -3.825 1.00 59.16 333 LEU A C 1
ATOM 2679 O O . LEU A 1 333 ? 14.012 12.016 -5.027 1.00 59.16 333 LEU A O 1
ATOM 2683 N N . LYS A 1 334 ? 15.225 11.164 -3.332 1.00 53.72 334 LYS A N 1
ATOM 2684 C CA . LYS A 1 334 ? 16.140 10.345 -4.149 1.00 53.72 334 LYS A CA 1
ATOM 2685 C C . LYS A 1 334 ? 15.685 8.889 -4.327 1.00 53.72 334 LYS A C 1
ATOM 2687 O O . LYS A 1 334 ? 16.307 8.151 -5.088 1.00 53.72 334 LYS A O 1
ATOM 2692 N N . GLU A 1 335 ? 14.654 8.456 -3.601 1.00 54.94 335 GLU A N 1
ATOM 2693 C CA . GLU A 1 335 ? 14.130 7.085 -3.669 1.00 54.94 335 GLU A CA 1
ATOM 2694 C C . GLU A 1 335 ? 13.395 6.838 -5.004 1.00 54.94 335 GLU A C 1
ATOM 2696 O O . GLU A 1 335 ? 12.791 7.738 -5.588 1.00 54.94 335 GLU A O 1
ATOM 2701 N N . LEU A 1 336 ? 13.501 5.615 -5.530 1.00 50.41 336 LEU A N 1
ATOM 2702 C CA . LEU A 1 336 ? 12.913 5.216 -6.810 1.00 50.41 336 LEU A CA 1
ATOM 2703 C C . LEU A 1 336 ? 11.408 4.918 -6.675 1.00 50.41 336 LEU A C 1
ATOM 2705 O O . LEU A 1 336 ? 11.036 3.998 -5.962 1.00 50.41 336 LEU A O 1
ATOM 2709 N N . SER A 1 337 ? 10.601 5.628 -7.470 1.00 57.31 337 SER A N 1
ATOM 2710 C CA . SER A 1 337 ? 9.625 5.018 -8.393 1.00 57.31 337 SER A CA 1
ATOM 2711 C C . SER A 1 337 ? 8.489 4.138 -7.822 1.00 57.31 337 SER A C 1
ATOM 2713 O O . SER A 1 337 ? 8.237 3.077 -8.377 1.00 57.31 337 SER A O 1
ATOM 2715 N N . ASP A 1 338 ? 7.736 4.614 -6.822 1.00 64.19 338 ASP A N 1
ATOM 2716 C CA . ASP A 1 338 ? 6.408 4.061 -6.443 1.00 64.19 338 ASP A CA 1
ATOM 2717 C C . ASP A 1 338 ? 5.343 5.180 -6.268 1.00 64.19 338 ASP A C 1
ATOM 2719 O O . ASP A 1 338 ? 4.406 5.075 -5.469 1.00 64.19 338 ASP A O 1
ATOM 2723 N N . GLY A 1 339 ? 5.515 6.312 -6.964 1.00 75.12 339 GLY A N 1
ATOM 2724 C CA . GLY A 1 339 ? 4.583 7.445 -6.915 1.00 75.12 339 GLY A CA 1
ATOM 2725 C C . GLY A 1 339 ? 3.330 7.226 -7.768 1.00 75.12 339 GLY A C 1
ATOM 2726 O O . GLY A 1 339 ? 3.354 6.440 -8.709 1.00 75.12 339 GLY A O 1
ATOM 2727 N N . ASP A 1 340 ? 2.231 7.913 -7.459 1.00 82.50 340 ASP A N 1
ATOM 2728 C CA . ASP A 1 340 ? 0.982 7.864 -8.237 1.00 82.50 340 ASP A CA 1
ATOM 2729 C C . ASP A 1 340 ? 0.332 9.254 -8.316 1.00 82.50 340 ASP A C 1
ATOM 2731 O O . ASP A 1 340 ? 0.521 10.080 -7.420 1.00 82.50 340 ASP A O 1
ATOM 2735 N N . MET A 1 341 ? -0.436 9.512 -9.373 1.00 89.06 341 MET A N 1
ATOM 2736 C CA . MET A 1 341 ? -1.069 10.798 -9.660 1.00 89.06 341 MET A CA 1
ATOM 2737 C C . MET A 1 341 ? -2.525 10.603 -10.088 1.00 89.06 341 MET A C 1
ATOM 2739 O O . MET A 1 341 ? -2.823 9.844 -11.006 1.00 89.06 341 MET A O 1
ATOM 2743 N N . GLN A 1 342 ? -3.437 11.331 -9.444 1.00 88.12 342 GLN A N 1
ATOM 2744 C CA . GLN A 1 342 ? -4.864 11.339 -9.775 1.00 88.12 342 GLN A CA 1
ATOM 2745 C C . GLN A 1 342 ? -5.360 12.778 -9.980 1.00 88.12 342 GLN A C 1
ATOM 2747 O O . GLN A 1 342 ? -5.020 13.681 -9.211 1.00 88.12 342 GLN A O 1
ATOM 2752 N N . ILE A 1 343 ? -6.191 12.993 -11.003 1.00 90.81 343 ILE A N 1
ATOM 2753 C CA . ILE A 1 343 ? -6.928 14.250 -11.197 1.00 90.81 343 ILE A CA 1
ATOM 2754 C C . ILE A 1 343 ? -8.324 14.084 -10.597 1.00 90.81 343 ILE A C 1
ATOM 2756 O O . ILE A 1 343 ? -9.039 13.133 -10.910 1.00 90.81 343 ILE A O 1
ATOM 2760 N N . SER A 1 344 ? -8.719 15.017 -9.737 1.00 87.12 344 SER A N 1
ATOM 2761 C CA . SER A 1 344 ? -10.070 15.097 -9.185 1.00 87.12 344 SER A CA 1
ATOM 2762 C C . SER A 1 344 ? -11.086 15.455 -10.266 1.00 87.12 344 SER A C 1
ATOM 2764 O O . SER A 1 344 ? -10.969 16.504 -10.898 1.00 87.12 344 SER A O 1
ATOM 2766 N N . GLN A 1 345 ? -12.114 14.624 -10.440 1.00 83.00 345 GLN A N 1
ATOM 2767 C CA . GLN A 1 345 ? -13.204 14.901 -11.383 1.00 83.00 345 GLN A CA 1
ATOM 2768 C C . GLN A 1 345 ? -14.097 16.062 -10.912 1.00 83.00 345 GLN A C 1
ATOM 2770 O O . GLN A 1 345 ? -14.592 16.822 -11.741 1.00 83.00 345 GLN A O 1
ATOM 2775 N N . ASP A 1 346 ? -14.251 16.242 -9.595 1.00 82.62 346 ASP A N 1
ATOM 2776 C CA . ASP A 1 346 ? -15.130 17.264 -9.010 1.00 82.62 346 ASP A CA 1
ATOM 2777 C C . ASP A 1 346 ? -14.522 18.675 -9.034 1.00 82.62 346 ASP A C 1
ATOM 2779 O O . ASP A 1 346 ? -15.248 19.668 -9.093 1.00 82.62 346 ASP A O 1
ATOM 2783 N N . THR A 1 347 ? -13.190 18.783 -8.938 1.00 86.44 347 THR A N 1
ATOM 2784 C CA . THR A 1 347 ? -12.495 20.073 -8.744 1.00 86.44 347 THR A CA 1
ATOM 2785 C C . THR A 1 347 ? -11.380 20.360 -9.745 1.00 86.44 347 THR A C 1
ATOM 2787 O O . THR A 1 347 ? -10.927 21.499 -9.825 1.00 86.44 347 THR A O 1
ATOM 2790 N N . GLY A 1 348 ? -10.892 19.358 -10.480 1.00 88.88 348 GLY A N 1
ATOM 2791 C CA . GLY A 1 348 ? -9.696 19.482 -11.317 1.00 88.88 348 GLY A CA 1
ATOM 2792 C C . GLY A 1 348 ? -8.375 19.587 -10.542 1.00 88.88 348 GLY A C 1
ATOM 2793 O O . GLY A 1 348 ? -7.324 19.695 -11.171 1.00 88.88 348 GLY A O 1
ATOM 2794 N N . ASN A 1 349 ? -8.387 19.541 -9.201 1.00 91.44 349 ASN A N 1
ATOM 2795 C CA . ASN A 1 349 ? -7.152 19.480 -8.413 1.00 91.44 349 ASN A CA 1
ATOM 2796 C C . ASN A 1 349 ? -6.370 18.202 -8.749 1.00 91.44 349 ASN A C 1
ATOM 2798 O O . ASN A 1 349 ? -6.948 17.134 -8.968 1.00 91.44 349 ASN A O 1
ATOM 2802 N N . VAL A 1 350 ? -5.048 18.313 -8.716 1.00 92.19 350 VAL A N 1
ATOM 2803 C CA . VAL A 1 350 ? -4.107 17.220 -8.937 1.00 92.19 350 VAL A CA 1
ATOM 2804 C C . VAL A 1 350 ? -3.574 16.745 -7.595 1.00 92.19 350 VAL A C 1
ATOM 2806 O O . VAL A 1 350 ? -3.015 17.521 -6.825 1.00 92.19 350 VAL A O 1
ATOM 2809 N N . LEU A 1 351 ? -3.735 15.460 -7.313 1.00 89.75 351 LEU A N 1
ATOM 2810 C CA . LEU A 1 351 ? -3.238 14.827 -6.103 1.00 89.75 351 LEU A CA 1
ATOM 2811 C C . LEU A 1 351 ? -2.110 13.867 -6.474 1.00 89.75 351 LEU A C 1
ATOM 2813 O O . LEU A 1 351 ? -2.282 13.028 -7.358 1.00 89.75 351 LEU A O 1
ATOM 2817 N N . ILE A 1 352 ? -0.971 13.993 -5.796 1.00 89.06 352 ILE A N 1
ATOM 2818 C CA . ILE A 1 352 ? 0.229 13.207 -6.078 1.00 89.06 352 ILE A CA 1
ATOM 2819 C C . ILE A 1 352 ? 0.728 12.544 -4.799 1.00 89.06 352 ILE A C 1
ATOM 2821 O O . ILE A 1 352 ? 0.986 13.204 -3.788 1.00 89.06 352 ILE A O 1
ATOM 2825 N N . SER A 1 353 ? 0.900 11.229 -4.868 1.00 84.00 353 SER A N 1
ATOM 2826 C CA . SER A 1 353 ? 1.724 10.467 -3.942 1.00 84.00 353 SER A CA 1
ATOM 2827 C C . SER A 1 353 ? 3.121 10.338 -4.520 1.00 84.00 353 SER A C 1
ATOM 2829 O O . SER A 1 353 ? 3.297 9.913 -5.658 1.00 84.00 353 SER A O 1
ATOM 2831 N N . TRP A 1 354 ? 4.131 10.687 -3.732 1.00 79.12 354 TRP A N 1
ATOM 2832 C CA . TRP A 1 354 ? 5.510 10.738 -4.222 1.00 79.12 354 TRP A CA 1
ATOM 2833 C C . TRP A 1 354 ? 6.295 9.429 -4.065 1.00 79.12 354 TRP A C 1
ATOM 2835 O O . TRP A 1 354 ? 7.456 9.363 -4.482 1.00 79.12 354 TRP A O 1
ATOM 2845 N N . GLY A 1 355 ? 5.671 8.413 -3.459 1.00 67.25 355 GLY A N 1
ATOM 2846 C CA . GLY A 1 355 ? 6.329 7.200 -2.978 1.00 67.25 355 GLY A CA 1
ATOM 2847 C C . GLY A 1 355 ? 7.290 7.463 -1.809 1.00 67.25 355 GLY A C 1
ATOM 2848 O O . GLY A 1 355 ? 7.575 8.604 -1.428 1.00 67.25 355 GLY A O 1
ATOM 2849 N N . GLY A 1 356 ? 7.834 6.390 -1.235 1.00 61.34 356 GLY A N 1
ATOM 2850 C CA . GLY A 1 356 ? 8.876 6.513 -0.215 1.00 61.34 356 GLY A CA 1
ATOM 2851 C C . GLY A 1 356 ? 8.377 7.088 1.116 1.00 61.34 356 GLY A C 1
ATOM 2852 O O . GLY A 1 356 ? 7.238 6.904 1.539 1.00 61.34 356 GLY A O 1
ATOM 2853 N N . ARG A 1 357 ? 9.268 7.789 1.821 1.00 53.38 357 ARG A N 1
ATOM 2854 C CA . ARG A 1 357 ? 9.032 8.306 3.187 1.00 53.38 357 ARG A CA 1
ATOM 2855 C C . ARG A 1 357 ? 8.166 9.574 3.272 1.00 53.38 357 ARG A C 1
ATOM 2857 O O . ARG A 1 357 ? 7.982 10.091 4.375 1.00 53.38 357 ARG A O 1
ATOM 2864 N N . ARG A 1 358 ? 7.675 10.110 2.150 1.00 60.22 358 ARG A N 1
ATOM 2865 C CA . ARG A 1 358 ? 6.806 11.301 2.101 1.00 60.22 358 ARG A CA 1
ATOM 2866 C C . ARG A 1 358 ? 5.433 10.909 1.556 1.00 60.22 358 ARG A C 1
ATOM 2868 O O . ARG A 1 358 ? 5.316 9.950 0.806 1.00 60.22 358 ARG A O 1
ATOM 2875 N N . GLY A 1 359 ? 4.388 11.603 2.002 1.00 66.00 359 GLY A N 1
ATOM 2876 C CA . GLY A 1 359 ? 3.012 11.198 1.722 1.00 66.00 359 GLY A CA 1
ATOM 2877 C C . GLY A 1 359 ? 2.435 11.816 0.450 1.00 66.00 359 GLY A C 1
ATOM 2878 O O . GLY A 1 359 ? 2.822 11.463 -0.663 1.00 66.00 359 GLY A O 1
ATOM 2879 N N . LEU A 1 360 ? 1.439 12.676 0.643 1.00 80.06 360 LEU A N 1
ATOM 2880 C CA . LEU A 1 360 ? 0.424 13.026 -0.343 1.00 80.06 360 LEU A CA 1
ATOM 2881 C C . LEU A 1 360 ? 0.284 14.549 -0.446 1.00 80.06 360 LEU A C 1
ATOM 2883 O O . LEU A 1 360 ? -0.103 15.194 0.533 1.00 80.06 360 LEU A O 1
ATOM 2887 N N . SER A 1 361 ? 0.563 15.105 -1.621 1.00 86.31 361 SER A N 1
ATOM 2888 C CA . SER A 1 361 ? 0.422 16.536 -1.916 1.00 86.31 361 SER A CA 1
ATOM 2889 C C . SER A 1 361 ? -0.788 16.772 -2.818 1.00 86.31 361 SER A C 1
ATOM 2891 O O . SER A 1 361 ? -0.984 16.047 -3.791 1.00 86.31 361 SER A O 1
ATOM 2893 N N . GLU A 1 362 ? -1.587 17.795 -2.520 1.00 88.38 362 GLU A N 1
ATOM 2894 C CA . GLU A 1 362 ? -2.701 18.238 -3.367 1.00 88.38 362 GLU A CA 1
ATOM 2895 C C . GLU A 1 362 ? -2.373 19.609 -3.969 1.00 88.38 362 GLU A C 1
ATOM 2897 O O . GLU A 1 362 ? -1.932 20.510 -3.255 1.00 88.38 362 GLU A O 1
ATOM 2902 N N . PHE A 1 363 ? -2.590 19.771 -5.271 1.00 91.50 363 PHE A N 1
ATOM 2903 C CA . PHE A 1 363 ? -2.323 20.977 -6.051 1.00 91.50 363 PHE A CA 1
ATOM 2904 C C . PHE A 1 363 ? -3.580 21.415 -6.805 1.00 91.50 363 PHE A C 1
ATOM 2906 O O . PHE A 1 363 ? -4.416 20.594 -7.177 1.00 91.50 363 PHE A O 1
ATOM 2913 N N . THR A 1 364 ? -3.687 22.702 -7.113 1.00 92.00 364 THR A N 1
ATOM 2914 C CA . THR A 1 364 ? -4.588 23.183 -8.168 1.00 92.00 364 THR A CA 1
ATOM 2915 C C . THR A 1 364 ? -4.114 22.709 -9.548 1.00 92.00 364 THR A C 1
ATOM 2917 O O . THR A 1 364 ? -2.940 22.385 -9.723 1.00 92.00 364 THR A O 1
ATOM 2920 N N . ALA A 1 365 ? -4.988 22.734 -10.560 1.00 91.19 365 ALA A N 1
ATOM 2921 C CA . ALA A 1 365 ? -4.623 22.403 -11.946 1.00 91.19 365 ALA A CA 1
ATOM 2922 C C . ALA A 1 365 ? -3.503 23.295 -12.537 1.00 91.19 365 ALA A C 1
ATOM 2924 O O . ALA A 1 365 ? -2.793 22.888 -13.452 1.00 91.19 365 ALA A O 1
ATOM 2925 N N . ASP A 1 366 ? -3.328 24.518 -12.024 1.00 90.88 366 ASP A N 1
ATOM 2926 C CA . ASP A 1 366 ? -2.246 25.436 -12.395 1.00 90.88 366 ASP A CA 1
ATOM 2927 C C . ASP A 1 366 ? -0.970 25.266 -11.547 1.00 90.88 366 ASP A C 1
ATOM 2929 O O . ASP A 1 366 ? -0.025 26.033 -11.711 1.00 90.88 366 ASP A O 1
ATOM 2933 N N . GLY A 1 367 ? -0.874 24.233 -10.701 1.00 90.81 367 GLY A N 1
ATOM 2934 C CA . GLY A 1 367 ? 0.368 23.847 -10.015 1.00 90.81 367 GLY A CA 1
ATOM 2935 C C . GLY A 1 367 ? 0.620 24.511 -8.658 1.00 90.81 367 GLY A C 1
ATOM 2936 O O . GLY A 1 367 ? 1.677 24.296 -8.061 1.00 90.81 367 GLY A O 1
ATOM 2937 N N . LYS A 1 368 ? -0.331 25.283 -8.120 1.00 90.88 368 LYS A N 1
ATOM 2938 C CA . LYS A 1 368 ? -0.234 25.829 -6.760 1.00 90.88 368 LYS A CA 1
ATOM 2939 C C . LYS A 1 368 ? -0.525 24.725 -5.737 1.00 90.88 368 LYS A C 1
ATOM 2941 O O . LYS A 1 368 ? -1.612 24.155 -5.734 1.00 90.88 368 LYS A O 1
ATOM 2946 N N . LEU A 1 369 ? 0.419 24.468 -4.830 1.00 88.69 369 LEU A N 1
ATOM 2947 C CA . LEU A 1 369 ? 0.234 23.552 -3.696 1.00 88.69 369 LEU A CA 1
ATOM 2948 C C . LEU A 1 369 ? -0.894 24.047 -2.768 1.00 88.69 369 LEU A C 1
ATOM 2950 O O . LEU A 1 369 ? -0.936 25.226 -2.410 1.00 88.69 369 LEU A O 1
ATOM 2954 N N . LEU A 1 370 ? -1.785 23.135 -2.376 1.00 86.44 370 LEU A N 1
ATOM 2955 C CA . LEU A 1 370 ? -2.925 23.369 -1.485 1.00 86.44 370 LEU A CA 1
ATOM 2956 C C . LEU A 1 370 ? -2.687 22.786 -0.086 1.00 86.44 370 LEU A C 1
ATOM 2958 O O . LEU A 1 370 ? -2.864 23.491 0.904 1.00 86.44 370 LEU A O 1
ATOM 2962 N N . CYS A 1 371 ? -2.266 21.523 0.004 1.00 80.62 371 CYS A N 1
ATOM 2963 C CA . CYS A 1 371 ? -1.892 20.879 1.265 1.00 80.62 371 CYS A CA 1
ATOM 2964 C C . CYS A 1 371 ? -0.917 19.718 1.039 1.00 80.62 371 CYS A C 1
ATOM 2966 O O . CYS A 1 371 ? -0.801 19.181 -0.064 1.00 80.62 371 CYS A O 1
ATOM 2968 N N . GLU A 1 372 ? -0.228 19.316 2.108 1.00 79.00 372 GLU A N 1
ATOM 2969 C CA . GLU A 1 372 ? 0.725 18.209 2.103 1.00 79.00 372 GLU A CA 1
ATOM 2970 C C . GLU A 1 372 ? 0.585 17.376 3.386 1.00 79.00 372 GLU A C 1
ATOM 2972 O O . GLU A 1 372 ? 0.641 17.894 4.504 1.00 79.00 372 GLU A O 1
ATOM 2977 N N . ASN A 1 373 ? 0.386 16.069 3.217 1.00 73.06 373 ASN A N 1
ATOM 2978 C CA . ASN A 1 373 ? 0.181 15.108 4.296 1.00 73.06 373 ASN A CA 1
ATOM 2979 C C . ASN A 1 373 ? 1.349 14.124 4.348 1.00 73.06 373 ASN A C 1
ATOM 2981 O O . ASN A 1 373 ? 1.761 13.601 3.314 1.00 73.06 373 ASN A O 1
ATOM 2985 N N . TYR A 1 374 ? 1.842 13.801 5.542 1.00 70.75 374 TYR A N 1
ATOM 2986 C CA . TYR A 1 374 ? 2.968 12.887 5.727 1.00 70.75 374 TYR A CA 1
ATOM 2987 C C . TYR A 1 374 ? 2.526 11.598 6.417 1.00 70.75 374 TYR A C 1
ATOM 2989 O O . TYR A 1 374 ? 2.045 11.621 7.548 1.00 70.75 374 TYR A O 1
ATOM 2997 N N . VAL A 1 375 ? 2.720 10.454 5.754 1.00 62.66 375 VAL A N 1
ATOM 2998 C CA . VAL A 1 375 ? 2.459 9.128 6.333 1.00 62.66 375 VAL A CA 1
ATOM 2999 C C . VAL A 1 375 ? 3.694 8.683 7.124 1.00 62.66 375 VAL A C 1
ATOM 3001 O O . VAL A 1 375 ? 4.594 8.032 6.595 1.00 62.66 375 VAL A O 1
ATOM 3004 N N . 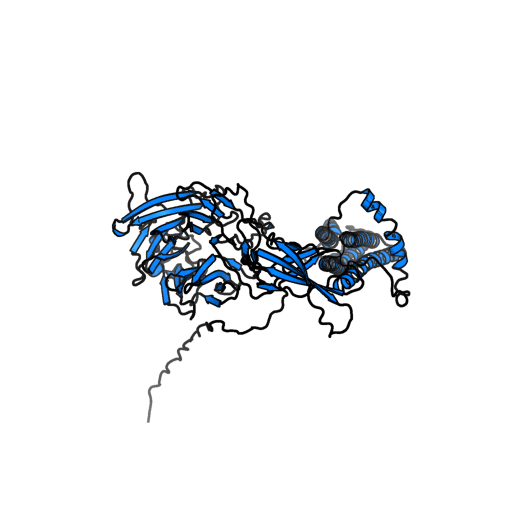LEU A 1 376 ? 3.770 9.063 8.402 1.00 56.56 376 LEU A N 1
ATOM 3005 C CA . LEU A 1 376 ? 4.927 8.758 9.244 1.00 56.56 376 LEU A CA 1
ATOM 3006 C C . LEU A 1 376 ? 4.835 7.355 9.851 1.00 56.56 376 LEU A C 1
ATOM 3008 O O . LEU A 1 376 ? 4.014 7.088 10.729 1.00 56.56 376 LEU A O 1
ATOM 3012 N N . ASN A 1 377 ? 5.755 6.470 9.463 1.00 54.50 377 ASN A N 1
ATOM 3013 C CA . ASN A 1 377 ? 6.020 5.228 10.186 1.00 54.50 377 ASN A CA 1
ATOM 3014 C C . ASN A 1 377 ? 7.098 5.478 11.265 1.00 54.50 377 ASN A C 1
ATOM 3016 O O . ASN A 1 377 ? 8.257 5.700 10.894 1.00 54.50 377 ASN A O 1
ATOM 3020 N N . PRO A 1 378 ? 6.787 5.406 12.579 1.00 47.16 378 PRO A N 1
ATOM 3021 C CA . PRO A 1 378 ? 7.749 5.714 13.646 1.00 47.16 378 PRO A CA 1
ATOM 3022 C C . PRO A 1 378 ? 9.001 4.825 13.649 1.00 47.16 378 PRO A C 1
ATOM 3024 O O . PRO A 1 378 ? 10.053 5.238 14.132 1.00 47.16 378 PRO A O 1
ATOM 3027 N N . LEU A 1 379 ? 8.909 3.610 13.094 1.00 48.00 379 LEU A N 1
ATOM 3028 C CA . LEU A 1 379 ? 10.043 2.690 12.983 1.00 48.00 379 LEU A CA 1
ATOM 3029 C C . LEU A 1 379 ? 10.978 3.048 11.814 1.00 48.00 379 LEU A C 1
ATOM 3031 O O . LEU A 1 379 ? 12.155 2.701 11.864 1.00 48.00 379 LEU A O 1
ATOM 3035 N N . SER A 1 380 ? 10.508 3.808 10.813 1.00 44.81 380 SER A N 1
ATOM 3036 C CA . SER A 1 380 ? 11.340 4.265 9.681 1.00 44.81 380 SER A CA 1
ATOM 3037 C C . SER A 1 380 ? 12.463 5.230 10.087 1.00 44.81 380 SER A C 1
ATOM 3039 O O . SER A 1 380 ? 13.432 5.400 9.349 1.00 44.81 380 SER A O 1
ATOM 3041 N N . SER A 1 381 ? 12.373 5.832 11.277 1.00 41.22 381 SER A N 1
ATOM 3042 C CA . SER A 1 381 ? 13.437 6.653 11.865 1.00 41.22 381 SER A CA 1
ATOM 3043 C C . SER A 1 381 ? 14.685 5.840 12.238 1.00 41.22 381 SER A C 1
ATOM 3045 O O . SER A 1 381 ? 15.775 6.400 12.338 1.00 41.22 381 SER A O 1
ATOM 3047 N N . PHE A 1 382 ? 14.562 4.518 12.397 1.00 44.06 382 PHE A N 1
ATOM 3048 C CA . PHE A 1 382 ? 15.678 3.609 12.654 1.00 44.06 382 PHE A CA 1
ATOM 3049 C C . PHE A 1 382 ? 16.159 2.965 11.348 1.00 44.06 382 PHE A C 1
ATOM 3051 O O . PHE A 1 382 ? 15.858 1.808 11.069 1.00 44.06 382 PHE A O 1
ATOM 3058 N N . GLY A 1 383 ? 16.945 3.703 10.555 1.00 37.16 383 GLY A N 1
ATOM 3059 C CA . GLY A 1 383 ? 17.329 3.350 9.173 1.00 37.16 383 GLY A CA 1
ATOM 3060 C C . GLY A 1 383 ? 18.067 2.015 8.932 1.00 37.16 383 GLY A C 1
ATOM 3061 O O . GLY A 1 383 ? 18.378 1.702 7.787 1.00 37.16 383 GLY A O 1
ATOM 3062 N N . PHE A 1 384 ? 18.339 1.217 9.970 1.00 40.50 384 PHE A N 1
ATOM 3063 C CA . PHE A 1 384 ? 18.829 -0.164 9.847 1.00 40.50 384 PHE A CA 1
ATOM 3064 C C . PHE A 1 384 ? 17.695 -1.206 9.775 1.00 40.50 384 PHE A C 1
ATOM 3066 O O . PHE A 1 384 ? 17.877 -2.270 9.187 1.00 40.50 384 PHE A O 1
ATOM 3073 N N . LEU A 1 385 ? 16.513 -0.904 10.323 1.00 40.12 385 LEU A N 1
ATOM 3074 C CA . LEU A 1 385 ? 15.292 -1.696 10.167 1.00 40.12 385 LEU A CA 1
ATOM 3075 C C . LEU A 1 385 ? 14.521 -1.174 8.954 1.00 40.12 385 LEU A C 1
ATOM 3077 O O . LEU A 1 385 ? 13.481 -0.556 9.145 1.00 40.12 385 LEU A O 1
ATOM 3081 N N . ARG A 1 386 ? 15.032 -1.378 7.728 1.00 42.47 386 ARG A N 1
ATOM 3082 C CA . ARG A 1 386 ? 14.360 -0.943 6.486 1.00 42.47 386 ARG A CA 1
ATOM 3083 C C . ARG A 1 386 ? 12.887 -1.391 6.494 1.00 42.47 386 ARG A C 1
ATOM 3085 O O . ARG A 1 386 ? 12.638 -2.578 6.265 1.00 42.47 386 ARG A O 1
ATOM 3092 N N . PRO A 1 387 ? 11.907 -0.499 6.734 1.00 46.28 387 PRO A N 1
ATOM 3093 C CA . PRO A 1 387 ? 10.527 -0.815 6.434 1.00 46.28 387 PRO A CA 1
ATOM 3094 C C . PRO A 1 387 ? 10.412 -0.776 4.913 1.00 46.28 387 PRO A C 1
ATOM 3096 O O . PRO A 1 387 ? 11.109 -0.007 4.247 1.00 46.28 387 PRO A O 1
ATOM 3099 N N . VAL A 1 388 ? 9.526 -1.590 4.358 1.00 50.25 388 VAL A N 1
ATOM 3100 C CA . VAL A 1 388 ? 9.099 -1.369 2.977 1.00 50.25 388 VAL A CA 1
ATOM 3101 C C . VAL A 1 388 ? 8.418 -0.002 2.946 1.00 50.25 388 VAL A C 1
ATOM 3103 O O . VAL A 1 388 ? 7.621 0.307 3.836 1.00 50.25 388 VAL A O 1
ATOM 3106 N N . ALA A 1 389 ? 8.803 0.835 1.984 1.00 49.25 389 ALA A N 1
ATOM 3107 C CA . ALA A 1 389 ? 8.215 2.154 1.825 1.00 49.25 389 ALA A CA 1
ATOM 3108 C C . ALA A 1 389 ? 6.692 2.042 1.617 1.00 49.25 389 ALA A C 1
ATOM 3110 O O . ALA A 1 389 ? 6.240 1.069 1.011 1.00 49.25 389 ALA A O 1
ATOM 3111 N N . PRO A 1 390 ? 5.894 3.020 2.080 1.00 52.88 390 PRO A N 1
ATOM 3112 C CA . PRO A 1 390 ? 4.508 3.159 1.654 1.00 52.88 390 PRO A CA 1
ATOM 3113 C C . PRO A 1 390 ? 4.430 3.268 0.121 1.00 52.88 390 PRO A C 1
ATOM 3115 O O . PRO A 1 390 ? 4.699 4.319 -0.458 1.00 52.88 390 PRO A O 1
ATOM 3118 N N . SER A 1 391 ? 4.070 2.168 -0.534 1.00 55.59 391 SER A N 1
ATOM 3119 C CA . SER A 1 391 ? 3.775 2.117 -1.966 1.00 55.59 391 SER A CA 1
ATOM 3120 C C . SER A 1 391 ? 2.375 2.683 -2.203 1.00 55.59 391 SER A C 1
ATOM 3122 O O . SER A 1 391 ? 1.411 2.091 -1.705 1.00 55.59 391 SER A O 1
ATOM 3124 N N . HIS A 1 392 ? 2.271 3.767 -2.971 1.00 71.25 392 HIS A N 1
ATOM 3125 C CA . HIS A 1 392 ? 1.027 4.441 -3.365 1.00 71.25 392 HIS A CA 1
ATOM 3126 C C . HIS A 1 392 ? 0.129 4.919 -2.201 1.00 71.25 392 HIS A C 1
ATOM 3128 O O . HIS A 1 392 ? -0.389 4.149 -1.390 1.00 71.25 392 HIS A O 1
ATOM 3134 N N . VAL A 1 393 ? -0.112 6.229 -2.149 1.00 78.38 393 VAL A N 1
ATOM 3135 C CA . VAL A 1 393 ? -1.144 6.839 -1.301 1.00 78.38 393 VAL A CA 1
ATOM 3136 C C . VAL A 1 393 ? -2.229 7.411 -2.208 1.00 78.38 393 VAL A C 1
ATOM 3138 O O . VAL A 1 393 ? -1.947 8.284 -3.019 1.00 78.38 393 VAL A O 1
ATOM 3141 N N . THR A 1 394 ? -3.467 6.941 -2.082 1.00 83.56 394 THR A N 1
ATOM 3142 C CA . THR A 1 394 ? -4.593 7.411 -2.914 1.00 83.56 394 THR A CA 1
ATOM 3143 C C . THR A 1 394 ? -5.695 8.022 -2.055 1.00 83.56 394 THR A C 1
ATOM 3145 O O . THR A 1 394 ? -5.706 7.859 -0.829 1.00 83.56 394 THR A O 1
ATOM 3148 N N . LYS A 1 395 ? -6.615 8.768 -2.677 1.00 86.94 395 LYS A N 1
ATOM 3149 C CA . LYS A 1 395 ? -7.707 9.453 -1.971 1.00 86.94 395 LYS A CA 1
ATOM 3150 C C . LYS A 1 395 ? -9.023 9.290 -2.713 1.00 86.94 395 LYS A C 1
ATOM 3152 O O . LYS A 1 395 ? -9.157 9.733 -3.851 1.00 86.94 395 LYS A O 1
ATOM 3157 N N . HIS A 1 396 ? -9.993 8.676 -2.046 1.00 88.25 396 HIS A N 1
ATOM 3158 C CA . HIS A 1 396 ? -11.293 8.332 -2.620 1.00 88.25 396 HIS A CA 1
ATOM 3159 C C . HIS A 1 396 ? -12.411 8.486 -1.582 1.00 88.25 396 HIS A C 1
ATOM 3161 O O . HIS A 1 396 ? -12.176 8.523 -0.369 1.00 88.25 396 HIS A O 1
ATOM 3167 N N . THR A 1 397 ? -13.652 8.540 -2.054 1.00 91.12 397 THR A N 1
ATOM 3168 C CA . THR A 1 397 ? -14.822 8.226 -1.232 1.00 91.12 397 THR A CA 1
ATOM 3169 C C . THR A 1 397 ? -14.872 6.716 -0.971 1.00 91.12 397 THR A C 1
ATOM 3171 O O . THR A 1 397 ? -14.346 5.917 -1.743 1.00 91.12 397 THR A O 1
ATOM 3174 N N . TRP A 1 398 ? -15.467 6.302 0.150 1.00 94.44 398 TRP A N 1
ATOM 3175 C CA . TRP A 1 398 ? -15.654 4.886 0.472 1.00 94.44 398 TRP A CA 1
ATOM 3176 C C . TRP A 1 398 ? -16.805 4.701 1.453 1.00 94.44 398 TRP A C 1
ATOM 3178 O O . TRP A 1 398 ? -16.948 5.470 2.404 1.00 94.44 398 TRP A O 1
ATOM 3188 N N . THR A 1 399 ? -17.608 3.658 1.240 1.00 95.44 399 THR A N 1
ATOM 3189 C CA . THR A 1 399 ? -18.678 3.268 2.165 1.00 95.44 399 THR A CA 1
ATOM 3190 C C . THR A 1 399 ? -18.371 1.890 2.735 1.00 95.44 399 THR A C 1
ATOM 3192 O O . THR A 1 399 ? -18.627 0.877 2.091 1.00 95.44 399 THR A O 1
ATOM 3195 N N . GLY A 1 400 ? -17.814 1.853 3.943 1.00 95.75 400 GLY A N 1
ATOM 3196 C CA . GLY A 1 400 ? -17.491 0.625 4.658 1.00 95.75 400 GLY A CA 1
ATOM 3197 C C . GLY A 1 400 ? -18.641 0.160 5.558 1.00 95.75 400 GLY A C 1
ATOM 3198 O O . GLY A 1 400 ? -19.093 0.891 6.442 1.00 95.75 400 GLY A O 1
ATOM 3199 N N . LYS A 1 401 ? -19.094 -1.076 5.331 1.00 95.81 401 LYS A N 1
ATOM 3200 C CA . LYS A 1 401 ? -20.212 -1.774 5.993 1.00 95.81 401 LYS A CA 1
ATOM 3201 C C . LYS A 1 401 ? -19.745 -3.135 6.551 1.00 95.81 401 LYS A C 1
ATOM 3203 O O . LYS A 1 401 ? -20.209 -4.180 6.088 1.00 95.81 401 LYS A O 1
ATOM 3208 N N . PRO A 1 402 ? -18.771 -3.161 7.480 1.00 95.12 402 PRO A N 1
ATOM 3209 C CA . PRO A 1 402 ? -18.126 -4.392 7.939 1.00 95.12 402 PRO A CA 1
ATOM 3210 C C . PRO A 1 402 ? -19.117 -5.386 8.565 1.00 95.12 402 PRO A C 1
ATOM 3212 O O . PRO A 1 402 ? -19.985 -5.004 9.345 1.00 95.12 402 PRO A O 1
ATOM 3215 N N . LEU A 1 403 ? -18.937 -6.684 8.287 1.00 91.75 403 LEU A N 1
ATOM 3216 C CA . LEU A 1 403 ? -19.757 -7.763 8.876 1.00 91.75 403 LEU A CA 1
ATOM 3217 C C . LEU A 1 403 ? -19.430 -8.063 10.352 1.00 91.75 403 LEU A C 1
ATOM 3219 O O . LEU A 1 403 ? -20.115 -8.862 10.995 1.00 91.75 403 LEU A O 1
ATOM 3223 N N . THR A 1 404 ? -18.358 -7.475 10.885 1.00 91.56 404 THR A N 1
ATOM 3224 C CA . THR A 1 404 ? -18.002 -7.561 12.306 1.00 91.56 404 THR A CA 1
ATOM 3225 C C . THR A 1 404 ? -18.981 -6.754 13.158 1.00 91.56 404 THR A C 1
ATOM 3227 O O . THR A 1 404 ? -19.701 -5.896 12.657 1.00 91.56 404 THR A O 1
ATOM 3230 N N . ARG A 1 405 ? -19.003 -6.995 14.471 1.00 92.69 405 ARG A N 1
ATOM 3231 C CA . ARG A 1 405 ? -19.688 -6.106 15.422 1.00 92.69 405 ARG A CA 1
ATOM 3232 C C . ARG A 1 405 ? -18.778 -4.927 15.798 1.00 92.69 405 ARG A C 1
ATOM 3234 O O . ARG A 1 405 ? -17.556 -5.078 15.718 1.00 92.69 405 ARG A O 1
ATOM 3241 N N . PRO A 1 406 ? -19.331 -3.792 16.263 1.00 94.25 406 PRO A N 1
ATOM 3242 C CA . PRO A 1 406 ? -18.549 -2.808 16.998 1.00 94.25 406 PRO A CA 1
ATOM 3243 C C . PRO A 1 406 ? -17.850 -3.463 18.197 1.00 94.25 406 PRO A C 1
ATOM 3245 O O . PRO A 1 406 ? -18.462 -4.239 18.935 1.00 94.25 406 PRO A O 1
ATOM 3248 N N . THR A 1 407 ? -16.581 -3.128 18.414 1.00 90.81 407 THR A N 1
ATOM 3249 C CA . THR A 1 407 ? -15.787 -3.620 19.544 1.00 90.81 407 THR A CA 1
ATOM 3250 C C . THR A 1 407 ? -15.859 -2.626 20.692 1.00 90.81 407 THR A C 1
ATOM 3252 O O . THR A 1 407 ? -15.740 -1.417 20.491 1.00 90.81 407 THR A O 1
ATOM 3255 N N . VAL A 1 408 ? -15.978 -3.138 21.913 1.00 88.12 408 VAL A N 1
ATOM 3256 C CA . VAL A 1 408 ? -15.996 -2.350 23.147 1.00 88.12 408 VAL A CA 1
ATOM 3257 C C . VAL A 1 408 ? -15.048 -2.950 24.181 1.00 88.12 408 VAL A C 1
ATOM 3259 O O . VAL A 1 408 ? -14.995 -4.166 24.346 1.00 88.12 408 VAL A O 1
ATOM 3262 N N . LYS A 1 409 ? -14.310 -2.103 24.906 1.00 84.19 409 LYS A N 1
ATOM 3263 C CA . LYS A 1 409 ? -13.579 -2.493 26.124 1.00 84.19 409 LYS A CA 1
ATOM 3264 C C . LYS A 1 409 ? -13.710 -1.424 27.207 1.00 84.19 409 LYS A C 1
ATOM 3266 O O . LYS A 1 409 ? -13.828 -0.231 26.928 1.00 84.19 409 LYS A O 1
ATOM 3271 N N . THR A 1 410 ? -13.656 -1.857 28.459 1.00 76.38 410 THR A N 1
ATOM 3272 C CA . THR A 1 410 ? -13.588 -0.990 29.639 1.00 76.38 410 THR A CA 1
ATOM 3273 C C . THR A 1 410 ? -12.139 -0.643 29.994 1.00 76.38 410 THR A C 1
ATOM 3275 O O . THR A 1 410 ? -11.207 -1.412 29.747 1.00 76.38 410 THR A O 1
ATOM 3278 N N . SER A 1 411 ? -11.939 0.549 30.557 1.00 68.25 411 SER A N 1
ATOM 3279 C CA . SER A 1 411 ? -10.648 1.035 31.056 1.00 68.25 411 SER A CA 1
ATOM 3280 C C . SER A 1 411 ? -10.879 1.996 32.229 1.00 68.25 411 SER A C 1
ATOM 3282 O O . SER A 1 411 ? -11.199 3.178 32.055 1.00 68.25 411 SER A O 1
ATOM 3284 N N . GLY A 1 412 ? -10.797 1.465 33.453 1.00 66.81 412 GLY A N 1
ATOM 3285 C CA . GLY A 1 412 ? -11.284 2.145 34.658 1.00 66.81 412 GLY A CA 1
ATOM 3286 C C . GLY A 1 412 ? -12.770 2.510 34.535 1.00 66.81 412 GLY A C 1
ATOM 3287 O O . GLY A 1 412 ? -13.567 1.733 34.022 1.00 66.81 412 GLY A O 1
ATOM 3288 N N . HIS A 1 413 ? -13.148 3.726 34.937 1.00 69.75 413 HIS A N 1
ATOM 3289 C CA . HIS A 1 413 ? -14.525 4.239 34.815 1.00 69.75 413 HIS A CA 1
ATOM 3290 C C . HIS A 1 413 ? -14.883 4.764 33.410 1.00 69.75 413 HIS A C 1
ATOM 3292 O O . HIS A 1 413 ? -15.660 5.711 33.273 1.00 69.75 413 HIS A O 1
ATOM 3298 N N . ARG A 1 414 ? -14.299 4.195 32.352 1.00 76.12 414 ARG A N 1
ATOM 3299 C CA . ARG A 1 414 ? -14.518 4.625 30.965 1.00 76.12 414 ARG A CA 1
ATOM 3300 C C . ARG A 1 414 ? -14.719 3.429 30.050 1.00 76.12 414 ARG A C 1
ATOM 3302 O O . ARG A 1 414 ? -14.157 2.359 30.278 1.00 76.12 414 ARG A O 1
ATOM 3309 N N . LEU A 1 415 ? -15.518 3.635 29.012 1.00 85.88 415 LEU A N 1
ATOM 3310 C CA . LEU A 1 415 ? -15.838 2.633 28.009 1.00 85.88 415 LEU A CA 1
ATOM 3311 C C . LEU A 1 415 ? -15.363 3.155 26.652 1.00 85.88 415 LEU A C 1
ATOM 3313 O O . LEU A 1 415 ? -15.694 4.270 26.258 1.00 85.88 415 LEU A O 1
ATOM 3317 N N . HIS A 1 416 ? -14.540 2.368 25.972 1.00 88.06 416 HIS A N 1
ATOM 3318 C CA . HIS A 1 416 ? -13.949 2.693 24.680 1.00 88.06 416 HIS A CA 1
ATOM 3319 C C . HIS A 1 416 ? -14.653 1.851 23.619 1.00 88.06 416 HIS A C 1
ATOM 3321 O O . HIS A 1 416 ? -14.775 0.638 23.800 1.00 88.06 416 HIS A O 1
ATOM 3327 N N . VAL A 1 417 ? -15.127 2.477 22.541 1.00 92.69 417 VAL A N 1
ATOM 3328 C CA . VAL A 1 417 ? -15.830 1.799 21.441 1.00 92.69 417 VAL A CA 1
ATOM 3329 C C . VAL A 1 417 ? -15.240 2.193 20.088 1.00 92.69 417 VAL A C 1
ATOM 3331 O O . VAL A 1 417 ? -14.919 3.360 19.865 1.00 92.69 417 VAL A O 1
ATOM 3334 N N . HIS A 1 418 ? -15.103 1.228 19.181 1.00 91.88 418 HIS A N 1
ATOM 3335 C CA . HIS A 1 418 ? -14.767 1.454 17.773 1.00 91.88 418 HIS A CA 1
ATOM 3336 C C . HIS A 1 418 ? -15.500 0.440 16.887 1.00 91.88 418 HIS A C 1
ATOM 3338 O O . HIS A 1 418 ? -15.981 -0.584 17.368 1.00 91.88 418 HIS A O 1
ATOM 3344 N N . TRP A 1 419 ? -15.533 0.665 15.575 1.00 94.38 419 TRP A N 1
ATOM 3345 C CA . TRP A 1 419 ? -15.966 -0.353 14.614 1.00 94.38 419 TRP A CA 1
ATOM 3346 C C . TRP A 1 419 ? -15.083 -0.269 13.368 1.00 94.38 419 TRP A C 1
ATOM 3348 O O . TRP A 1 419 ? -15.179 0.680 12.594 1.00 94.38 419 TRP A O 1
ATOM 3358 N N . ASN A 1 420 ? -14.155 -1.224 13.232 1.00 93.50 420 ASN A N 1
ATOM 3359 C CA . ASN A 1 420 ? -13.095 -1.187 12.223 1.00 93.50 420 ASN A CA 1
ATOM 3360 C C . ASN A 1 420 ? -13.688 -1.221 10.805 1.00 93.50 420 ASN A C 1
ATOM 3362 O O . ASN A 1 420 ? -14.184 -2.255 10.366 1.00 93.50 420 ASN A O 1
ATOM 3366 N N . GLY A 1 421 ? -13.621 -0.086 10.109 1.00 93.38 421 GLY A N 1
ATOM 3367 C CA . GLY A 1 421 ? -14.146 0.122 8.762 1.00 93.38 421 GLY A CA 1
ATOM 3368 C C . GLY A 1 421 ? -15.600 0.570 8.653 1.00 93.38 421 GLY A C 1
ATOM 3369 O O . GLY A 1 421 ? -16.067 0.760 7.539 1.00 93.38 421 GLY A O 1
ATOM 3370 N N . ALA A 1 422 ? -16.336 0.784 9.744 1.00 95.62 422 ALA A N 1
ATOM 3371 C CA . ALA A 1 422 ? -17.710 1.276 9.630 1.00 95.62 422 ALA A CA 1
ATOM 3372 C C . ALA A 1 422 ? -17.725 2.798 9.391 1.00 95.62 422 ALA A C 1
ATOM 3374 O O . ALA A 1 422 ? -17.597 3.586 10.333 1.00 95.62 422 ALA A O 1
ATOM 3375 N N . THR A 1 423 ? -17.865 3.221 8.131 1.00 94.88 423 THR A N 1
ATOM 3376 C CA . THR A 1 423 ? -17.826 4.648 7.749 1.00 94.88 423 THR A CA 1
ATOM 3377 C C . THR A 1 423 ? -19.146 5.373 8.006 1.00 94.88 423 THR A C 1
ATOM 3379 O O . THR A 1 423 ? -19.148 6.585 8.198 1.00 94.88 423 THR A O 1
ATOM 3382 N N . GLU A 1 424 ? -20.266 4.646 8.055 1.00 95.06 424 GLU A N 1
ATOM 3383 C CA . GLU A 1 424 ? -21.610 5.214 8.252 1.00 95.06 424 GLU A CA 1
ATOM 3384 C C . GLU A 1 424 ? -21.904 5.624 9.707 1.00 95.06 424 GLU A C 1
ATOM 3386 O O . GLU A 1 424 ? -22.907 6.285 9.971 1.00 95.06 424 GLU A O 1
ATOM 3391 N N . VAL A 1 425 ? -21.039 5.264 10.663 1.00 96.00 425 VAL A N 1
ATOM 3392 C CA . VAL A 1 425 ? -21.245 5.563 12.088 1.00 96.00 425 VAL A CA 1
ATOM 3393 C C . VAL A 1 425 ? -21.009 7.047 12.370 1.00 96.00 425 VAL A C 1
ATOM 3395 O O . VAL A 1 425 ? -19.871 7.515 12.387 1.00 96.00 425 VAL A O 1
ATOM 3398 N N . ALA A 1 426 ? -22.075 7.781 12.683 1.00 95.50 426 ALA A N 1
ATOM 3399 C CA . ALA A 1 426 ? -22.016 9.172 13.134 1.00 95.50 426 ALA A CA 1
ATOM 3400 C C . ALA A 1 426 ? -22.031 9.301 14.671 1.00 95.50 426 ALA A C 1
ATOM 3402 O O . ALA A 1 426 ? -21.556 10.297 15.232 1.00 95.50 426 ALA A O 1
ATOM 3403 N N . GLY A 1 427 ? -22.557 8.298 15.378 1.00 96.56 427 GLY A N 1
ATOM 3404 C CA . GLY A 1 427 ? -22.691 8.336 16.830 1.00 96.56 427 GLY A CA 1
ATOM 3405 C C . GLY A 1 427 ? -22.829 6.972 17.492 1.00 96.56 427 GLY A C 1
ATOM 3406 O O . GLY A 1 427 ? -22.821 5.927 16.849 1.00 96.56 427 GLY A O 1
ATOM 3407 N N . TRP A 1 428 ? -22.961 7.013 18.812 1.00 97.44 428 TRP A N 1
ATOM 3408 C CA . TRP A 1 428 ? -23.031 5.854 19.689 1.00 97.44 428 TRP A CA 1
ATOM 3409 C C . TRP A 1 428 ? -24.133 6.052 20.725 1.00 97.44 428 TRP A C 1
ATOM 3411 O O . TRP A 1 428 ? -24.203 7.110 21.352 1.00 97.44 428 TRP A O 1
ATOM 3421 N N . GLN A 1 429 ? -24.954 5.033 20.953 1.00 96.75 429 GLN A N 1
ATOM 3422 C CA . GLN A 1 429 ? -25.908 4.983 22.059 1.00 96.75 429 GLN A CA 1
ATOM 3423 C C . GLN A 1 429 ? -25.402 4.001 23.111 1.00 96.75 429 GLN A C 1
ATOM 3425 O O . GLN A 1 429 ? -25.171 2.836 22.796 1.00 96.75 429 GLN A O 1
ATOM 3430 N N . LEU A 1 430 ? -25.227 4.454 24.351 1.00 94.81 430 LEU A N 1
ATOM 3431 C CA . LEU A 1 430 ? -24.919 3.577 25.475 1.00 94.81 430 LEU A CA 1
ATOM 3432 C C . LEU A 1 430 ? -26.226 3.050 26.071 1.00 94.81 430 LEU A C 1
ATOM 3434 O O . LEU A 1 430 ? -27.049 3.837 26.534 1.00 94.81 430 LEU A O 1
ATOM 3438 N N . ASP A 1 431 ? -26.373 1.732 26.109 1.00 93.38 431 ASP A N 1
ATOM 3439 C CA . ASP A 1 431 ? -27.501 1.032 26.718 1.00 93.38 431 ASP A CA 1
ATOM 3440 C C . ASP A 1 431 ? -27.041 0.280 27.978 1.00 93.38 431 ASP A C 1
ATOM 3442 O O . ASP A 1 431 ? -25.944 -0.282 28.018 1.00 93.38 431 ASP A O 1
ATOM 3446 N N . LEU A 1 432 ? -27.910 0.214 28.990 1.00 90.31 432 LEU A N 1
ATOM 3447 C CA . LEU A 1 432 ? -27.675 -0.458 30.269 1.00 90.31 432 LEU A CA 1
ATOM 3448 C C . LEU A 1 432 ? -28.774 -1.477 30.577 1.00 90.31 432 LEU A C 1
ATOM 3450 O O . LEU A 1 432 ? -29.959 -1.158 30.509 1.00 90.31 432 LEU A O 1
ATOM 3454 N N . LYS A 1 433 ? -28.370 -2.663 31.031 1.00 89.38 433 LYS A N 1
ATOM 3455 C CA . LYS A 1 433 ? -29.228 -3.669 31.660 1.00 89.38 433 LYS A CA 1
ATOM 3456 C C . LYS A 1 433 ? -28.791 -3.885 33.112 1.00 89.38 433 LYS A C 1
ATOM 3458 O O . LYS A 1 433 ? -27.629 -4.185 33.375 1.00 89.38 433 LYS A O 1
ATOM 3463 N N . GLU A 1 434 ? -29.720 -3.764 34.058 1.00 85.12 434 GLU A N 1
ATOM 3464 C CA . GLU A 1 434 ? -29.502 -4.141 35.461 1.00 85.12 434 GLU A CA 1
ATOM 3465 C C . GLU A 1 434 ? -30.021 -5.561 35.707 1.00 85.12 434 GLU A C 1
ATOM 3467 O O . GLU A 1 434 ? -31.215 -5.808 35.563 1.00 85.12 434 GLU A O 1
ATOM 3472 N N . GLN A 1 435 ? -29.148 -6.479 36.127 1.00 76.81 435 GLN A N 1
ATOM 3473 C CA . GLN A 1 435 ? -29.529 -7.819 36.564 1.00 76.81 435 GLN A CA 1
ATOM 3474 C C . GLN A 1 435 ? -29.570 -7.876 38.098 1.00 76.81 435 GLN A C 1
ATOM 3476 O O . GLN A 1 435 ? -28.547 -7.720 38.775 1.00 76.81 435 GLN A O 1
ATOM 3481 N N . ARG A 1 436 ? -30.767 -8.117 38.648 1.00 68.19 436 ARG A N 1
ATOM 3482 C CA . ARG A 1 436 ? -31.024 -8.132 40.103 1.00 68.19 436 ARG A CA 1
ATOM 3483 C C . ARG A 1 436 ? -30.994 -9.535 40.715 1.00 68.19 436 ARG A C 1
ATOM 3485 O O . ARG A 1 436 ? -30.890 -9.657 41.933 1.00 68.19 436 ARG A O 1
ATOM 3492 N N . SER A 1 437 ? -31.068 -10.585 39.896 1.00 61.75 437 SER A N 1
ATOM 3493 C CA . SER A 1 437 ? -31.039 -11.988 40.328 1.00 61.75 437 SER A CA 1
ATOM 3494 C C . SER A 1 437 ? -30.080 -12.826 39.482 1.00 61.75 437 SER A C 1
ATOM 3496 O O . SER A 1 437 ? -29.945 -12.612 38.282 1.00 61.75 437 SER A O 1
ATOM 3498 N N . SER A 1 438 ? -29.450 -13.839 40.083 1.00 56.78 438 SER A N 1
ATOM 3499 C CA . SER A 1 438 ? -28.577 -14.799 39.389 1.00 56.78 438 SER A CA 1
ATOM 3500 C C . SER A 1 438 ? -29.325 -15.785 38.474 1.00 56.78 438 SER A C 1
ATOM 3502 O O . SER A 1 438 ? -28.687 -16.614 37.822 1.00 56.78 438 SER A O 1
ATOM 3504 N N . SER A 1 439 ? -30.660 -15.708 38.393 1.00 50.84 439 SER A N 1
ATOM 3505 C CA . SER A 1 439 ? -31.441 -16.533 37.468 1.00 50.84 439 SER A CA 1
ATOM 3506 C C . SER A 1 439 ? -31.119 -16.217 36.005 1.00 50.84 439 SER A C 1
ATOM 3508 O O . SER A 1 439 ? -31.157 -15.064 35.577 1.00 50.84 439 SER A O 1
ATOM 3510 N N . LYS A 1 440 ? -30.912 -17.266 35.198 1.00 52.09 440 LYS A N 1
ATOM 3511 C CA . LYS A 1 440 ? -30.761 -17.165 33.733 1.00 52.09 440 LYS A CA 1
ATOM 3512 C C . LYS A 1 440 ? -32.042 -16.721 33.005 1.00 52.09 440 LYS A C 1
ATOM 3514 O O . LYS A 1 440 ? -31.988 -16.486 31.804 1.00 52.09 440 LYS A O 1
ATOM 3519 N N . THR A 1 441 ? -33.176 -16.618 33.701 1.00 51.06 441 THR A N 1
ATOM 3520 C CA . THR A 1 441 ? -34.474 -16.208 33.134 1.00 51.06 441 THR A CA 1
ATOM 3521 C C . THR A 1 441 ? -34.808 -14.725 33.345 1.00 51.06 441 THR A C 1
ATOM 3523 O O . THR A 1 441 ? -35.922 -14.314 33.031 1.00 51.06 441 THR A O 1
ATOM 3526 N N . ASP A 1 442 ? -33.891 -13.915 33.890 1.00 55.69 442 ASP A N 1
ATOM 3527 C CA . ASP A 1 442 ? -34.117 -12.482 34.133 1.00 55.69 442 ASP A CA 1
ATOM 3528 C C . ASP A 1 442 ? -33.976 -11.667 32.824 1.00 55.69 442 ASP A C 1
ATOM 3530 O O . ASP A 1 442 ? -32.891 -11.220 32.418 1.00 55.69 442 ASP A O 1
ATOM 3534 N N . VAL A 1 443 ? -35.100 -11.514 32.114 1.00 57.78 443 VAL A N 1
ATOM 3535 C CA . VAL A 1 443 ? -35.218 -10.719 30.876 1.00 57.78 443 VAL A CA 1
ATOM 3536 C C . VAL A 1 443 ? -35.427 -9.239 31.216 1.00 57.78 443 VAL A C 1
ATOM 3538 O O . VAL A 1 443 ? -36.391 -8.606 30.793 1.00 57.78 443 VAL A O 1
ATOM 3541 N N . SER A 1 444 ? -34.518 -8.667 32.006 1.00 69.31 444 SER A N 1
ATOM 3542 C CA . SER A 1 444 ? -34.495 -7.221 32.236 1.00 69.31 444 SER A CA 1
ATOM 3543 C C . SER A 1 444 ? -34.190 -6.512 30.900 1.00 69.31 444 SER A C 1
ATOM 3545 O O . SER A 1 444 ? -33.229 -6.908 30.224 1.00 69.31 444 SER A O 1
ATOM 3547 N N . PRO A 1 445 ? -34.992 -5.519 30.474 1.00 82.81 445 PRO A N 1
ATOM 3548 C CA . PRO A 1 445 ? -34.759 -4.796 29.228 1.00 82.81 445 PRO A CA 1
ATOM 3549 C C . PRO A 1 445 ? -33.515 -3.904 29.323 1.00 82.81 445 PRO A C 1
ATOM 3551 O O . PRO A 1 445 ? -33.069 -3.538 30.412 1.00 82.81 445 PRO A O 1
ATOM 3554 N N . TYR A 1 446 ? -32.971 -3.533 28.164 1.00 88.06 446 TYR A N 1
ATOM 3555 C CA . TYR A 1 446 ? -31.970 -2.473 28.079 1.00 88.06 446 TYR A CA 1
ATOM 3556 C C . TYR A 1 446 ? -32.656 -1.110 28.113 1.00 88.06 446 TYR A C 1
ATOM 3558 O O . TYR A 1 446 ? -33.683 -0.908 27.463 1.00 88.06 446 TYR A O 1
ATOM 3566 N N . HIS A 1 447 ? -32.052 -0.173 28.832 1.00 89.69 447 HIS A N 1
ATOM 3567 C CA . HIS A 1 447 ? -32.462 1.222 28.889 1.00 89.69 447 HIS A CA 1
ATOM 3568 C C . HIS A 1 447 ? -31.355 2.109 28.318 1.00 89.69 447 HIS A C 1
ATOM 3570 O O . HIS A 1 447 ? -30.181 1.921 28.644 1.00 89.69 447 HIS A O 1
ATOM 3576 N N . GLU A 1 448 ? -31.729 3.082 27.488 1.00 92.31 448 GLU A N 1
ATOM 3577 C CA . GLU A 1 448 ? -30.797 4.084 26.972 1.00 92.31 448 GLU A CA 1
ATOM 3578 C C . GLU A 1 448 ? -30.254 4.941 28.130 1.00 92.31 448 GLU A C 1
ATOM 3580 O O . GLU A 1 448 ? -31.012 5.509 28.917 1.00 92.31 448 GLU A O 1
ATOM 3585 N N . VAL A 1 449 ? -28.928 5.030 28.228 1.00 88.94 449 VAL A N 1
ATOM 3586 C CA . VAL A 1 449 ? -28.197 5.844 29.213 1.00 88.94 449 VAL A CA 1
ATOM 3587 C C . VAL A 1 449 ? -27.821 7.204 28.629 1.00 88.94 449 VAL A C 1
ATOM 3589 O O . VAL A 1 449 ? -27.772 8.202 29.347 1.00 88.94 449 VAL A O 1
ATOM 3592 N N . GLY A 1 450 ? -27.531 7.247 27.328 1.00 90.69 450 GLY A N 1
ATOM 3593 C CA . GLY A 1 450 ? -27.229 8.477 26.608 1.00 90.69 450 GLY A CA 1
ATOM 3594 C C . GLY A 1 450 ? -26.583 8.237 25.246 1.00 90.69 450 GLY A C 1
ATOM 3595 O O . GLY A 1 450 ? -26.106 7.141 24.942 1.00 90.69 450 GLY A O 1
ATOM 3596 N N . ARG A 1 451 ? -26.546 9.300 24.437 1.00 94.62 451 ARG A N 1
ATOM 3597 C CA . ARG A 1 451 ? -25.950 9.310 23.095 1.00 94.62 451 ARG A CA 1
ATOM 3598 C C . ARG A 1 451 ? -24.700 10.174 23.057 1.00 94.62 451 ARG A C 1
ATOM 3600 O O . ARG A 1 451 ? -24.632 11.229 23.685 1.00 94.62 451 ARG A O 1
ATOM 3607 N N . PHE A 1 452 ? -23.729 9.734 22.273 1.00 94.25 452 PHE A N 1
ATOM 3608 C CA . PHE A 1 452 ? -22.420 10.350 22.114 1.00 94.25 452 PHE A CA 1
ATOM 3609 C C . PHE A 1 452 ? -22.125 10.483 20.618 1.00 94.25 452 PHE A C 1
ATOM 3611 O O . PHE A 1 452 ? -22.421 9.574 19.844 1.00 94.25 452 PHE A O 1
ATOM 3618 N N . ARG A 1 453 ? -21.535 11.599 20.185 1.00 94.38 453 ARG A N 1
ATOM 3619 C CA . ARG A 1 453 ? -21.023 11.713 18.808 1.00 94.38 453 ARG A CA 1
ATOM 3620 C C . ARG A 1 453 ? -19.766 10.857 18.661 1.00 94.38 453 ARG A C 1
ATOM 3622 O O . ARG A 1 453 ? -18.996 10.759 19.616 1.00 94.38 453 ARG A O 1
ATOM 3629 N N . LYS A 1 454 ? -19.536 10.274 17.482 1.00 91.62 454 LYS A N 1
ATOM 3630 C CA . LYS A 1 454 ? -18.241 9.664 17.152 1.00 91.62 454 LYS A CA 1
ATOM 3631 C C . LYS A 1 454 ? -17.182 10.772 17.136 1.00 91.62 454 LYS A C 1
ATOM 3633 O O . LYS A 1 454 ? -17.384 11.795 16.488 1.00 91.62 454 LYS A O 1
ATOM 3638 N N . THR A 1 455 ? -16.087 10.589 17.874 1.00 87.06 455 THR A N 1
ATOM 3639 C CA . THR A 1 455 ? -15.010 11.598 17.999 1.00 87.06 455 THR A CA 1
ATOM 3640 C C . THR A 1 455 ? -13.708 11.204 17.309 1.00 87.06 455 THR A C 1
ATOM 3642 O O . THR A 1 455 ? -12.753 11.961 17.396 1.00 87.06 455 THR A O 1
ATOM 3645 N N . GLY A 1 456 ? -13.667 10.016 16.702 1.00 85.81 456 GLY A N 1
ATOM 3646 C CA . GLY A 1 456 ? -12.529 9.487 15.951 1.00 85.81 456 GLY A CA 1
ATOM 3647 C C . GLY A 1 456 ? -12.678 7.992 15.699 1.00 85.81 456 GLY A C 1
ATOM 3648 O O . GLY A 1 456 ? -13.813 7.499 15.705 1.00 85.81 456 GLY A O 1
ATOM 3649 N N . PHE A 1 457 ? -11.585 7.257 15.460 1.00 86.06 457 PHE A N 1
ATOM 3650 C CA . PHE A 1 457 ? -11.626 5.784 15.342 1.00 86.06 457 PHE A CA 1
ATOM 3651 C C . PHE A 1 457 ? -12.241 5.146 16.592 1.00 86.06 457 PHE A C 1
ATOM 3653 O O . PHE A 1 457 ? -13.210 4.391 16.527 1.00 86.06 457 PHE A O 1
ATOM 3660 N N . GLU A 1 458 ? -11.672 5.512 17.737 1.00 87.38 458 GLU A N 1
ATOM 3661 C CA . GLU A 1 458 ? -12.064 5.075 19.064 1.00 87.38 458 GLU A CA 1
ATOM 3662 C C . GLU A 1 458 ? -12.768 6.237 19.764 1.00 87.38 458 GLU A C 1
ATOM 3664 O O . GLU A 1 458 ? -12.217 7.328 19.902 1.00 87.38 458 GLU A O 1
ATOM 3669 N N . THR A 1 459 ? -14.009 6.018 20.189 1.00 89.69 459 THR A N 1
ATOM 3670 C CA . THR A 1 459 ? -14.796 7.018 20.912 1.00 89.69 459 THR A CA 1
ATOM 3671 C C . THR A 1 459 ? -14.879 6.653 22.388 1.00 89.69 459 THR A C 1
ATOM 3673 O O . THR A 1 459 ? -15.150 5.509 22.756 1.00 89.69 459 THR A O 1
ATOM 3676 N N . LEU A 1 460 ? -14.651 7.650 23.242 1.00 89.31 460 LEU A N 1
ATOM 3677 C CA . LEU A 1 460 ? -14.672 7.506 24.691 1.00 89.31 460 LEU A CA 1
ATOM 3678 C C . LEU A 1 460 ? -16.067 7.807 25.250 1.00 89.31 460 LEU A C 1
ATOM 3680 O O . LEU A 1 460 ? -16.479 8.967 25.308 1.00 89.31 460 LEU A O 1
ATOM 3684 N N . LEU A 1 461 ? -16.773 6.783 25.722 1.00 89.25 461 LEU A N 1
ATOM 3685 C CA . LEU A 1 461 ? -18.076 6.932 26.363 1.00 89.25 461 LEU A CA 1
ATOM 3686 C C . LEU A 1 461 ? -17.904 7.060 27.884 1.00 89.25 461 LEU A C 1
ATOM 3688 O O . LEU A 1 461 ? -17.174 6.296 28.528 1.00 89.25 461 LEU A O 1
ATOM 3692 N N . ARG A 1 462 ? -18.593 8.041 28.476 1.00 84.50 462 ARG A N 1
ATOM 3693 C CA . ARG A 1 462 ? -18.653 8.224 29.933 1.00 84.50 462 ARG A CA 1
ATOM 3694 C C . ARG A 1 462 ? -19.856 7.466 30.480 1.00 84.50 462 ARG A C 1
ATOM 3696 O O . ARG A 1 462 ? -20.989 7.813 30.165 1.00 84.50 462 ARG A O 1
ATOM 3703 N N . VAL A 1 463 ? -19.606 6.471 31.324 1.00 81.69 463 VAL A N 1
ATOM 3704 C CA . VAL A 1 463 ? -20.663 5.729 32.022 1.00 81.69 463 VAL A CA 1
ATOM 3705 C C . VAL A 1 463 ? -21.031 6.491 33.306 1.00 81.69 463 VAL A C 1
ATOM 3707 O O . VAL A 1 463 ? -20.128 6.816 34.082 1.00 81.69 463 VAL A O 1
ATOM 3710 N N . PRO A 1 464 ? -22.314 6.814 33.557 1.00 76.25 464 PRO A N 1
ATOM 3711 C CA . PRO A 1 464 ? -22.738 7.433 34.812 1.00 76.25 464 PRO A CA 1
ATOM 3712 C C . PRO A 1 464 ? -22.453 6.540 36.034 1.00 76.25 464 PRO A C 1
ATOM 3714 O O . PRO A 1 464 ? -22.381 5.319 35.894 1.00 76.25 464 PRO A O 1
ATOM 3717 N N . PRO A 1 465 ? -22.338 7.101 37.255 1.00 74.25 465 PRO A N 1
ATOM 3718 C CA . PRO A 1 465 ? -22.110 6.307 38.461 1.00 74.25 465 PRO A CA 1
ATOM 3719 C C . PRO A 1 465 ? -23.277 5.349 38.756 1.00 74.25 465 PRO A C 1
ATOM 3721 O O . PRO A 1 465 ? -24.314 5.757 39.283 1.00 74.25 465 PRO A O 1
ATOM 3724 N N . LEU A 1 466 ? -23.096 4.064 38.445 1.00 75.50 466 LEU A N 1
ATOM 3725 C CA . LEU A 1 466 ? -24.069 3.012 38.746 1.00 75.50 466 LEU A CA 1
ATOM 3726 C C . LEU A 1 466 ? -23.993 2.647 40.238 1.00 75.50 466 LEU A C 1
ATOM 3728 O O . LEU A 1 466 ? -22.905 2.406 40.769 1.00 75.50 466 LEU A O 1
ATOM 3732 N N . LYS A 1 467 ? -25.142 2.642 40.927 1.00 66.69 467 LYS A N 1
ATOM 3733 C CA . LYS A 1 467 ? -25.251 2.483 42.388 1.00 66.69 467 LYS A CA 1
ATOM 3734 C C . LYS A 1 467 ? -26.029 1.220 42.750 1.00 66.69 467 LYS A C 1
ATOM 3736 O O . LYS A 1 467 ? -27.222 1.148 42.486 1.00 66.69 467 LYS A O 1
ATOM 3741 N N . GLY A 1 468 ? -25.394 0.293 43.462 1.00 64.69 468 GLY A N 1
ATOM 3742 C CA . GLY A 1 468 ? -26.052 -0.897 44.000 1.00 64.69 468 GLY A CA 1
ATOM 3743 C C . GLY A 1 468 ? -25.083 -2.062 44.173 1.00 64.69 468 GLY A C 1
ATOM 3744 O O . GLY A 1 468 ? -23.879 -1.904 43.992 1.00 64.69 468 GLY A O 1
ATOM 3745 N N . LYS A 1 469 ? -25.627 -3.237 44.512 1.00 64.69 469 LYS A N 1
ATOM 3746 C CA . LYS A 1 469 ? -24.927 -4.536 44.434 1.00 64.69 469 LYS A CA 1
ATOM 3747 C C . LYS A 1 469 ? -25.353 -5.358 43.203 1.00 64.69 469 LYS A C 1
ATOM 3749 O O . LYS A 1 469 ? -25.019 -6.535 43.110 1.00 64.69 469 LYS A O 1
ATOM 3754 N N . SER A 1 470 ? -26.136 -4.762 42.303 1.00 70.94 470 SER A N 1
ATOM 3755 C CA . SER A 1 470 ? -26.607 -5.388 41.066 1.00 70.94 470 SER A CA 1
ATOM 3756 C C . SER A 1 470 ? -25.451 -5.612 40.091 1.00 70.94 470 SER A C 1
ATOM 3758 O O . SER A 1 470 ? -24.495 -4.834 40.071 1.00 70.94 470 SER A O 1
ATOM 3760 N N . ARG A 1 471 ? -25.563 -6.634 39.236 1.00 79.94 471 ARG A N 1
ATOM 3761 C CA . ARG A 1 471 ? -24.675 -6.772 38.074 1.00 79.94 471 ARG A CA 1
ATOM 3762 C C . ARG A 1 471 ? -25.227 -5.901 36.953 1.00 79.94 471 ARG A C 1
ATOM 3764 O O . ARG A 1 471 ? -26.428 -5.925 36.687 1.00 79.94 471 ARG A O 1
ATOM 3771 N N . TYR A 1 472 ? -24.361 -5.132 36.311 1.00 83.69 472 TYR A N 1
ATOM 3772 C CA . TYR A 1 472 ? -24.734 -4.233 35.227 1.00 83.69 472 TYR A CA 1
ATOM 3773 C C . TYR A 1 472 ? -24.095 -4.720 33.934 1.00 83.69 472 TYR A C 1
ATOM 3775 O O . TYR A 1 472 ? -22.900 -4.990 33.913 1.00 83.69 472 TYR A O 1
ATOM 3783 N N . PHE A 1 473 ? -24.873 -4.808 32.862 1.00 87.56 473 PHE A N 1
ATOM 3784 C CA . PHE A 1 473 ? -24.373 -5.111 31.524 1.00 87.56 473 PHE A CA 1
ATOM 3785 C C . PHE A 1 473 ? -24.559 -3.883 30.643 1.00 87.56 473 PHE A C 1
ATOM 3787 O O . PHE A 1 473 ? -25.644 -3.302 30.593 1.00 87.56 473 PHE A O 1
ATOM 3794 N N . LEU A 1 474 ? -23.484 -3.475 29.980 1.00 89.62 474 LEU A N 1
ATOM 3795 C CA . LEU A 1 474 ? -23.463 -2.378 29.028 1.00 89.62 474 LEU A CA 1
ATOM 3796 C C . LEU A 1 474 ? -23.333 -2.940 27.621 1.00 89.62 474 LEU A C 1
ATOM 3798 O O . LEU A 1 474 ? -22.527 -3.836 27.380 1.00 89.62 474 LEU A O 1
ATOM 3802 N N . ARG A 1 475 ? -24.053 -2.338 26.682 1.00 93.00 475 ARG A N 1
ATOM 3803 C CA . ARG A 1 475 ? -23.807 -2.502 25.247 1.00 93.00 475 ARG A CA 1
ATOM 3804 C C . ARG A 1 475 ? -23.809 -1.131 24.588 1.00 93.00 475 ARG A C 1
ATOM 3806 O O . ARG A 1 475 ? -24.398 -0.186 25.119 1.00 93.00 475 ARG A O 1
ATOM 3813 N N . VAL A 1 476 ? -23.184 -1.021 23.425 1.00 95.81 476 VAL A N 1
ATOM 3814 C CA . VAL A 1 476 ? -23.222 0.201 22.621 1.00 95.81 476 VAL A CA 1
ATOM 3815 C C . VAL A 1 476 ? -23.882 -0.090 21.284 1.00 95.81 476 VAL A C 1
ATOM 3817 O O . VAL A 1 476 ? -23.487 -1.024 20.590 1.00 95.81 476 VAL A O 1
ATOM 3820 N N . ALA A 1 477 ? -24.872 0.719 20.916 1.00 97.12 477 ALA A N 1
ATOM 3821 C CA . ALA A 1 477 ? -25.427 0.742 19.571 1.00 97.12 477 ALA A CA 1
ATOM 3822 C C . ALA A 1 477 ? -24.642 1.740 18.705 1.00 97.12 477 ALA A C 1
ATOM 3824 O O . ALA A 1 477 ? -24.429 2.882 19.118 1.00 97.12 477 ALA A O 1
ATOM 3825 N N . ALA A 1 478 ? -24.229 1.328 17.511 1.00 97.44 478 ALA A N 1
ATOM 3826 C CA . ALA A 1 478 ? -23.710 2.224 16.483 1.00 97.44 478 ALA A CA 1
ATOM 3827 C C . ALA A 1 478 ? -24.878 2.943 15.793 1.00 97.44 478 ALA A C 1
ATOM 3829 O O . ALA A 1 478 ? -25.839 2.284 15.391 1.00 97.44 478 ALA A O 1
ATOM 3830 N N . LEU A 1 479 ? -24.793 4.267 15.653 1.00 97.81 479 LEU A N 1
ATOM 3831 C CA . LEU A 1 479 ? -25.825 5.107 15.041 1.00 97.81 479 LEU A CA 1
ATOM 3832 C C . LEU A 1 479 ? -25.344 5.726 13.725 1.00 97.81 479 LEU A C 1
ATOM 3834 O O . LEU A 1 479 ? -24.218 6.230 13.667 1.00 97.81 479 LEU A O 1
ATOM 3838 N N . ASP A 1 480 ? -26.213 5.758 12.716 1.00 96.12 480 ASP A N 1
ATOM 3839 C CA . ASP A 1 480 ? -26.011 6.542 11.489 1.00 96.12 480 ASP A CA 1
ATOM 3840 C C . ASP A 1 480 ? -26.273 8.053 11.696 1.00 96.12 480 ASP A C 1
ATOM 3842 O O . ASP A 1 480 ? -26.533 8.519 12.812 1.00 96.12 480 ASP A O 1
ATOM 3846 N N . GLN A 1 481 ? -26.193 8.846 10.620 1.00 94.62 481 GLN A N 1
ATOM 3847 C CA . GLN A 1 481 ? -26.459 10.294 10.664 1.00 94.62 481 GLN A CA 1
ATOM 3848 C C . GLN A 1 481 ? -27.921 10.642 10.997 1.00 94.62 481 GLN A C 1
ATOM 3850 O O . GLN A 1 481 ? -28.193 11.734 11.499 1.00 94.62 481 GLN A O 1
ATOM 3855 N N . GLN A 1 482 ? -28.858 9.733 10.730 1.00 96.19 482 GLN A N 1
ATOM 3856 C CA . GLN A 1 482 ? -30.291 9.868 10.983 1.00 96.19 482 GLN A CA 1
ATOM 3857 C C . GLN A 1 482 ? -30.679 9.353 12.384 1.00 96.19 482 GLN A C 1
ATOM 3859 O O . GLN A 1 482 ? -31.809 9.560 12.828 1.00 96.19 482 GLN A O 1
ATOM 3864 N N . GLY A 1 483 ? -29.746 8.721 13.102 1.00 93.94 483 GLY A N 1
ATOM 3865 C CA . GLY A 1 483 ? -29.954 8.122 14.416 1.00 93.94 483 GLY A CA 1
ATOM 3866 C C . GLY A 1 483 ? -30.539 6.707 14.384 1.00 93.94 483 GLY A C 1
ATOM 3867 O O . GLY A 1 483 ? -31.014 6.247 15.425 1.00 93.94 483 GLY A O 1
ATOM 3868 N N . GLN A 1 484 ? -30.525 6.019 13.237 1.00 96.44 484 GLN A N 1
ATOM 3869 C CA . GLN A 1 484 ? -30.894 4.603 13.145 1.00 96.44 484 GLN A CA 1
ATOM 3870 C C . GLN A 1 484 ? -29.757 3.714 13.653 1.00 96.44 484 GLN A C 1
ATOM 3872 O O . GLN A 1 484 ? -28.580 4.065 13.562 1.00 96.44 484 GLN A O 1
ATOM 3877 N N . ILE A 1 485 ? -30.110 2.546 14.191 1.00 96.69 485 ILE A N 1
ATOM 3878 C CA . ILE A 1 485 ? -29.144 1.605 14.761 1.00 96.69 485 ILE A CA 1
ATOM 3879 C C . ILE A 1 485 ? -28.597 0.691 13.662 1.00 96.69 485 ILE A C 1
ATOM 3881 O O . ILE A 1 485 ? -29.327 -0.126 13.106 1.00 96.69 485 ILE A O 1
ATOM 3885 N N . LEU A 1 486 ? -27.294 0.798 13.408 1.00 96.06 486 LEU A N 1
ATOM 3886 C CA . LEU A 1 486 ? -26.557 -0.010 12.430 1.00 96.06 486 LEU A CA 1
ATOM 3887 C C . LEU A 1 486 ? -26.118 -1.371 12.996 1.00 96.06 486 LEU A C 1
ATOM 3889 O O . LEU A 1 486 ? -25.962 -2.342 12.261 1.00 96.06 486 LEU A O 1
ATOM 3893 N N . GLY A 1 487 ? -25.901 -1.452 14.309 1.00 95.19 487 GLY A N 1
ATOM 3894 C CA . GLY A 1 487 ? -25.440 -2.664 14.980 1.00 95.19 487 GLY A CA 1
ATOM 3895 C C . GLY A 1 487 ? -25.173 -2.441 16.464 1.00 95.19 487 GLY A C 1
ATOM 3896 O O . GLY A 1 487 ? -25.134 -1.304 16.931 1.00 95.19 487 GLY A O 1
ATOM 3897 N N . TYR A 1 488 ? -24.973 -3.532 17.202 1.00 95.69 488 TYR A N 1
ATOM 3898 C CA . TYR A 1 488 ? -24.639 -3.511 18.626 1.00 95.69 488 TYR A CA 1
ATOM 3899 C C . TYR A 1 488 ? -23.305 -4.204 18.883 1.00 95.69 488 TYR A C 1
ATOM 3901 O O . TYR A 1 488 ? -22.986 -5.204 18.234 1.00 95.69 488 TYR A O 1
ATOM 3909 N N . THR A 1 489 ? -22.572 -3.706 19.876 1.00 94.38 489 THR A N 1
ATOM 3910 C CA . THR A 1 489 ? -21.491 -4.459 20.514 1.00 94.38 489 THR A CA 1
ATOM 3911 C C . THR A 1 489 ? -22.013 -5.749 21.149 1.00 94.38 489 THR A C 1
ATOM 3913 O O . THR A 1 489 ? -23.212 -5.905 21.394 1.00 94.38 489 THR A O 1
ATOM 3916 N N . ASP A 1 490 ? -21.097 -6.641 21.516 1.00 88.50 490 ASP A N 1
ATOM 3917 C CA . ASP A 1 490 ? -21.388 -7.632 22.552 1.00 88.50 490 ASP A CA 1
ATOM 3918 C C . ASP A 1 490 ? -21.604 -6.949 23.919 1.00 88.50 490 ASP A C 1
ATOM 3920 O O . ASP A 1 490 ? -21.215 -5.792 24.126 1.00 88.50 490 ASP A O 1
ATOM 3924 N N . ASP A 1 491 ? -22.255 -7.658 24.842 1.00 86.81 491 ASP A N 1
ATOM 3925 C CA . ASP A 1 491 ? -22.478 -7.184 26.208 1.00 86.81 491 ASP A CA 1
ATOM 3926 C C . ASP A 1 491 ? -21.176 -7.214 27.017 1.00 86.81 491 ASP A C 1
ATOM 3928 O O . ASP A 1 491 ? -20.487 -8.233 27.072 1.00 86.81 491 ASP A O 1
ATOM 3932 N N . VAL A 1 492 ? -20.879 -6.122 27.721 1.00 85.06 492 VAL A N 1
ATOM 3933 C CA . VAL A 1 492 ? -19.773 -6.039 28.680 1.00 85.06 492 VAL A CA 1
ATOM 3934 C C . VAL A 1 492 ? -20.329 -5.880 30.083 1.00 85.06 492 VAL A C 1
ATOM 3936 O O . VAL A 1 492 ? -21.101 -4.962 30.362 1.00 85.06 492 VAL A O 1
ATOM 3939 N N . GLU A 1 493 ? -19.907 -6.752 30.994 1.00 83.88 493 GLU A N 1
ATOM 3940 C CA . GLU A 1 493 ? -20.209 -6.584 32.409 1.00 83.88 493 GLU A CA 1
ATOM 3941 C C . GLU A 1 493 ? -19.463 -5.369 32.975 1.00 83.88 493 GLU A C 1
ATOM 3943 O O . GLU A 1 493 ? -18.234 -5.285 32.957 1.00 83.88 493 GLU A O 1
ATOM 3948 N N . TRP A 1 494 ? -20.220 -4.411 33.498 1.00 78.06 494 TRP A N 1
ATOM 3949 C CA . TRP A 1 494 ? -19.682 -3.249 34.179 1.00 78.06 494 TRP A CA 1
ATOM 3950 C C . TRP A 1 494 ? -19.383 -3.579 35.635 1.00 78.06 494 TRP A C 1
ATOM 3952 O O . TRP A 1 494 ? -20.244 -3.506 36.518 1.00 78.06 494 TRP A O 1
ATOM 3962 N N . GLN A 1 495 ? -18.121 -3.893 35.889 1.00 64.38 495 GLN A N 1
ATOM 3963 C CA . GLN A 1 495 ? -17.605 -3.981 37.241 1.00 64.38 495 GLN A CA 1
ATOM 3964 C C . GLN A 1 495 ? -17.443 -2.572 37.820 1.00 64.38 495 GLN A C 1
ATOM 3966 O O . GLN A 1 495 ? -16.689 -1.742 37.308 1.00 64.38 495 GLN A O 1
ATOM 3971 N N . GLN A 1 496 ? -18.111 -2.302 38.945 1.00 54.19 496 GLN A N 1
ATOM 3972 C CA . GLN A 1 496 ? -17.591 -1.291 39.861 1.00 54.19 496 GLN A CA 1
ATOM 3973 C C . GLN A 1 496 ? -16.183 -1.733 40.278 1.00 54.19 496 GLN A C 1
ATOM 3975 O O . GLN A 1 496 ? -16.022 -2.841 40.786 1.00 54.19 496 GLN A O 1
ATOM 3980 N N . ALA A 1 497 ? -15.189 -0.854 40.131 1.00 37.84 497 ALA A N 1
ATOM 3981 C CA . ALA A 1 497 ? -13.914 -1.002 40.825 1.00 37.84 497 ALA A CA 1
ATOM 3982 C C . ALA A 1 497 ? -14.197 -0.978 42.339 1.00 37.84 497 ALA A C 1
ATOM 3984 O O . ALA A 1 497 ? -14.407 0.086 42.924 1.00 37.84 497 ALA A O 1
ATOM 3985 N N . TRP A 1 498 ? -14.332 -2.162 42.943 1.00 32.03 498 TRP A N 1
ATOM 3986 C CA . TRP A 1 498 ? -14.919 -2.295 44.272 1.00 32.03 498 TRP A CA 1
ATOM 3987 C C . TRP A 1 498 ? -13.891 -1.993 45.356 1.00 32.03 498 TRP A C 1
ATOM 3989 O O . TRP A 1 498 ? -12.884 -2.685 45.513 1.00 32.03 498 TRP A O 1
ATOM 3999 N N . THR A 1 499 ? -14.181 -0.973 46.155 1.00 34.75 499 THR A N 1
ATOM 4000 C CA . THR A 1 499 ? -13.468 -0.689 47.396 1.00 34.75 499 THR A CA 1
ATOM 4001 C C . THR A 1 499 ? -13.740 -1.799 48.417 1.00 34.75 499 THR A C 1
ATOM 4003 O O . THR A 1 499 ? -14.786 -1.794 49.057 1.00 34.75 499 THR A O 1
ATOM 4006 N N . GLY A 1 500 ? -12.793 -2.733 48.541 1.00 30.64 500 GLY A N 1
ATOM 4007 C CA . GLY A 1 500 ? -12.496 -3.599 49.694 1.00 30.64 500 GLY A CA 1
ATOM 4008 C C . GLY A 1 500 ? -13.630 -4.227 50.529 1.00 30.64 500 GLY A C 1
ATOM 4009 O O . GLY A 1 500 ? -14.356 -3.550 51.250 1.00 30.64 500 GLY A O 1
ATOM 4010 N N . SER A 1 501 ? -13.640 -5.561 50.625 1.00 33.94 501 SER A N 1
ATOM 4011 C CA . SER A 1 501 ? -13.724 -6.271 51.923 1.00 33.94 501 SER A CA 1
ATOM 4012 C C . SER A 1 501 ? -13.371 -7.759 51.784 1.00 33.94 501 SER A C 1
ATOM 4014 O O . SER A 1 501 ? -13.309 -8.305 50.685 1.00 33.94 501 SER A O 1
ATOM 4016 N N . GLU A 1 502 ? -13.041 -8.387 52.912 1.00 36.06 502 GLU A N 1
ATOM 4017 C CA . GLU A 1 502 ? -12.393 -9.698 53.001 1.00 36.06 502 GLU A CA 1
ATOM 4018 C C . GLU A 1 502 ? -13.350 -10.894 52.867 1.00 36.06 502 GLU A C 1
ATOM 4020 O O . GLU A 1 502 ? -14.482 -10.829 53.334 1.00 36.06 502 GLU A O 1
ATOM 4025 N N . LEU A 1 503 ? -12.835 -12.004 52.312 1.00 29.94 503 LEU A N 1
ATOM 4026 C CA . LEU A 1 503 ? -13.073 -13.435 52.624 1.00 29.94 503 LEU A CA 1
ATOM 4027 C C . LEU A 1 503 ? -12.440 -14.244 51.460 1.00 29.94 503 LEU A C 1
ATOM 4029 O O . LEU A 1 503 ? -12.699 -13.948 50.303 1.00 29.94 503 LEU A O 1
ATOM 4033 N N . SER A 1 504 ? -11.563 -15.237 51.635 1.00 35.59 504 SER A N 1
ATOM 4034 C CA . SER A 1 504 ? -11.315 -16.124 52.776 1.00 35.59 504 SER A CA 1
ATOM 4035 C C . SER A 1 504 ? -9.807 -16.326 53.051 1.00 35.59 504 SER A C 1
ATOM 4037 O O . SER A 1 504 ? -9.046 -16.740 52.183 1.00 35.59 504 SER A O 1
ATOM 4039 N N . GLN A 1 505 ? -9.354 -16.064 54.285 1.00 37.06 505 GLN A N 1
ATOM 4040 C CA . GLN A 1 505 ? -7.949 -16.276 54.695 1.00 37.06 505 GLN A CA 1
ATOM 4041 C C . GLN A 1 505 ? -7.683 -17.616 55.412 1.00 37.06 505 GLN A C 1
ATOM 4043 O O . GLN A 1 505 ? -6.528 -17.963 55.658 1.00 37.06 505 GLN A O 1
ATOM 4048 N N . SER A 1 506 ? -8.715 -18.367 55.804 1.00 37.12 506 SER A N 1
ATOM 4049 C CA . SER A 1 506 ? -8.580 -19.457 56.785 1.00 37.12 506 SER A CA 1
ATOM 4050 C C . SER A 1 506 ? -7.801 -20.685 56.296 1.00 37.12 506 SER A C 1
ATOM 4052 O O . SER A 1 506 ? -7.231 -21.386 57.126 1.00 37.12 506 SER A O 1
ATOM 4054 N N . GLN A 1 507 ? -7.715 -20.928 54.983 1.00 40.38 507 GLN A N 1
ATOM 4055 C CA . GLN A 1 507 ? -7.037 -22.110 54.422 1.00 40.38 507 GLN A CA 1
ATOM 4056 C C . GLN A 1 507 ? -5.576 -21.871 53.985 1.00 40.38 507 GLN A C 1
ATOM 4058 O O . GLN A 1 507 ? -4.848 -22.832 53.762 1.00 40.38 507 GLN A O 1
ATOM 4063 N N . PHE A 1 508 ? -5.102 -20.619 53.913 1.00 38.38 508 PHE A N 1
ATOM 4064 C CA . PHE A 1 508 ? -3.765 -20.287 53.375 1.00 38.38 508 PHE A CA 1
ATOM 4065 C C . PHE A 1 508 ? -2.679 -19.999 54.431 1.00 38.38 508 PHE A C 1
ATOM 4067 O O . PHE A 1 508 ? -1.525 -19.739 54.082 1.00 38.38 508 PHE A O 1
ATOM 4074 N N . ARG A 1 509 ? -3.007 -20.058 55.729 1.00 38.84 509 ARG A N 1
ATOM 4075 C CA . ARG A 1 509 ? -2.144 -19.553 56.820 1.00 38.84 509 ARG A CA 1
ATOM 4076 C C . ARG A 1 509 ? -0.783 -20.246 56.984 1.00 38.84 509 ARG A C 1
ATOM 4078 O O . ARG A 1 509 ? 0.112 -19.637 57.556 1.00 38.84 509 ARG A O 1
ATOM 4085 N N . ILE A 1 510 ? -0.595 -21.457 56.454 1.00 38.53 510 ILE A N 1
ATOM 4086 C CA . ILE A 1 510 ? 0.687 -22.186 56.540 1.00 38.53 510 ILE A CA 1
ATOM 4087 C C . ILE A 1 510 ? 1.682 -21.737 55.447 1.00 38.53 510 ILE A C 1
ATOM 4089 O O . ILE A 1 510 ? 2.887 -21.751 55.677 1.00 38.53 510 ILE A O 1
ATOM 4093 N N . LEU A 1 511 ? 1.199 -21.253 54.295 1.00 34.72 511 LEU A N 1
ATOM 4094 C CA . LEU A 1 511 ? 2.035 -20.652 53.238 1.00 34.72 511 LEU A CA 1
ATOM 4095 C C . LEU A 1 511 ? 2.159 -19.124 53.386 1.00 34.72 511 LEU A C 1
ATOM 4097 O O . LEU A 1 511 ? 3.188 -18.546 53.044 1.00 34.72 511 LEU A O 1
ATOM 4101 N N . ALA A 1 512 ? 1.134 -18.458 53.926 1.00 35.88 512 ALA A N 1
ATOM 4102 C CA . ALA A 1 512 ? 1.076 -16.997 54.009 1.00 35.88 512 ALA A CA 1
ATOM 4103 C C . ALA A 1 512 ? 1.983 -16.364 55.085 1.00 35.88 512 ALA A C 1
ATOM 4105 O O . ALA A 1 512 ? 2.197 -15.153 55.046 1.00 35.88 512 ALA A O 1
ATOM 4106 N N . GLY A 1 513 ? 2.544 -17.141 56.022 1.00 34.66 513 GLY A N 1
ATOM 4107 C CA . GLY A 1 513 ? 3.359 -16.611 57.128 1.00 34.66 513 GLY A CA 1
ATOM 4108 C C . GLY A 1 513 ? 4.564 -15.767 56.683 1.00 34.66 513 GLY A C 1
ATOM 4109 O O . GLY A 1 513 ? 4.869 -14.757 57.310 1.00 34.66 513 GLY A O 1
ATOM 4110 N N . GLY A 1 514 ? 5.200 -16.118 55.559 1.00 38.19 514 GLY A N 1
ATOM 4111 C CA . GLY A 1 514 ? 6.285 -15.319 54.968 1.00 38.19 514 GLY A CA 1
ATOM 4112 C C . GLY A 1 514 ? 5.820 -14.104 54.152 1.00 38.19 514 GLY A C 1
ATOM 4113 O O . GLY A 1 514 ? 6.599 -13.179 53.943 1.00 38.19 514 GLY A O 1
ATOM 4114 N N . ILE A 1 515 ? 4.559 -14.091 53.705 1.00 40.69 515 ILE A N 1
ATOM 4115 C CA . ILE A 1 515 ? 3.980 -13.049 52.838 1.00 40.69 515 ILE A CA 1
ATOM 4116 C C . ILE A 1 515 ? 3.359 -11.918 53.675 1.00 40.69 515 ILE A C 1
ATOM 4118 O O . ILE A 1 515 ? 3.466 -10.753 53.305 1.00 40.69 515 ILE A O 1
ATOM 4122 N N . ILE A 1 516 ? 2.762 -12.235 54.829 1.00 39.97 516 ILE A N 1
ATOM 4123 C CA . ILE A 1 516 ? 2.138 -11.239 55.721 1.00 39.97 516 ILE A CA 1
ATOM 4124 C C . ILE A 1 516 ? 3.192 -10.281 56.300 1.00 39.97 516 ILE A C 1
ATOM 4126 O O . ILE A 1 516 ? 3.015 -9.068 56.232 1.00 39.97 516 ILE A O 1
ATOM 4130 N N . ILE A 1 517 ? 4.336 -10.813 56.752 1.00 46.44 517 ILE A N 1
ATOM 4131 C CA . ILE A 1 517 ? 5.494 -10.010 57.196 1.00 46.44 517 ILE A CA 1
ATOM 4132 C C . ILE A 1 517 ? 5.972 -9.067 56.076 1.00 46.44 517 ILE A C 1
ATOM 4134 O O . ILE A 1 517 ? 6.455 -7.971 56.345 1.00 46.44 517 ILE A O 1
ATOM 4138 N N . TRP A 1 518 ? 5.819 -9.474 54.815 1.00 50.00 518 TRP A N 1
ATOM 4139 C CA . TRP A 1 518 ? 6.227 -8.692 53.651 1.00 50.00 518 TRP A CA 1
ATOM 4140 C C . TRP A 1 518 ? 5.277 -7.541 53.321 1.00 50.00 518 TRP A C 1
ATOM 4142 O O . TRP A 1 518 ? 5.749 -6.434 53.059 1.00 50.00 518 TRP A O 1
ATOM 4152 N N . ARG A 1 519 ? 3.960 -7.781 53.369 1.00 41.94 519 ARG A N 1
ATOM 4153 C CA . ARG A 1 519 ? 2.945 -6.748 53.116 1.00 41.94 519 ARG A CA 1
ATOM 4154 C C . ARG A 1 519 ? 3.123 -5.566 54.069 1.00 41.94 519 ARG A C 1
ATOM 4156 O O . ARG A 1 519 ? 3.276 -4.432 53.626 1.00 41.94 519 ARG A O 1
ATOM 4163 N N . ASP A 1 520 ? 3.192 -5.846 55.367 1.00 44.78 520 ASP A N 1
ATOM 4164 C CA . ASP A 1 520 ? 3.194 -4.800 56.393 1.00 44.78 520 ASP A CA 1
ATOM 4165 C C . ASP A 1 520 ? 4.531 -4.018 56.445 1.00 44.78 520 ASP A C 1
ATOM 4167 O O . ASP A 1 520 ? 4.563 -2.873 56.895 1.00 44.78 520 ASP A O 1
ATOM 4171 N N . ILE A 1 521 ? 5.633 -4.586 55.926 1.00 48.66 521 ILE A N 1
ATOM 4172 C CA . ILE A 1 521 ? 6.923 -3.885 55.764 1.00 48.66 521 ILE A CA 1
ATOM 4173 C C . ILE A 1 521 ? 6.923 -2.946 54.543 1.00 48.66 521 ILE A C 1
ATOM 4175 O O . ILE A 1 521 ? 7.552 -1.885 54.604 1.00 48.66 521 ILE A O 1
ATOM 4179 N N . PHE A 1 522 ? 6.240 -3.305 53.449 1.00 45.62 522 PHE A N 1
ATOM 4180 C CA . PHE A 1 522 ? 6.238 -2.516 52.208 1.00 45.62 522 PHE A CA 1
ATOM 4181 C C . PHE A 1 522 ? 5.122 -1.460 52.145 1.00 45.62 522 PHE A C 1
ATOM 4183 O O . PHE A 1 522 ? 5.429 -0.301 51.849 1.00 45.62 522 PHE A O 1
ATOM 4190 N N . ASP A 1 523 ? 3.875 -1.801 52.496 1.00 44.72 523 ASP A N 1
ATOM 4191 C CA . ASP A 1 523 ? 2.717 -0.888 52.391 1.00 44.72 523 ASP A CA 1
ATOM 4192 C C . ASP A 1 523 ? 2.903 0.401 53.217 1.00 44.72 523 ASP A C 1
ATOM 4194 O O . ASP A 1 523 ? 2.488 1.489 52.811 1.00 44.72 523 ASP A O 1
ATOM 4198 N N . VAL A 1 524 ? 3.567 0.299 54.375 1.00 43.59 524 VAL A N 1
ATOM 4199 C CA . VAL A 1 524 ? 3.692 1.400 55.349 1.00 43.59 524 VAL A CA 1
ATOM 4200 C C . VAL A 1 524 ? 4.877 2.337 55.057 1.00 43.59 524 VAL A C 1
ATOM 4202 O O . VAL A 1 524 ? 4.872 3.486 55.499 1.00 43.59 524 VAL A O 1
ATOM 4205 N N . ARG A 1 525 ? 5.904 1.893 54.311 1.00 42.94 525 ARG A N 1
ATOM 4206 C CA . ARG A 1 525 ? 7.146 2.673 54.083 1.00 42.94 525 ARG A CA 1
ATOM 4207 C C . ARG A 1 525 ? 7.390 3.154 52.650 1.00 42.94 525 ARG A C 1
ATOM 4209 O O . ARG A 1 525 ? 8.246 4.016 52.474 1.00 42.94 525 ARG A O 1
ATOM 4216 N N . MET A 1 526 ? 6.679 2.639 51.644 1.00 41.06 526 MET A N 1
ATOM 4217 C CA . MET A 1 526 ? 6.886 3.033 50.236 1.00 41.06 526 MET A CA 1
ATOM 4218 C C . MET A 1 526 ? 5.922 4.118 49.741 1.00 41.06 526 MET A C 1
ATOM 4220 O O . MET A 1 526 ? 6.351 5.000 48.995 1.00 41.06 526 MET A O 1
ATOM 4224 N N . ASN A 1 527 ? 4.673 4.137 50.222 1.00 41.44 527 ASN A N 1
ATOM 4225 C CA . ASN A 1 527 ? 3.703 5.194 49.895 1.00 41.44 527 ASN A CA 1
ATOM 4226 C C . ASN A 1 527 ? 4.211 6.598 50.278 1.00 41.44 527 ASN A C 1
ATOM 4228 O O . ASN A 1 527 ? 3.933 7.575 49.586 1.00 41.44 527 ASN A O 1
ATOM 4232 N N . SER A 1 528 ? 5.028 6.705 51.331 1.00 47.25 528 SER A N 1
ATOM 4233 C CA . SER A 1 528 ? 5.686 7.957 51.720 1.00 47.25 528 SER A CA 1
ATOM 4234 C C . SER A 1 528 ? 6.936 8.293 50.899 1.00 47.25 528 SER A C 1
ATOM 4236 O O . SER A 1 528 ? 7.371 9.439 50.923 1.00 47.25 528 SER A O 1
ATOM 4238 N N . MET A 1 529 ? 7.533 7.348 50.169 1.00 42.12 529 MET A N 1
ATOM 4239 C CA . MET A 1 529 ? 8.757 7.593 49.395 1.00 42.12 529 MET A CA 1
ATOM 4240 C C . MET A 1 529 ? 8.446 8.033 47.959 1.00 42.12 529 MET A C 1
ATOM 4242 O O . MET A 1 529 ? 9.077 8.957 47.456 1.00 42.12 529 MET A O 1
ATOM 4246 N N . ILE A 1 530 ? 7.427 7.436 47.329 1.00 43.78 530 ILE A N 1
ATOM 4247 C CA . ILE A 1 530 ? 6.976 7.812 45.977 1.00 43.78 530 ILE A CA 1
ATOM 4248 C C . ILE A 1 530 ? 6.289 9.187 45.999 1.00 43.78 530 ILE A C 1
ATOM 4250 O O . ILE A 1 530 ? 6.625 10.052 45.190 1.00 43.78 530 ILE A O 1
ATOM 4254 N N . ALA A 1 531 ? 5.420 9.443 46.986 1.00 45.31 531 ALA A N 1
ATOM 4255 C CA . ALA A 1 531 ? 4.771 10.746 47.160 1.00 45.31 531 ALA A CA 1
ATOM 4256 C C . ALA A 1 531 ? 5.773 11.897 47.396 1.00 45.31 531 ALA A C 1
ATOM 4258 O O . ALA A 1 531 ? 5.574 12.997 46.888 1.00 45.31 531 ALA A O 1
ATOM 4259 N N . ASN A 1 532 ? 6.881 11.641 48.105 1.00 46.22 532 ASN A N 1
ATOM 4260 C CA . ASN A 1 532 ? 7.930 12.638 48.361 1.00 46.22 532 ASN A CA 1
ATOM 4261 C C . ASN A 1 532 ? 8.861 12.905 47.160 1.00 46.22 532 ASN A C 1
ATOM 4263 O O . ASN A 1 532 ? 9.657 13.839 47.218 1.00 46.22 532 ASN A O 1
ATOM 4267 N N . LEU A 1 533 ? 8.781 12.116 46.081 1.00 46.41 533 LEU A N 1
ATOM 4268 C CA . LEU A 1 533 ? 9.592 12.305 44.868 1.00 46.41 533 LEU A CA 1
ATOM 4269 C C . LEU A 1 533 ? 8.834 12.990 43.718 1.00 46.41 533 LEU A C 1
ATOM 4271 O O . LEU A 1 533 ? 9.449 13.318 42.708 1.00 46.41 533 LEU A O 1
ATOM 4275 N N . GLY A 1 534 ? 7.522 13.223 43.852 1.00 36.12 534 GLY A N 1
ATOM 4276 C CA . GLY A 1 534 ? 6.727 13.998 42.886 1.00 36.12 534 GLY A CA 1
ATOM 4277 C C . GLY A 1 534 ? 6.610 13.390 41.480 1.00 36.12 534 GLY A C 1
ATOM 4278 O O . GLY A 1 534 ? 6.199 14.079 40.547 1.00 36.12 534 GLY A O 1
ATOM 4279 N N . LEU A 1 535 ? 6.979 12.119 41.306 1.00 40.56 535 LEU A N 1
ATOM 4280 C CA . LEU A 1 535 ? 6.964 11.435 40.015 1.00 40.56 535 LEU A CA 1
ATOM 4281 C C . LEU A 1 535 ? 5.560 10.920 39.687 1.00 40.56 535 LEU A C 1
ATOM 4283 O O . LEU A 1 535 ? 4.978 10.140 40.439 1.00 40.56 535 LEU A O 1
ATOM 4287 N N . THR A 1 536 ? 5.043 11.286 38.515 1.00 44.78 536 THR A N 1
ATOM 4288 C CA . THR A 1 536 ? 3.897 10.595 37.916 1.00 44.78 536 THR A CA 1
ATOM 4289 C C . THR A 1 536 ? 4.303 9.163 37.553 1.00 44.78 536 THR A C 1
ATOM 4291 O O . THR A 1 536 ? 5.367 8.938 36.968 1.00 44.78 536 THR A O 1
ATOM 4294 N N . ALA A 1 537 ? 3.469 8.180 37.912 1.00 52.75 537 ALA A N 1
ATOM 4295 C CA . ALA A 1 537 ? 3.771 6.756 37.757 1.00 52.75 537 ALA A CA 1
ATOM 4296 C C . ALA A 1 537 ? 3.901 6.350 36.274 1.00 52.75 537 ALA A C 1
ATOM 4298 O O . ALA A 1 537 ? 2.942 5.953 35.614 1.00 52.75 537 ALA A O 1
ATOM 4299 N N . THR A 1 538 ? 5.118 6.466 35.743 1.00 63.88 538 THR A N 1
ATOM 4300 C CA . THR A 1 538 ? 5.477 6.085 34.373 1.00 63.88 538 THR A CA 1
ATOM 4301 C C . THR A 1 538 ? 5.690 4.573 34.309 1.00 63.88 538 THR A C 1
ATOM 4303 O O . THR A 1 538 ? 6.338 4.002 35.184 1.00 63.88 538 THR A O 1
ATOM 4306 N N . ASN A 1 539 ? 5.151 3.896 33.290 1.00 74.62 539 ASN A N 1
ATOM 4307 C CA . ASN A 1 539 ? 5.300 2.444 33.150 1.00 74.62 539 ASN A CA 1
ATOM 4308 C C . ASN A 1 539 ? 6.696 2.096 32.612 1.00 74.62 539 ASN A C 1
ATOM 4310 O O . ASN A 1 539 ? 6.992 2.335 31.442 1.00 74.62 539 ASN A O 1
ATOM 4314 N N . TYR A 1 540 ? 7.545 1.508 33.459 1.00 76.50 540 TYR A N 1
ATOM 4315 C CA . TYR A 1 540 ? 8.928 1.172 33.115 1.00 76.50 540 TYR A CA 1
ATOM 4316 C C . TYR A 1 540 ? 9.101 -0.252 32.562 1.00 76.50 540 TYR A C 1
ATOM 4318 O O . TYR A 1 540 ? 10.235 -0.712 32.449 1.00 76.50 540 TYR A O 1
ATOM 4326 N N . THR A 1 541 ? 8.023 -0.955 32.186 1.00 80.44 541 THR A N 1
ATOM 4327 C CA . THR A 1 541 ? 8.051 -2.352 31.694 1.00 80.44 541 THR A CA 1
ATOM 4328 C C . THR A 1 541 ? 9.165 -2.621 30.675 1.00 80.44 541 THR A C 1
ATOM 4330 O O . THR A 1 541 ? 9.972 -3.530 30.867 1.00 80.44 541 THR A O 1
ATOM 4333 N N . SER A 1 542 ? 9.259 -1.819 29.610 1.00 77.81 542 SER A N 1
ATOM 4334 C CA . SER A 1 542 ? 10.277 -1.988 28.562 1.00 77.81 542 SER A CA 1
ATOM 4335 C C . SER A 1 542 ? 11.701 -1.757 29.084 1.00 77.81 542 SER A C 1
ATOM 4337 O O . SER A 1 542 ? 12.601 -2.543 28.786 1.00 77.81 542 SER A O 1
ATOM 4339 N N . GLY A 1 543 ? 11.899 -0.728 29.914 1.00 76.31 543 GLY A N 1
ATOM 4340 C CA . GLY A 1 543 ? 13.181 -0.431 30.556 1.00 76.31 543 GLY A CA 1
ATOM 4341 C C . GLY A 1 543 ? 13.624 -1.522 31.535 1.00 76.31 543 GLY A C 1
ATOM 4342 O O . GLY A 1 543 ? 14.788 -1.908 31.535 1.00 76.31 543 GLY A O 1
ATOM 4343 N N . LEU A 1 544 ? 12.694 -2.077 32.315 1.00 85.12 544 LEU A N 1
ATOM 4344 C CA . LEU A 1 544 ? 12.933 -3.164 33.268 1.00 85.12 544 LEU A CA 1
ATOM 4345 C C . LEU A 1 544 ? 13.290 -4.480 32.568 1.00 85.12 544 LEU A C 1
ATOM 4347 O O . LEU A 1 544 ? 14.209 -5.174 33.013 1.00 85.12 544 LEU A O 1
ATOM 4351 N N . LEU A 1 545 ? 12.608 -4.809 31.465 1.00 91.00 545 LEU A N 1
ATOM 4352 C CA . LEU A 1 545 ? 12.934 -5.961 30.619 1.00 91.00 545 LEU A CA 1
ATOM 4353 C C . LEU A 1 545 ? 14.327 -5.810 29.993 1.00 91.00 545 LEU A C 1
ATOM 4355 O O . LEU A 1 545 ? 15.151 -6.717 30.116 1.00 91.00 545 LEU A O 1
ATOM 4359 N N . LEU A 1 546 ? 14.619 -4.653 29.386 1.00 85.38 546 LEU A N 1
ATOM 4360 C CA . LEU A 1 546 ? 15.912 -4.374 28.757 1.00 85.38 546 LEU A CA 1
ATOM 4361 C C . LEU A 1 546 ? 17.062 -4.376 29.777 1.00 85.38 546 LEU A C 1
ATOM 4363 O O . LEU A 1 546 ? 18.091 -5.008 29.538 1.00 85.38 546 LEU A O 1
ATOM 4367 N N . TRP A 1 547 ? 16.879 -3.729 30.931 1.00 91.25 547 TRP A N 1
ATOM 4368 C CA . TRP A 1 547 ? 17.864 -3.709 32.014 1.00 91.25 547 TRP A CA 1
ATOM 4369 C C . TRP A 1 547 ? 18.187 -5.118 32.512 1.00 91.25 547 TRP A C 1
ATOM 4371 O O . TRP A 1 547 ? 19.357 -5.494 32.570 1.00 91.25 547 TRP A O 1
ATOM 4381 N N . ASN A 1 548 ? 17.170 -5.928 32.826 1.00 93.94 548 ASN A N 1
ATOM 4382 C CA . ASN A 1 548 ? 17.397 -7.282 33.332 1.00 93.94 548 ASN A CA 1
ATOM 4383 C C . ASN A 1 548 ? 17.954 -8.226 32.258 1.00 93.94 548 ASN A C 1
ATOM 4385 O O . ASN A 1 548 ? 18.728 -9.118 32.602 1.00 93.94 548 ASN A O 1
ATOM 4389 N N . TYR A 1 549 ? 17.647 -8.005 30.976 1.00 95.75 549 TYR A N 1
ATOM 4390 C CA . TYR A 1 549 ? 18.289 -8.721 29.873 1.00 95.75 549 TYR A CA 1
ATOM 4391 C C . TYR A 1 549 ? 19.786 -8.388 29.791 1.00 95.75 549 TYR A C 1
ATOM 4393 O O . TYR A 1 549 ? 20.625 -9.287 29.843 1.00 95.75 549 TYR A O 1
ATOM 4401 N N . ILE A 1 550 ? 20.144 -7.100 29.748 1.00 91.44 550 ILE A N 1
ATOM 4402 C CA . ILE A 1 550 ? 21.547 -6.650 29.741 1.00 91.44 550 ILE A CA 1
ATOM 4403 C C . ILE A 1 550 ? 22.278 -7.162 30.992 1.00 91.44 550 ILE A C 1
ATOM 4405 O O . ILE A 1 550 ? 23.407 -7.649 30.900 1.00 91.44 550 ILE A O 1
ATOM 4409 N N . TYR A 1 551 ? 21.630 -7.137 32.158 1.00 93.19 551 TYR A N 1
ATOM 4410 C CA . TYR A 1 551 ? 22.202 -7.660 33.392 1.00 93.19 551 TYR A CA 1
ATOM 4411 C C . TYR A 1 551 ? 22.473 -9.175 33.314 1.00 93.19 551 TYR A C 1
ATOM 4413 O O . TYR A 1 551 ? 23.609 -9.621 33.511 1.00 93.19 551 TYR A O 1
ATOM 4421 N N . ALA A 1 552 ? 21.460 -9.974 32.968 1.00 94.19 552 ALA A N 1
ATOM 4422 C CA . ALA A 1 552 ? 21.552 -11.433 32.924 1.00 94.19 552 ALA A CA 1
ATOM 4423 C C . ALA A 1 552 ? 22.476 -11.960 31.812 1.00 94.19 552 ALA A C 1
ATOM 4425 O O . ALA A 1 552 ? 23.225 -12.905 32.048 1.00 94.19 552 ALA A O 1
ATOM 4426 N N . TYR A 1 553 ? 22.465 -11.354 30.623 1.00 92.25 553 TYR A N 1
ATOM 4427 C CA . TYR A 1 553 ? 23.211 -11.861 29.465 1.00 92.25 553 TYR A CA 1
ATOM 4428 C C . TYR A 1 553 ? 24.584 -11.203 29.277 1.00 92.25 553 TYR A C 1
ATOM 4430 O O . TYR A 1 553 ? 25.480 -11.845 28.730 1.00 92.25 553 TYR A O 1
ATOM 4438 N N . MET A 1 554 ? 24.786 -9.963 29.743 1.00 89.69 554 MET A N 1
ATOM 4439 C CA . MET A 1 554 ? 26.045 -9.227 29.551 1.00 89.69 554 MET A CA 1
ATOM 4440 C C . MET A 1 554 ? 26.786 -8.981 30.870 1.00 89.69 554 MET A C 1
ATOM 4442 O O . MET A 1 554 ? 27.901 -9.472 31.041 1.00 89.69 554 MET A O 1
ATOM 4446 N N . LEU A 1 555 ? 26.185 -8.255 31.821 1.00 89.94 555 LEU A N 1
ATOM 4447 C CA . LEU A 1 555 ? 26.909 -7.738 32.997 1.00 89.94 555 LEU A CA 1
ATOM 4448 C C . LEU A 1 555 ? 27.320 -8.823 34.003 1.00 89.94 555 LEU A C 1
ATOM 4450 O O . LEU A 1 555 ? 28.335 -8.679 34.681 1.00 89.94 555 LEU A O 1
ATOM 4454 N N . THR A 1 556 ? 26.568 -9.920 34.090 1.00 91.56 556 THR A N 1
ATOM 4455 C CA . THR A 1 556 ? 26.928 -11.078 34.930 1.00 91.56 556 THR A CA 1
ATOM 4456 C C . THR A 1 556 ? 27.965 -12.006 34.282 1.00 91.56 556 THR A C 1
ATOM 4458 O O . THR A 1 556 ? 28.478 -12.906 34.948 1.00 91.56 556 THR A O 1
ATOM 4461 N N . SER A 1 557 ? 28.308 -11.808 33.003 1.00 90.00 557 SER A N 1
ATOM 4462 C CA . SER A 1 557 ? 29.201 -12.711 32.277 1.00 90.00 557 SER A CA 1
ATOM 4463 C C . SER A 1 557 ? 30.649 -12.624 32.768 1.00 90.00 557 SER A C 1
ATOM 4465 O O . SER A 1 557 ? 31.276 -11.566 32.766 1.00 90.00 557 SER A O 1
ATOM 4467 N N . THR A 1 558 ? 31.255 -13.770 33.089 1.00 88.81 558 THR A N 1
ATOM 4468 C CA . THR A 1 558 ? 32.680 -13.849 33.464 1.00 88.81 558 THR A CA 1
ATOM 4469 C C . THR A 1 558 ? 33.636 -13.655 32.280 1.00 88.81 558 THR A C 1
ATOM 4471 O O . THR A 1 558 ? 34.856 -13.627 32.471 1.00 88.81 558 THR A O 1
ATOM 4474 N N . ARG A 1 559 ? 33.111 -13.506 31.053 1.00 86.94 559 ARG A N 1
ATOM 4475 C CA . ARG A 1 559 ? 33.881 -13.500 29.802 1.00 86.94 559 ARG A CA 1
ATOM 4476 C C . ARG A 1 559 ? 35.015 -12.474 29.785 1.00 86.94 559 ARG A C 1
ATOM 4478 O O . ARG A 1 559 ? 36.153 -12.847 29.520 1.00 86.94 559 ARG A O 1
ATOM 4485 N N . ALA A 1 560 ? 34.744 -11.224 30.161 1.00 84.25 560 ALA A N 1
ATOM 4486 C CA . ALA A 1 560 ? 35.760 -10.168 30.187 1.00 84.25 560 ALA A CA 1
ATOM 4487 C C . ALA A 1 560 ? 36.940 -10.486 31.130 1.00 84.25 560 ALA A C 1
ATOM 4489 O O . ALA A 1 560 ? 38.075 -10.093 30.862 1.00 84.25 560 ALA A O 1
ATOM 4490 N N . ILE A 1 561 ? 36.693 -11.227 32.217 1.00 84.19 561 ILE A N 1
ATOM 4491 C CA . ILE A 1 561 ? 37.735 -11.641 33.164 1.00 84.19 561 ILE A CA 1
ATOM 4492 C C . ILE A 1 561 ? 38.531 -12.827 32.600 1.00 84.19 561 ILE A C 1
ATOM 4494 O O . ILE A 1 561 ? 39.758 -12.814 32.665 1.00 84.19 561 ILE A O 1
ATOM 4498 N N . LYS A 1 562 ? 37.858 -13.815 31.986 1.00 86.19 562 LYS A N 1
ATOM 4499 C CA . LYS A 1 562 ? 38.522 -14.939 31.297 1.00 86.19 562 LYS A CA 1
ATOM 4500 C C . LYS A 1 562 ? 39.410 -14.464 30.143 1.00 86.19 562 LYS A C 1
ATOM 4502 O O . LYS A 1 562 ? 40.520 -14.963 29.994 1.00 86.19 562 LYS A O 1
ATOM 4507 N N . PHE A 1 563 ? 38.949 -13.486 29.362 1.00 86.25 563 PHE A N 1
ATOM 4508 C CA . PHE A 1 563 ? 39.711 -12.897 28.262 1.00 86.25 563 PHE A CA 1
ATOM 4509 C C . PHE A 1 563 ? 41.000 -12.231 28.764 1.00 86.25 563 PHE A C 1
ATOM 4511 O O . PHE A 1 563 ? 42.085 -12.581 28.309 1.00 86.25 563 PHE A O 1
ATOM 4518 N N . ARG A 1 564 ? 40.908 -11.361 29.783 1.00 84.81 564 ARG A N 1
ATOM 4519 C CA . ARG A 1 564 ? 42.083 -10.716 30.409 1.00 84.81 564 ARG A CA 1
ATOM 4520 C C . ARG A 1 564 ? 43.074 -11.709 31.030 1.00 84.81 564 ARG A C 1
ATOM 4522 O O . ARG A 1 564 ? 44.251 -11.389 31.131 1.00 84.81 564 ARG A O 1
ATOM 4529 N N . ALA A 1 565 ? 42.612 -12.890 31.436 1.00 82.75 565 ALA A N 1
ATOM 4530 C CA . ALA A 1 565 ? 43.451 -13.966 31.964 1.00 82.75 565 ALA A CA 1
ATOM 4531 C C . ALA A 1 565 ? 44.040 -14.902 30.883 1.00 82.75 565 ALA A C 1
ATOM 4533 O O . ALA A 1 565 ? 44.769 -15.833 31.223 1.00 82.75 565 ALA A O 1
ATOM 4534 N N . GLY A 1 566 ? 43.716 -14.707 29.596 1.00 82.25 566 GLY A N 1
ATOM 4535 C CA . GLY A 1 566 ? 44.140 -15.605 28.513 1.00 82.25 566 GLY A CA 1
ATOM 4536 C C . GLY A 1 566 ? 43.481 -16.992 28.560 1.00 82.25 566 GLY A C 1
ATOM 4537 O O . GLY A 1 566 ? 44.110 -17.983 28.197 1.00 82.25 566 GLY A O 1
ATOM 4538 N N . ILE A 1 567 ? 42.242 -17.066 29.064 1.00 83.06 567 ILE A N 1
ATOM 4539 C CA . ILE A 1 567 ? 41.475 -18.307 29.287 1.00 83.06 567 ILE A CA 1
ATOM 4540 C C . ILE A 1 567 ? 40.299 -18.451 28.296 1.00 83.06 567 ILE A C 1
ATOM 4542 O O . ILE A 1 567 ? 39.860 -19.570 28.043 1.00 83.06 567 ILE A O 1
ATOM 4546 N N . ASP A 1 568 ? 39.793 -17.350 27.723 1.00 79.44 568 ASP A N 1
ATOM 4547 C CA . ASP A 1 568 ? 38.659 -17.346 26.775 1.00 79.44 568 ASP A CA 1
ATOM 4548 C C . ASP A 1 568 ? 39.058 -17.920 25.408 1.00 79.44 568 ASP A C 1
ATOM 4550 O O . ASP A 1 568 ? 39.695 -17.240 24.601 1.00 79.44 568 ASP A O 1
ATOM 4554 N N . HIS A 1 569 ? 38.677 -19.172 25.144 1.00 74.06 569 HIS A N 1
ATOM 4555 C CA . HIS A 1 569 ? 38.850 -19.796 23.839 1.00 74.06 569 HIS A CA 1
ATOM 4556 C C . HIS A 1 569 ? 37.515 -19.722 23.095 1.00 74.06 569 HIS A C 1
ATOM 4558 O O . HIS A 1 569 ? 36.610 -20.529 23.313 1.00 74.06 569 HIS A O 1
ATOM 4564 N N . ASN A 1 570 ? 37.409 -18.760 22.171 1.00 73.88 570 ASN A N 1
ATOM 4565 C CA . ASN A 1 570 ? 36.187 -18.430 21.419 1.00 73.88 570 ASN A CA 1
ATOM 4566 C C . ASN A 1 570 ? 35.564 -19.618 20.642 1.00 73.88 570 ASN A C 1
ATOM 4568 O O . ASN A 1 570 ? 34.441 -19.518 20.161 1.00 73.88 570 ASN A O 1
ATOM 4572 N N . THR A 1 571 ? 36.272 -20.746 20.538 1.00 78.12 571 THR A N 1
ATOM 4573 C CA . THR A 1 571 ? 35.797 -22.015 19.971 1.00 78.12 571 THR A CA 1
ATOM 4574 C C . THR A 1 571 ? 34.830 -22.782 20.880 1.00 78.12 571 THR A C 1
ATOM 4576 O O . THR A 1 571 ? 33.948 -23.459 20.360 1.00 78.12 571 THR A O 1
ATOM 4579 N N . ASN A 1 572 ? 34.956 -22.710 22.214 1.00 76.19 572 ASN A N 1
ATOM 4580 C CA . ASN A 1 572 ? 33.978 -23.310 23.135 1.00 76.19 572 ASN A CA 1
ATOM 4581 C C . ASN A 1 572 ? 33.953 -22.639 24.532 1.00 76.19 572 ASN A C 1
ATOM 4583 O O . ASN A 1 572 ? 34.274 -23.273 25.547 1.00 76.19 572 ASN A O 1
ATOM 4587 N N . PRO A 1 573 ? 33.513 -21.369 24.623 1.00 74.12 573 PRO A N 1
ATOM 4588 C CA . PRO A 1 573 ? 33.708 -20.536 25.811 1.00 74.12 573 PRO A CA 1
ATOM 4589 C C . PRO A 1 573 ? 32.913 -20.969 27.058 1.00 74.12 573 PRO A C 1
ATOM 4591 O O . PRO A 1 573 ? 33.117 -20.425 28.148 1.00 74.12 573 PRO A O 1
ATOM 4594 N N . ARG A 1 574 ? 31.993 -21.939 26.941 1.00 75.19 574 ARG A N 1
ATOM 4595 C CA . ARG A 1 574 ? 31.252 -22.495 28.090 1.00 75.19 574 ARG A CA 1
ATOM 4596 C C . ARG A 1 574 ? 32.111 -23.422 28.956 1.00 75.19 574 ARG A C 1
ATOM 4598 O O . ARG A 1 574 ? 31.890 -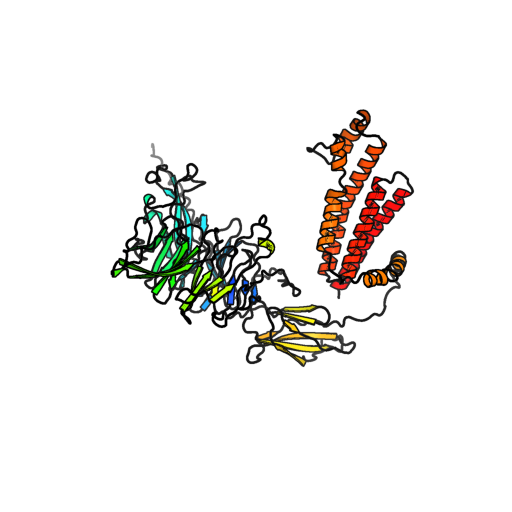23.480 30.160 1.00 75.19 574 ARG A O 1
ATOM 4605 N N . TYR A 1 575 ? 33.101 -24.096 28.370 1.00 81.38 575 TYR A N 1
ATOM 4606 C CA . TYR A 1 575 ? 33.936 -25.083 29.069 1.00 81.38 575 TYR A CA 1
ATOM 4607 C C . TYR A 1 575 ? 35.328 -24.554 29.444 1.00 81.38 575 TYR A C 1
ATOM 4609 O O . TYR A 1 575 ? 36.111 -25.297 30.031 1.00 81.38 575 TYR A O 1
ATOM 4617 N N . ASP A 1 576 ? 35.638 -23.283 29.159 1.00 84.06 576 ASP A N 1
ATOM 4618 C CA . ASP A 1 576 ? 36.971 -22.703 29.382 1.00 84.06 576 ASP A CA 1
ATOM 4619 C C . ASP A 1 576 ? 37.520 -22.938 30.796 1.00 84.06 576 ASP A C 1
ATOM 4621 O O . ASP A 1 576 ? 38.670 -23.335 30.958 1.00 84.06 576 ASP A O 1
ATOM 4625 N N . LEU A 1 577 ? 36.704 -22.703 31.830 1.00 85.62 577 LEU A N 1
ATOM 4626 C CA . LEU A 1 577 ? 37.138 -22.853 33.224 1.00 85.62 577 LEU A CA 1
ATOM 4627 C C . LEU A 1 577 ? 37.393 -24.325 33.571 1.00 85.62 577 LEU A C 1
ATOM 4629 O O . LEU A 1 577 ? 38.429 -24.639 34.145 1.00 85.62 577 LEU A O 1
ATOM 4633 N N . ALA A 1 578 ? 36.509 -25.228 33.140 1.00 83.88 578 ALA A N 1
ATOM 4634 C CA . ALA A 1 578 ? 36.659 -26.665 33.364 1.00 83.88 578 ALA A CA 1
ATOM 4635 C C . ALA A 1 578 ? 37.859 -27.268 32.606 1.00 83.88 578 ALA A C 1
ATOM 4637 O O . ALA A 1 578 ? 38.468 -28.223 33.075 1.00 83.88 578 ALA A O 1
ATOM 4638 N N . LYS A 1 579 ? 38.203 -26.718 31.433 1.00 84.19 579 LYS A N 1
ATOM 4639 C CA . LYS A 1 579 ? 39.259 -27.242 30.553 1.00 84.19 579 LYS A CA 1
ATOM 4640 C C . LYS A 1 579 ? 40.630 -26.592 30.772 1.00 84.19 579 LYS A C 1
ATOM 4642 O O . LYS A 1 579 ? 41.650 -27.247 30.576 1.00 84.19 579 LYS A O 1
ATOM 4647 N N . TYR A 1 580 ? 40.664 -25.315 31.152 1.00 87.25 580 TYR A N 1
ATOM 4648 C CA . TYR A 1 580 ? 41.890 -24.511 31.226 1.00 87.25 580 TYR A CA 1
ATOM 4649 C C . TYR A 1 580 ? 42.106 -23.820 32.583 1.00 87.25 580 TYR A C 1
ATOM 4651 O O . TYR A 1 580 ? 43.182 -23.271 32.803 1.00 87.25 580 TYR A O 1
ATOM 4659 N N . GLY A 1 581 ? 41.136 -23.849 33.506 1.00 87.12 581 GLY A N 1
ATOM 4660 C CA . GLY A 1 581 ? 41.212 -23.147 34.793 1.00 87.12 581 GLY A CA 1
ATOM 4661 C C . GLY A 1 581 ? 42.368 -23.613 35.681 1.00 87.12 581 GLY A C 1
ATOM 4662 O O . GLY A 1 581 ? 43.176 -22.793 36.108 1.00 87.12 581 GLY A O 1
ATOM 4663 N N . GLU A 1 582 ? 42.500 -24.925 35.892 1.00 89.50 582 GLU A N 1
ATOM 4664 C CA . GLU A 1 582 ? 43.614 -25.524 36.650 1.00 89.50 582 GLU A CA 1
ATOM 4665 C C . GLU A 1 582 ? 44.978 -25.186 36.034 1.00 89.50 582 GLU A C 1
ATOM 4667 O O . GLU A 1 582 ? 45.910 -24.769 36.724 1.00 89.50 582 GLU A O 1
ATOM 4672 N N . ARG A 1 583 ? 45.071 -25.278 34.703 1.00 87.62 583 ARG A N 1
ATOM 4673 C CA . ARG A 1 583 ? 46.275 -24.916 33.951 1.00 87.62 583 ARG A CA 1
ATOM 4674 C C . ARG A 1 583 ? 46.623 -23.434 34.122 1.00 87.62 583 ARG A C 1
ATOM 4676 O O . ARG A 1 583 ? 47.787 -23.111 34.314 1.00 87.62 583 ARG A O 1
ATOM 4683 N N . ALA A 1 584 ? 45.635 -22.542 34.116 1.00 88.56 584 ALA A N 1
ATOM 4684 C CA . ALA A 1 584 ? 45.848 -21.114 34.334 1.00 88.56 584 ALA A CA 1
ATOM 4685 C C . ALA A 1 584 ? 46.266 -20.772 35.779 1.00 88.56 584 ALA A C 1
ATOM 4687 O O . ALA A 1 584 ? 46.918 -19.749 35.989 1.00 88.56 584 ALA A O 1
ATOM 4688 N N . VAL A 1 585 ? 45.942 -21.621 36.764 1.00 91.38 585 VAL A N 1
ATOM 4689 C CA . VAL A 1 585 ? 46.499 -21.521 38.126 1.00 91.38 585 VAL A CA 1
ATOM 4690 C C . VAL A 1 585 ? 47.953 -21.997 38.157 1.00 91.38 585 VAL A C 1
ATOM 4692 O O . VAL A 1 585 ? 48.802 -21.299 38.706 1.00 91.38 585 VAL A O 1
ATOM 4695 N N . ALA A 1 586 ? 48.265 -23.134 37.527 1.00 89.19 586 ALA A N 1
ATOM 4696 C CA . ALA A 1 586 ? 49.631 -23.661 37.445 1.00 89.19 586 ALA A CA 1
ATOM 4697 C C . ALA A 1 586 ? 50.591 -22.736 36.664 1.00 89.19 586 ALA A C 1
ATOM 4699 O O . ALA A 1 586 ? 51.746 -22.581 37.044 1.00 89.19 586 ALA A O 1
ATOM 4700 N N . GLU A 1 587 ? 50.103 -22.074 35.612 1.00 89.81 587 GLU A N 1
ATOM 4701 C CA . GLU A 1 587 ? 50.836 -21.066 34.827 1.00 89.81 587 GLU A CA 1
ATOM 4702 C C . GLU A 1 587 ? 50.882 -19.676 35.504 1.00 89.81 587 GLU A C 1
ATOM 4704 O O . GLU A 1 587 ? 51.353 -18.716 34.897 1.00 89.81 587 GLU A O 1
ATOM 4709 N N . GLY A 1 588 ? 50.360 -19.523 36.729 1.00 88.38 588 GLY A N 1
ATOM 4710 C CA . GLY A 1 588 ? 50.389 -18.263 37.488 1.00 88.38 588 GLY A CA 1
ATOM 4711 C C . GLY A 1 588 ? 49.486 -17.139 36.955 1.00 88.38 588 GLY A C 1
ATOM 4712 O O . GLY A 1 588 ? 49.494 -16.039 37.505 1.00 88.38 588 GLY A O 1
ATOM 4713 N N . LYS A 1 589 ? 48.678 -17.395 35.917 1.00 88.12 589 LYS A N 1
ATOM 4714 C CA . LYS A 1 589 ? 47.788 -16.408 35.272 1.00 88.12 589 LYS A CA 1
ATOM 4715 C C . LYS A 1 589 ? 46.629 -15.973 36.173 1.00 88.12 589 LYS A C 1
ATOM 4717 O O . LYS A 1 589 ? 46.164 -14.840 36.076 1.00 88.12 589 LYS A O 1
ATOM 4722 N N . ILE A 1 590 ? 46.148 -16.867 37.040 1.00 90.69 590 ILE A N 1
ATOM 4723 C CA . ILE A 1 590 ? 45.123 -16.588 38.058 1.00 90.69 590 ILE A CA 1
ATOM 4724 C C . ILE A 1 590 ? 45.441 -17.313 39.370 1.00 90.69 590 ILE A C 1
ATOM 4726 O O . ILE A 1 590 ? 46.052 -18.374 39.379 1.00 90.69 590 ILE A O 1
ATOM 4730 N N . THR A 1 591 ? 44.983 -16.781 40.504 1.00 92.06 591 THR A N 1
ATOM 4731 C CA . THR A 1 591 ? 45.111 -17.482 41.795 1.00 92.06 591 THR A CA 1
ATOM 4732 C C . THR A 1 591 ? 44.032 -18.557 41.957 1.00 92.06 591 THR A C 1
ATOM 4734 O O . THR A 1 591 ? 42.937 -18.433 41.403 1.00 92.06 591 THR A O 1
ATOM 4737 N N . ARG A 1 592 ? 44.275 -19.572 42.802 1.00 90.69 592 ARG A N 1
ATOM 4738 C CA . ARG A 1 592 ? 43.268 -20.598 43.155 1.00 90.69 592 ARG A CA 1
ATOM 4739 C C . ARG A 1 592 ? 41.949 -19.984 43.643 1.00 90.69 592 ARG A C 1
ATOM 4741 O O . ARG A 1 592 ? 40.873 -20.401 43.222 1.00 90.69 592 ARG A O 1
ATOM 4748 N N . LYS A 1 593 ? 42.032 -18.949 44.489 1.00 88.12 593 LYS A N 1
ATOM 4749 C CA . LYS A 1 593 ? 40.863 -18.190 44.964 1.00 88.12 593 LYS A CA 1
ATOM 4750 C C . LYS A 1 593 ? 40.127 -17.505 43.809 1.00 88.12 593 LYS A C 1
ATOM 4752 O O . LYS A 1 593 ? 38.897 -17.488 43.792 1.00 88.12 593 LYS A O 1
ATOM 4757 N N . LYS A 1 594 ? 40.855 -16.981 42.814 1.00 89.19 594 LYS A N 1
ATOM 4758 C CA . LYS A 1 594 ? 40.246 -16.345 41.642 1.00 89.19 594 LYS A CA 1
ATOM 4759 C C . LYS A 1 594 ? 39.574 -17.346 40.700 1.00 89.19 594 LYS A C 1
ATOM 4761 O O . LYS A 1 594 ? 38.515 -17.017 40.173 1.00 89.19 594 LYS A O 1
ATOM 4766 N N . LEU A 1 595 ? 40.122 -18.555 40.548 1.00 90.00 595 LEU A N 1
ATOM 4767 C CA . LEU A 1 595 ? 39.460 -19.648 39.825 1.00 90.00 595 LEU A CA 1
ATOM 4768 C C . LEU A 1 595 ? 38.101 -19.980 40.462 1.00 90.00 595 LEU A C 1
ATOM 4770 O O . LEU A 1 595 ? 37.081 -19.889 39.784 1.00 90.00 595 LEU A O 1
ATOM 4774 N N . GLY A 1 596 ? 38.063 -20.213 41.779 1.00 88.38 596 GLY A N 1
ATOM 4775 C CA . GLY A 1 596 ? 36.811 -20.491 42.496 1.00 88.38 596 GLY A CA 1
ATOM 4776 C C . GLY A 1 596 ? 35.778 -19.355 42.415 1.00 88.38 596 GLY A C 1
ATOM 4777 O O . GLY A 1 596 ? 34.579 -19.611 42.322 1.00 88.38 596 GLY A O 1
ATOM 4778 N N . GLN A 1 597 ? 36.216 -18.089 42.387 1.00 90.12 597 GLN A N 1
ATOM 4779 C CA . GLN A 1 597 ? 35.327 -16.948 42.107 1.00 90.12 597 GLN A CA 1
ATOM 4780 C C . GLN A 1 597 ? 34.749 -16.984 40.685 1.00 90.12 597 GLN A C 1
ATOM 4782 O O . GLN A 1 597 ? 33.583 -16.646 40.495 1.00 90.12 597 GLN A O 1
ATOM 4787 N N . LEU A 1 598 ? 35.542 -17.375 39.683 1.00 90.00 598 LEU A N 1
ATOM 4788 C CA . LEU A 1 598 ? 35.101 -17.445 38.287 1.00 90.00 598 LEU A CA 1
ATOM 4789 C C . LEU A 1 598 ? 34.131 -18.603 38.040 1.00 90.00 598 LEU A C 1
ATOM 4791 O O . LEU A 1 598 ? 33.164 -18.422 37.305 1.00 90.00 598 LEU A O 1
ATOM 4795 N N . GLU A 1 599 ? 34.343 -19.752 38.681 1.00 89.50 599 GLU A N 1
ATOM 4796 C CA . GLU A 1 599 ? 33.418 -20.894 38.652 1.00 89.50 599 GLU A CA 1
ATOM 4797 C C . GLU A 1 599 ? 32.067 -20.511 39.267 1.00 89.50 599 GLU A C 1
ATOM 4799 O O . GLU A 1 599 ? 31.027 -20.647 38.622 1.00 89.50 599 GLU A O 1
ATOM 4804 N N . ARG A 1 600 ? 32.086 -19.908 40.465 1.00 89.62 600 ARG A N 1
ATOM 4805 C CA . ARG A 1 600 ? 30.886 -19.358 41.116 1.00 89.62 600 ARG A CA 1
ATOM 4806 C C . ARG A 1 600 ? 30.198 -18.286 40.266 1.00 89.62 600 ARG A C 1
ATOM 4808 O O . ARG A 1 600 ? 28.976 -18.293 40.143 1.00 89.62 600 ARG A O 1
ATOM 4815 N N . GLY A 1 601 ? 30.966 -17.391 39.646 1.00 89.88 601 GLY A N 1
ATOM 4816 C CA . GLY A 1 601 ? 30.449 -16.369 38.736 1.00 89.88 601 GLY A CA 1
ATOM 4817 C C . GLY A 1 601 ? 29.784 -16.954 37.488 1.00 89.88 601 GLY A C 1
ATOM 4818 O O . GLY A 1 601 ? 28.723 -16.483 37.087 1.00 89.88 601 GLY A O 1
ATOM 4819 N N . ALA A 1 602 ? 30.348 -18.016 36.907 1.00 89.38 602 ALA A N 1
ATOM 4820 C CA . ALA A 1 602 ? 29.744 -18.721 35.779 1.00 89.38 602 ALA A CA 1
ATOM 4821 C C . ALA A 1 602 ? 28.411 -19.389 36.168 1.00 89.38 602 ALA A C 1
ATOM 4823 O O . ALA A 1 602 ? 27.442 -19.296 35.415 1.00 89.38 602 ALA A O 1
ATOM 4824 N N . SER A 1 603 ? 28.322 -19.980 37.367 1.00 89.19 603 SER A N 1
ATOM 4825 C CA . SER A 1 603 ? 27.062 -20.514 37.907 1.00 89.19 603 SER A CA 1
ATOM 4826 C C . SER A 1 603 ? 26.014 -19.419 38.160 1.00 89.19 603 SER A C 1
ATOM 4828 O O . SER A 1 603 ? 24.841 -19.602 37.842 1.00 89.19 603 SER A O 1
ATOM 4830 N N . ALA A 1 604 ? 26.423 -18.264 38.694 1.00 91.06 604 ALA A N 1
ATOM 4831 C CA . ALA A 1 604 ? 25.539 -17.119 38.930 1.00 91.06 604 ALA A CA 1
ATOM 4832 C C . ALA A 1 604 ? 25.004 -16.497 37.625 1.00 91.06 604 ALA A C 1
ATOM 4834 O O . ALA A 1 604 ? 23.839 -16.098 37.558 1.00 91.06 604 ALA A O 1
ATOM 4835 N N . HIS A 1 605 ? 25.839 -16.445 36.583 1.00 92.88 605 HIS A N 1
ATOM 4836 C CA . HIS A 1 605 ? 25.465 -16.010 35.237 1.00 92.88 605 HIS A CA 1
ATOM 4837 C C . HIS A 1 605 ? 24.434 -16.955 34.606 1.00 92.88 605 HIS A C 1
ATOM 4839 O O . HIS A 1 605 ? 23.370 -16.500 34.191 1.00 92.88 605 HIS A O 1
ATOM 4845 N N . ALA A 1 606 ? 24.693 -18.269 34.626 1.00 91.19 606 ALA A N 1
ATOM 4846 C CA . ALA A 1 606 ? 23.748 -19.277 34.140 1.00 91.19 606 ALA A CA 1
ATOM 4847 C C . ALA A 1 606 ? 22.386 -19.165 34.846 1.00 91.19 606 ALA A C 1
ATOM 4849 O O . ALA A 1 606 ? 21.357 -19.049 34.184 1.00 91.19 606 ALA A O 1
ATOM 4850 N N . ASN A 1 607 ? 22.376 -19.057 36.180 1.00 93.81 607 ASN A N 1
ATOM 4851 C CA . ASN A 1 607 ? 21.123 -18.913 36.918 1.00 93.81 607 ASN A CA 1
ATOM 4852 C C . ASN A 1 607 ? 20.388 -17.588 36.644 1.00 93.81 607 ASN A C 1
ATOM 4854 O O . ASN A 1 607 ? 19.159 -17.534 36.715 1.00 93.81 607 ASN A O 1
ATOM 4858 N N . SER A 1 608 ? 21.117 -16.517 36.320 1.00 94.00 608 SER A N 1
ATOM 4859 C CA . SER A 1 608 ? 20.516 -15.236 35.929 1.00 94.00 608 SER A CA 1
ATOM 4860 C C . SER A 1 608 ? 19.835 -15.325 34.560 1.00 94.00 608 SER A C 1
ATOM 4862 O O . SER A 1 608 ? 18.748 -14.776 34.400 1.00 94.00 608 SER A O 1
ATOM 4864 N N . ILE A 1 609 ? 20.425 -16.066 33.613 1.00 94.38 609 ILE A N 1
ATOM 4865 C CA . ILE A 1 609 ? 19.823 -16.387 32.308 1.00 94.38 609 ILE A CA 1
ATOM 4866 C C . ILE A 1 609 ? 18.564 -17.250 32.489 1.00 94.38 609 ILE A C 1
ATOM 4868 O O . ILE A 1 609 ? 17.510 -16.908 31.962 1.00 94.38 609 ILE A O 1
ATOM 4872 N N . GLU A 1 610 ? 18.641 -18.325 33.278 1.00 92.50 610 GLU A N 1
ATOM 4873 C CA . GLU A 1 610 ? 17.499 -19.209 33.575 1.00 92.50 610 GLU A CA 1
ATOM 4874 C C . GLU A 1 610 ? 16.333 -18.446 34.227 1.00 92.50 610 GLU A C 1
ATOM 4876 O O . GLU A 1 610 ? 15.175 -18.595 33.838 1.00 92.50 610 GLU A O 1
ATOM 4881 N N . SER A 1 611 ? 16.640 -17.583 35.202 1.00 92.62 611 SER A N 1
ATOM 4882 C CA . SER A 1 611 ? 15.630 -16.815 35.943 1.00 92.62 611 SER A CA 1
ATOM 4883 C C . SER A 1 611 ? 15.009 -15.681 35.118 1.00 92.62 611 SER A C 1
ATOM 4885 O O . SER A 1 611 ? 13.894 -15.251 35.420 1.00 92.62 611 SER A O 1
ATOM 4887 N N . PHE A 1 612 ? 15.692 -15.198 34.070 1.00 95.81 612 PHE A N 1
ATOM 4888 C CA . PHE A 1 612 ? 15.185 -14.121 33.217 1.00 95.81 612 PHE A CA 1
ATOM 4889 C C . PHE A 1 612 ? 13.878 -14.503 32.512 1.00 95.81 612 PHE A C 1
ATOM 4891 O O . PHE A 1 612 ? 13.005 -13.651 32.379 1.00 95.81 612 PHE A O 1
ATOM 4898 N N . ALA A 1 613 ? 13.696 -15.771 32.124 1.00 95.38 613 ALA A N 1
ATOM 4899 C CA . ALA A 1 613 ? 12.455 -16.228 31.498 1.00 95.38 613 ALA A CA 1
ATOM 4900 C C . ALA A 1 613 ? 11.242 -16.049 32.431 1.00 95.38 613 ALA A C 1
ATOM 4902 O O . ALA A 1 613 ? 10.247 -15.454 32.029 1.00 95.38 613 ALA A O 1
ATOM 4903 N N . LEU A 1 614 ? 11.352 -16.468 33.700 1.00 94.69 614 LEU A N 1
ATOM 4904 C CA . LEU A 1 614 ? 10.295 -16.286 34.706 1.00 94.69 614 LEU A CA 1
ATOM 4905 C C . LEU A 1 614 ? 9.983 -14.799 34.938 1.00 94.69 614 LEU A C 1
ATOM 4907 O O . LEU A 1 614 ? 8.814 -14.414 35.007 1.00 94.69 614 LEU A O 1
ATOM 4911 N N . PHE A 1 615 ? 11.018 -13.963 35.029 1.00 97.12 615 PHE A N 1
ATOM 4912 C CA . PHE A 1 615 ? 10.870 -12.517 35.183 1.00 97.12 615 PHE A CA 1
ATOM 4913 C C . PHE A 1 615 ? 10.166 -11.870 33.986 1.00 97.12 615 PHE A C 1
ATOM 4915 O O . PHE A 1 615 ? 9.178 -11.159 34.162 1.00 97.12 615 PHE A O 1
ATOM 4922 N N . ALA A 1 616 ? 10.646 -12.143 32.771 1.00 96.81 616 ALA A N 1
ATOM 4923 C CA . ALA A 1 616 ? 10.097 -11.578 31.548 1.00 96.81 616 ALA A CA 1
ATOM 4924 C C . ALA A 1 616 ? 8.641 -12.010 31.345 1.00 96.81 616 ALA A C 1
ATOM 4926 O O . ALA A 1 616 ? 7.783 -11.160 31.113 1.00 96.81 616 ALA A O 1
ATOM 4927 N N . SER A 1 617 ? 8.339 -13.301 31.532 1.00 95.75 617 SER A N 1
ATOM 4928 C CA . SER A 1 617 ? 6.965 -13.810 31.520 1.00 95.75 617 SER A CA 1
ATOM 4929 C C . SER A 1 617 ? 6.094 -13.134 32.575 1.00 95.75 617 SER A C 1
ATOM 4931 O O . SER A 1 617 ? 4.961 -12.789 32.266 1.00 95.75 617 SER A O 1
ATOM 4933 N N . THR A 1 618 ? 6.608 -12.888 33.786 1.00 95.88 618 THR A N 1
ATOM 4934 C CA . THR A 1 618 ? 5.846 -12.194 34.836 1.00 95.88 618 THR A CA 1
ATOM 4935 C C . THR A 1 618 ? 5.530 -10.755 34.449 1.00 95.88 618 THR A C 1
ATOM 4937 O O . THR A 1 618 ? 4.369 -10.367 34.473 1.00 95.88 618 THR A O 1
ATOM 4940 N N . ILE A 1 619 ? 6.533 -9.959 34.075 1.00 94.06 619 ILE A N 1
ATOM 4941 C CA . ILE A 1 619 ? 6.341 -8.537 33.759 1.00 94.06 619 ILE A CA 1
ATOM 4942 C C . ILE A 1 619 ? 5.440 -8.361 32.529 1.00 94.06 619 ILE A C 1
ATOM 4944 O O . ILE A 1 619 ? 4.558 -7.504 32.536 1.00 94.06 619 ILE A O 1
ATOM 4948 N N . VAL A 1 620 ? 5.592 -9.210 31.506 1.00 94.00 620 VAL A N 1
ATOM 4949 C CA . VAL A 1 620 ? 4.674 -9.236 30.357 1.00 94.00 620 VAL A CA 1
ATOM 4950 C C . VAL A 1 620 ? 3.262 -9.626 30.800 1.00 94.00 620 VAL A C 1
ATOM 4952 O O . VAL A 1 620 ? 2.320 -8.925 30.448 1.00 94.00 620 VAL A O 1
ATOM 4955 N N . LEU A 1 621 ? 3.099 -10.678 31.610 1.00 92.00 621 LEU A N 1
ATOM 4956 C CA . LEU A 1 621 ? 1.791 -11.127 32.095 1.00 92.00 621 LEU A CA 1
ATOM 4957 C C . LEU A 1 621 ? 1.087 -10.059 32.946 1.00 92.00 621 LEU A C 1
ATOM 4959 O O . LEU A 1 621 ? -0.101 -9.836 32.755 1.00 92.00 621 LEU A O 1
ATOM 4963 N N . MET A 1 622 ? 1.802 -9.364 33.834 1.00 88.94 622 MET A N 1
ATOM 4964 C CA . MET A 1 622 ? 1.251 -8.268 34.643 1.00 88.94 622 MET A CA 1
ATOM 4965 C C . MET A 1 622 ? 0.807 -7.076 33.784 1.00 88.94 622 MET A C 1
ATOM 4967 O O . MET A 1 622 ? -0.232 -6.479 34.059 1.00 88.94 622 MET A O 1
ATOM 4971 N N . ASN A 1 623 ? 1.568 -6.747 32.735 1.00 86.62 623 ASN A N 1
ATOM 4972 C CA . ASN A 1 623 ? 1.233 -5.671 31.802 1.00 86.62 623 ASN A CA 1
ATOM 4973 C C . ASN A 1 623 ? 0.032 -6.049 30.906 1.00 86.62 623 ASN A C 1
ATOM 4975 O O . ASN A 1 623 ? -0.875 -5.243 30.720 1.00 86.62 623 ASN A O 1
ATOM 4979 N N . VAL A 1 624 ? -0.031 -7.298 30.424 1.00 87.06 624 VAL A N 1
ATOM 4980 C CA . VAL A 1 624 ? -1.184 -7.858 29.685 1.00 87.06 624 VAL A CA 1
ATOM 4981 C C . VAL A 1 624 ? -2.440 -7.907 30.561 1.00 87.06 624 VAL A C 1
ATOM 4983 O O . VAL A 1 624 ? -3.520 -7.540 30.107 1.00 87.06 624 VAL A O 1
ATOM 4986 N N . ALA A 1 625 ? -2.292 -8.284 31.832 1.00 84.12 625 ALA A N 1
ATOM 4987 C CA . ALA A 1 625 ? -3.350 -8.274 32.842 1.00 84.12 625 ALA A CA 1
ATOM 4988 C C . ALA A 1 625 ? -3.713 -6.866 33.358 1.00 84.12 625 ALA A C 1
ATOM 4990 O O . ALA A 1 625 ? -4.556 -6.743 34.242 1.00 84.12 625 ALA A O 1
ATOM 4991 N N . LYS A 1 626 ? -3.088 -5.807 32.818 1.00 85.94 626 LYS A N 1
ATOM 4992 C CA . LYS A 1 626 ? -3.358 -4.393 33.130 1.00 85.94 626 LYS A CA 1
ATOM 4993 C C . LYS A 1 626 ? -3.327 -4.065 34.629 1.00 85.94 626 LYS A C 1
ATOM 4995 O O . LYS A 1 626 ? -4.138 -3.270 35.107 1.00 85.94 626 LYS A O 1
ATOM 5000 N N . LEU A 1 627 ? -2.379 -4.656 35.358 1.00 78.75 627 LEU A N 1
ATOM 5001 C CA . LEU A 1 627 ? -2.101 -4.255 36.738 1.00 78.75 627 LEU A CA 1
ATOM 5002 C C . LEU A 1 627 ? -1.704 -2.777 36.793 1.00 78.75 627 LEU A C 1
ATOM 5004 O O . LEU A 1 627 ? -1.216 -2.201 35.816 1.00 78.75 627 LEU A O 1
ATOM 5008 N N . ASP A 1 628 ? -1.902 -2.163 37.955 1.00 79.19 628 ASP A N 1
ATOM 5009 C CA . ASP A 1 628 ? -1.458 -0.802 38.196 1.00 79.19 628 ASP A CA 1
ATOM 5010 C C . ASP A 1 628 ? 0.060 -0.670 37.988 1.00 79.19 628 ASP A C 1
ATOM 5012 O O . ASP A 1 628 ? 0.864 -1.567 38.267 1.00 79.19 628 ASP A O 1
ATOM 5016 N N . VAL A 1 629 ? 0.450 0.487 37.454 1.00 74.88 629 VAL A N 1
ATOM 5017 C CA . VAL A 1 629 ? 1.835 0.768 37.060 1.00 74.88 629 VAL A CA 1
ATOM 5018 C C . VAL A 1 629 ? 2.786 0.706 38.258 1.00 74.88 629 VAL A C 1
ATOM 5020 O O . VAL A 1 629 ? 3.941 0.307 38.107 1.00 74.88 629 VAL A O 1
ATOM 5023 N N . GLU A 1 630 ? 2.301 1.055 39.447 1.00 73.50 630 GLU A N 1
ATOM 5024 C CA . GLU A 1 630 ? 3.060 1.005 40.694 1.00 73.50 630 GLU A CA 1
ATOM 5025 C C . GLU A 1 630 ? 3.433 -0.438 41.052 1.00 73.50 630 GLU A C 1
ATOM 5027 O O . GLU A 1 630 ? 4.615 -0.721 41.249 1.00 73.50 630 GLU A O 1
ATOM 5032 N N . THR A 1 631 ? 2.484 -1.376 41.010 1.00 74.50 631 THR A N 1
ATOM 5033 C CA . THR A 1 631 ? 2.718 -2.809 41.247 1.00 74.50 631 THR A CA 1
ATOM 5034 C C . THR A 1 631 ? 3.646 -3.430 40.199 1.00 74.50 631 THR A C 1
ATOM 5036 O O . THR A 1 631 ? 4.550 -4.190 40.559 1.00 74.50 631 THR A O 1
ATOM 5039 N N . ILE A 1 632 ? 3.493 -3.087 38.912 1.00 79.75 632 ILE A N 1
ATOM 5040 C CA . ILE A 1 632 ? 4.399 -3.556 37.843 1.00 79.75 632 ILE A CA 1
ATOM 5041 C C . ILE A 1 632 ? 5.833 -3.067 38.094 1.00 79.75 632 ILE A C 1
ATOM 5043 O O . ILE A 1 632 ? 6.779 -3.863 38.103 1.00 79.75 632 ILE A O 1
ATOM 5047 N N . ASN A 1 633 ? 5.998 -1.766 38.346 1.00 83.88 633 ASN A N 1
ATOM 5048 C CA . ASN A 1 633 ? 7.297 -1.160 38.622 1.00 83.88 633 ASN A CA 1
ATOM 5049 C C . ASN A 1 633 ? 7.925 -1.724 39.910 1.00 83.88 633 ASN A C 1
ATOM 5051 O O . ASN A 1 633 ? 9.128 -1.987 39.936 1.00 83.88 633 ASN A O 1
ATOM 5055 N N . LEU A 1 634 ? 7.123 -1.957 40.955 1.00 78.88 634 LEU A N 1
ATOM 5056 C CA . LEU A 1 634 ? 7.554 -2.517 42.236 1.00 78.88 634 LEU A CA 1
ATOM 5057 C C . LEU A 1 634 ? 8.092 -3.943 42.084 1.00 78.88 634 LEU A C 1
ATOM 5059 O O . LEU A 1 634 ? 9.205 -4.220 42.531 1.00 78.88 634 LEU A O 1
ATOM 5063 N N . VAL A 1 635 ? 7.347 -4.840 41.426 1.00 83.25 635 VAL A N 1
ATOM 5064 C CA . VAL A 1 635 ? 7.798 -6.221 41.166 1.00 83.25 635 VAL A CA 1
ATOM 5065 C C . VAL A 1 635 ? 9.060 -6.225 40.300 1.00 83.25 635 VAL A C 1
ATOM 5067 O O . VAL A 1 635 ? 10.014 -6.954 40.597 1.00 83.25 635 VAL A O 1
ATOM 5070 N N . GLY A 1 636 ? 9.101 -5.357 39.283 1.00 84.94 636 GLY A N 1
ATOM 5071 C CA . GLY A 1 636 ? 10.258 -5.135 38.420 1.00 84.94 636 GLY A CA 1
ATOM 5072 C C . GLY A 1 636 ? 11.522 -4.731 39.178 1.00 84.94 636 GLY A C 1
ATOM 5073 O O . GLY A 1 636 ? 12.587 -5.343 39.025 1.00 84.94 636 GLY A O 1
ATOM 5074 N N . LEU A 1 637 ? 11.405 -3.711 40.026 1.00 84.06 637 LEU A N 1
ATOM 5075 C CA . LEU A 1 637 ? 12.502 -3.180 40.827 1.00 84.06 637 LEU A CA 1
ATOM 5076 C C . LEU A 1 637 ? 12.946 -4.175 41.909 1.00 84.06 637 LEU A C 1
ATOM 5078 O O . LEU A 1 637 ? 14.144 -4.411 42.063 1.00 84.06 637 LEU A O 1
ATOM 5082 N N . ALA A 1 638 ? 11.999 -4.813 42.604 1.00 79.50 638 ALA A N 1
ATOM 5083 C CA . ALA A 1 638 ? 12.282 -5.815 43.628 1.00 79.50 638 ALA A CA 1
ATOM 5084 C C . ALA A 1 638 ? 13.066 -7.005 43.053 1.00 79.50 638 ALA A C 1
ATOM 5086 O O . ALA A 1 638 ? 14.111 -7.363 43.599 1.00 79.50 638 ALA A O 1
ATOM 5087 N N . TYR A 1 639 ? 12.630 -7.566 41.915 1.00 93.56 639 TYR A N 1
ATOM 5088 C CA . TYR A 1 639 ? 13.388 -8.616 41.223 1.00 93.56 639 TYR A CA 1
ATOM 5089 C C . TYR A 1 639 ? 14.813 -8.153 40.907 1.00 93.56 639 TYR A C 1
ATOM 5091 O O . TYR A 1 639 ? 15.769 -8.866 41.210 1.00 93.56 639 TYR A O 1
ATOM 5099 N N . SER A 1 640 ? 14.955 -6.950 40.342 1.00 90.75 640 SER A N 1
ATOM 5100 C CA . SER A 1 640 ? 16.249 -6.391 39.935 1.00 90.75 640 SER A CA 1
ATOM 5101 C C . SER A 1 640 ? 17.213 -6.281 41.125 1.00 90.75 640 SER A C 1
ATOM 5103 O O . SER A 1 640 ? 18.350 -6.749 41.048 1.00 90.75 640 SER A O 1
ATOM 5105 N N . ILE A 1 641 ? 16.749 -5.737 42.256 1.00 87.25 641 ILE A N 1
ATOM 5106 C CA . ILE A 1 641 ? 17.540 -5.591 43.489 1.00 87.25 641 ILE A CA 1
ATOM 5107 C C . ILE A 1 641 ? 17.938 -6.962 44.052 1.00 87.25 641 ILE A C 1
ATOM 5109 O O . ILE A 1 641 ? 19.118 -7.192 44.335 1.00 87.25 641 ILE A O 1
ATOM 5113 N N . PHE A 1 642 ? 16.992 -7.900 44.176 1.00 90.56 642 PHE A N 1
ATOM 5114 C CA . PHE A 1 642 ? 17.295 -9.239 44.689 1.00 90.56 642 PHE A CA 1
ATOM 5115 C C . PHE A 1 642 ? 18.215 -10.031 43.762 1.00 90.56 642 PHE A C 1
ATOM 5117 O O . PHE A 1 642 ? 19.084 -10.751 44.253 1.00 90.56 642 PHE A O 1
ATOM 5124 N N . ARG A 1 643 ? 18.095 -9.869 42.439 1.00 94.19 643 ARG A N 1
ATOM 5125 C CA . ARG A 1 643 ? 18.977 -10.525 41.467 1.00 94.19 643 ARG A CA 1
ATOM 5126 C C . ARG A 1 643 ? 20.396 -9.965 41.524 1.00 94.19 643 ARG A C 1
ATOM 5128 O O . ARG A 1 643 ? 21.341 -10.751 41.511 1.00 94.19 643 ARG A O 1
ATOM 5135 N N . ILE A 1 644 ? 20.551 -8.647 41.677 1.00 92.62 644 ILE A N 1
ATOM 5136 C CA . ILE A 1 644 ? 21.857 -8.015 41.913 1.00 92.62 644 ILE A CA 1
ATOM 5137 C C . ILE A 1 644 ? 22.476 -8.555 43.207 1.00 92.62 644 ILE A C 1
ATOM 5139 O O . ILE A 1 644 ? 23.594 -9.069 43.183 1.00 92.62 644 ILE A O 1
ATOM 5143 N N . GLY A 1 645 ? 21.738 -8.521 44.322 1.00 90.06 645 GLY A N 1
ATOM 5144 C CA . GLY A 1 645 ? 22.207 -9.048 45.606 1.00 90.06 645 GLY A CA 1
ATOM 5145 C C . GLY A 1 645 ? 22.584 -10.533 45.541 1.00 90.06 645 GLY A C 1
ATOM 5146 O O . GLY A 1 645 ? 23.635 -10.925 46.046 1.00 90.06 645 GLY A O 1
ATOM 5147 N N . TYR A 1 646 ? 21.764 -11.352 44.875 1.00 93.38 646 TYR A N 1
ATOM 5148 C CA . TYR A 1 646 ? 22.022 -12.774 44.642 1.00 93.38 646 TYR A CA 1
ATOM 5149 C C . TYR A 1 646 ? 23.353 -13.000 43.922 1.00 93.38 646 TYR A C 1
ATOM 5151 O O . TYR A 1 646 ? 24.175 -13.775 44.409 1.00 93.38 646 TYR A O 1
ATOM 5159 N N . VAL A 1 647 ? 23.590 -12.309 42.801 1.00 92.44 647 VAL A N 1
ATOM 5160 C CA . VAL A 1 647 ? 24.834 -12.443 42.029 1.00 92.44 647 VAL A CA 1
ATOM 5161 C C . VAL A 1 647 ? 26.039 -12.031 42.870 1.00 92.44 647 VAL A C 1
ATOM 5163 O O . VAL A 1 647 ? 27.017 -12.774 42.912 1.00 92.44 647 VAL A O 1
ATOM 5166 N N . GLN A 1 648 ? 25.971 -10.904 43.586 1.00 90.19 648 GLN A N 1
ATOM 5167 C CA . GLN A 1 648 ? 27.065 -10.451 44.457 1.00 90.19 648 GLN A CA 1
ATOM 5168 C C . GLN A 1 648 ? 27.367 -11.481 45.562 1.00 90.19 648 GLN A C 1
ATOM 5170 O O . GLN A 1 648 ? 28.520 -11.884 45.741 1.00 90.19 648 GLN A O 1
ATOM 5175 N N . ALA A 1 649 ? 26.334 -11.982 46.248 1.00 88.25 649 ALA A N 1
ATOM 5176 C CA . ALA A 1 649 ? 26.472 -13.010 47.279 1.00 88.25 649 ALA A CA 1
ATOM 5177 C C . ALA A 1 649 ? 27.006 -14.345 46.724 1.00 88.25 649 ALA A C 1
ATOM 5179 O O . ALA A 1 649 ? 27.751 -15.040 47.411 1.00 88.25 649 ALA A O 1
ATOM 5180 N N . TYR A 1 650 ? 26.671 -14.704 45.481 1.00 86.50 650 TYR A N 1
ATOM 5181 C CA . TYR A 1 650 ? 27.202 -15.891 44.807 1.00 86.50 650 TYR A CA 1
ATOM 5182 C C . TYR A 1 650 ? 28.686 -15.712 44.442 1.00 86.50 650 TYR A C 1
ATOM 5184 O O . TYR A 1 650 ? 29.504 -16.595 44.699 1.00 86.50 650 TYR A O 1
ATOM 5192 N N . PHE A 1 651 ? 29.050 -14.566 43.866 1.00 84.56 651 PHE A N 1
ATOM 5193 C CA . PHE A 1 651 ? 30.395 -14.299 43.357 1.00 84.56 651 PHE A CA 1
ATOM 5194 C C . PHE A 1 651 ? 31.434 -14.253 44.493 1.00 84.56 651 PHE A C 1
ATOM 5196 O O . PHE A 1 651 ? 32.473 -14.924 44.440 1.00 84.56 651 PHE A O 1
ATOM 5203 N N . TYR A 1 652 ? 31.123 -13.510 45.559 1.00 84.81 652 TYR A N 1
ATOM 5204 C CA . TYR A 1 652 ? 32.035 -13.265 46.681 1.00 84.81 652 TYR A CA 1
ATOM 5205 C C . TYR A 1 652 ? 31.846 -14.210 47.877 1.00 84.81 652 TYR A C 1
ATOM 5207 O O . TYR A 1 652 ? 32.743 -14.306 48.711 1.00 84.81 652 TYR A O 1
ATOM 5215 N N . GLY A 1 653 ? 30.724 -14.933 47.963 1.00 81.19 653 GLY A N 1
ATOM 5216 C CA . GLY A 1 653 ? 30.443 -15.854 49.063 1.00 81.19 653 GLY A CA 1
ATOM 5217 C C . GLY A 1 653 ? 31.318 -17.108 49.040 1.00 81.19 653 GLY A C 1
ATOM 5218 O O . GLY A 1 653 ? 31.152 -17.975 48.184 1.00 81.19 653 GLY A O 1
ATOM 5219 N N . GLU A 1 654 ? 32.218 -17.217 50.017 1.00 78.25 654 GLU A N 1
ATOM 5220 C CA . GLU A 1 654 ? 33.038 -18.416 50.271 1.00 78.25 654 GLU A CA 1
ATOM 5221 C C . GLU A 1 654 ? 32.550 -19.192 51.513 1.00 78.25 654 GLU A C 1
ATOM 5223 O O . GLU A 1 654 ? 32.750 -20.401 51.605 1.00 78.25 654 GLU A O 1
ATOM 5228 N N . ASP A 1 655 ? 31.817 -18.532 52.418 1.00 78.88 655 ASP A N 1
ATOM 5229 C CA . ASP A 1 655 ? 31.347 -19.110 53.680 1.00 78.88 655 ASP A CA 1
ATOM 5230 C C . ASP A 1 655 ? 29.953 -19.745 53.611 1.00 78.88 655 ASP A C 1
ATOM 5232 O O . ASP A 1 655 ? 29.012 -19.211 53.014 1.00 78.88 655 ASP A O 1
ATOM 5236 N N . ARG A 1 656 ? 29.758 -20.814 54.398 1.00 73.75 656 ARG A N 1
ATOM 5237 C CA . ARG A 1 656 ? 28.453 -21.477 54.595 1.00 73.75 656 ARG A CA 1
ATOM 5238 C C . ARG A 1 656 ? 27.363 -20.549 55.156 1.00 73.75 656 ARG A C 1
ATOM 5240 O O . ARG A 1 656 ? 26.186 -20.845 55.004 1.00 73.75 656 ARG A O 1
ATOM 5247 N N . ARG A 1 657 ? 27.717 -19.428 55.798 1.00 73.25 657 ARG A N 1
ATOM 5248 C CA . ARG A 1 657 ? 26.739 -18.411 56.238 1.00 73.25 657 ARG A CA 1
ATOM 5249 C C . ARG A 1 657 ? 26.257 -17.537 55.073 1.00 73.25 657 ARG A C 1
ATOM 5251 O O . ARG A 1 657 ? 25.061 -17.284 54.958 1.00 73.25 657 ARG A O 1
ATOM 5258 N N . LEU A 1 658 ? 27.161 -17.143 54.173 1.00 73.62 658 LEU A N 1
ATOM 5259 C CA . LEU A 1 658 ? 26.838 -16.342 52.985 1.00 73.62 658 LEU A CA 1
ATOM 5260 C C . LEU A 1 658 ? 26.059 -17.150 51.935 1.00 73.62 658 LEU A C 1
ATOM 5262 O O . LEU A 1 658 ? 25.225 -16.587 51.224 1.00 73.62 658 LEU A O 1
ATOM 5266 N N . SER A 1 659 ? 26.246 -18.473 51.874 1.00 76.50 659 SER A N 1
ATOM 5267 C CA . SER A 1 659 ? 25.463 -19.327 50.972 1.00 76.50 659 SER A CA 1
ATOM 5268 C C . SER A 1 659 ? 23.966 -19.377 51.320 1.00 76.50 659 SER A C 1
ATOM 5270 O O . SER A 1 659 ? 23.156 -19.491 50.399 1.00 76.50 659 SER A O 1
ATOM 5272 N N . TYR A 1 660 ? 23.581 -19.209 52.596 1.00 81.38 660 TYR A N 1
ATOM 5273 C CA . TYR A 1 660 ? 22.176 -19.030 52.987 1.00 81.38 660 TYR A CA 1
ATOM 5274 C C . TYR A 1 660 ? 21.631 -17.667 52.548 1.00 81.38 660 TYR A C 1
ATOM 5276 O O . TYR A 1 660 ? 20.549 -17.621 51.972 1.00 81.38 660 TYR A O 1
ATOM 5284 N N . VAL A 1 661 ? 22.386 -16.575 52.738 1.00 83.06 661 VAL A N 1
ATOM 5285 C CA . VAL A 1 661 ? 22.000 -15.226 52.267 1.00 83.06 661 VAL A CA 1
ATOM 5286 C C . VAL A 1 661 ? 21.734 -15.238 50.760 1.00 83.06 661 VAL A C 1
ATOM 5288 O O . VAL A 1 661 ? 20.699 -14.763 50.304 1.00 83.06 661 VAL A O 1
ATOM 5291 N N . ARG A 1 662 ? 22.620 -15.875 49.989 1.00 86.50 662 ARG A N 1
ATOM 5292 C CA . ARG A 1 662 ? 22.447 -16.120 48.553 1.00 86.50 662 ARG A CA 1
ATOM 5293 C C . ARG A 1 662 ? 21.134 -16.854 48.242 1.00 86.50 662 ARG A C 1
ATOM 5295 O O . ARG A 1 662 ? 20.373 -16.382 47.405 1.00 86.50 662 ARG A O 1
ATOM 5302 N N . SER A 1 663 ? 20.840 -17.976 48.904 1.00 85.69 663 SER A N 1
ATOM 5303 C CA . SER A 1 663 ? 19.580 -18.708 48.680 1.00 85.69 663 SER A CA 1
ATOM 5304 C C . SER A 1 663 ? 18.345 -17.880 49.056 1.00 85.69 663 SER A C 1
ATOM 5306 O O . SER A 1 663 ? 17.355 -17.897 48.334 1.00 85.69 663 SER A O 1
ATOM 5308 N N . ILE A 1 664 ? 18.412 -17.104 50.140 1.00 84.56 664 ILE A N 1
ATOM 5309 C CA . ILE A 1 664 ? 17.338 -16.204 50.581 1.00 84.56 664 ILE A CA 1
ATOM 5310 C C . ILE A 1 664 ? 17.056 -15.126 49.520 1.00 84.56 664 ILE A C 1
ATOM 5312 O O . ILE A 1 664 ? 15.906 -14.933 49.135 1.00 84.56 664 ILE A O 1
ATOM 5316 N N . LEU A 1 665 ? 18.095 -14.474 48.987 1.00 87.06 665 LEU A N 1
ATOM 5317 C CA . LEU A 1 665 ? 17.965 -13.468 47.923 1.00 87.06 665 LEU A CA 1
ATOM 5318 C C . LEU A 1 665 ? 17.402 -14.070 46.624 1.00 87.06 665 LEU A C 1
ATOM 5320 O O . LEU A 1 665 ? 16.564 -13.449 45.973 1.00 87.06 665 LEU A O 1
ATOM 5324 N N . TRP A 1 666 ? 17.799 -15.299 46.277 1.00 90.12 666 TRP A N 1
ATOM 5325 C CA . TRP A 1 666 ? 17.223 -16.037 45.147 1.00 90.12 666 TRP A CA 1
ATOM 5326 C C . TRP A 1 666 ? 15.720 -16.273 45.317 1.00 90.12 666 TRP A C 1
ATOM 5328 O O . TRP A 1 666 ? 14.934 -15.984 44.414 1.00 90.12 666 TRP A O 1
ATOM 5338 N N . HIS A 1 667 ? 15.319 -16.759 46.496 1.00 85.62 667 HIS A N 1
ATOM 5339 C CA . HIS A 1 667 ? 13.918 -16.985 46.823 1.00 85.62 667 HIS A CA 1
ATOM 5340 C C . HIS A 1 667 ? 13.113 -15.685 46.773 1.00 85.62 667 HIS A C 1
ATOM 5342 O O . HIS A 1 667 ? 12.063 -15.679 46.142 1.00 85.62 667 HIS A O 1
ATOM 5348 N N . PHE A 1 668 ? 13.602 -14.574 47.337 1.00 83.69 668 PHE A N 1
ATOM 5349 C CA . PHE A 1 668 ? 12.885 -13.294 47.273 1.00 83.69 668 PHE A CA 1
ATOM 5350 C C . PHE A 1 668 ? 12.731 -12.747 45.849 1.00 83.69 668 PHE A C 1
ATOM 5352 O O . PHE A 1 668 ? 11.643 -12.289 45.501 1.00 83.69 668 PHE A O 1
ATOM 5359 N N . GLY A 1 669 ? 13.752 -12.875 44.994 1.00 84.94 669 GLY A N 1
ATOM 5360 C CA . GLY A 1 669 ? 13.630 -12.520 43.577 1.00 84.94 669 GLY A CA 1
ATOM 5361 C C . GLY A 1 669 ? 12.582 -13.361 42.834 1.00 84.94 669 GLY A C 1
ATOM 5362 O O . GLY A 1 669 ? 11.862 -12.849 41.984 1.00 84.94 669 GLY A O 1
ATOM 5363 N N . ASN A 1 670 ? 12.440 -14.644 43.166 1.00 87.81 670 ASN A N 1
ATOM 5364 C CA . ASN A 1 670 ? 11.419 -15.492 42.543 1.00 87.81 670 ASN A CA 1
ATOM 5365 C C . ASN A 1 670 ? 10.028 -15.295 43.173 1.00 87.81 670 ASN A C 1
ATOM 5367 O O . ASN A 1 670 ? 9.026 -15.355 42.466 1.00 87.81 670 ASN A O 1
ATOM 5371 N N . PHE A 1 671 ? 9.942 -15.003 44.474 1.00 86.62 671 PHE A N 1
ATOM 5372 C CA . PHE A 1 671 ? 8.677 -14.701 45.146 1.00 86.62 671 PHE A CA 1
ATOM 5373 C C . PHE A 1 671 ? 8.059 -13.386 44.666 1.00 86.62 671 PHE A C 1
ATOM 5375 O O . PHE A 1 671 ? 6.838 -13.340 44.544 1.00 86.62 671 PHE A O 1
ATOM 5382 N N . SER A 1 672 ? 8.846 -12.360 44.306 1.00 85.31 672 SER A N 1
ATOM 5383 C CA . SER A 1 672 ? 8.280 -11.173 43.642 1.00 85.31 672 SER A CA 1
ATOM 5384 C C . SER A 1 672 ? 7.663 -11.527 42.282 1.00 85.31 672 SER A C 1
ATOM 5386 O O . SER A 1 672 ? 6.600 -11.011 41.941 1.00 85.31 672 SER A O 1
ATOM 5388 N N . CYS A 1 673 ? 8.255 -12.475 41.544 1.00 88.50 673 CYS A N 1
ATOM 5389 C CA . CYS A 1 673 ? 7.677 -12.974 40.296 1.00 88.50 673 CYS A CA 1
ATOM 5390 C C . CYS A 1 673 ? 6.366 -13.743 40.538 1.00 88.50 673 CYS A C 1
ATOM 5392 O O . CYS A 1 673 ? 5.352 -13.456 39.909 1.00 88.50 673 CYS A O 1
ATOM 5394 N N . PHE A 1 674 ? 6.341 -14.677 41.494 1.00 87.88 674 PHE A N 1
ATOM 5395 C CA . PHE A 1 674 ? 5.120 -15.421 41.828 1.00 87.88 674 PHE A CA 1
ATOM 5396 C C . PHE A 1 674 ? 4.004 -14.521 42.381 1.00 87.88 674 PHE A C 1
ATOM 5398 O O . PHE A 1 674 ? 2.838 -14.754 42.076 1.00 87.88 674 PHE A O 1
ATOM 5405 N N . TYR A 1 675 ? 4.350 -13.467 43.127 1.00 80.88 675 TYR A N 1
ATOM 5406 C CA . TYR A 1 675 ? 3.419 -12.414 43.536 1.00 80.88 675 TYR A CA 1
ATOM 5407 C C . TYR A 1 675 ? 2.813 -11.709 42.311 1.00 80.88 675 TYR A C 1
ATOM 5409 O O . TYR A 1 675 ? 1.591 -11.637 42.189 1.00 80.88 675 TYR A O 1
ATOM 5417 N N . GLY A 1 676 ? 3.649 -11.273 41.361 1.00 79.75 676 GLY A N 1
ATOM 5418 C CA . GLY A 1 676 ? 3.196 -10.664 40.108 1.00 79.75 676 GLY A CA 1
ATOM 5419 C C . GLY A 1 676 ? 2.270 -11.574 39.294 1.00 79.75 676 GLY A C 1
ATOM 5420 O O . GLY A 1 676 ? 1.187 -11.150 38.897 1.00 79.75 676 GLY A O 1
ATOM 5421 N N . ILE A 1 677 ? 2.644 -12.847 39.117 1.00 87.19 677 ILE A N 1
ATOM 5422 C CA . ILE A 1 677 ? 1.827 -13.862 38.427 1.00 87.19 677 ILE A CA 1
ATOM 5423 C C . ILE A 1 677 ? 0.486 -14.081 39.141 1.00 87.19 677 ILE A C 1
ATOM 5425 O O . ILE A 1 677 ? -0.544 -14.184 38.482 1.00 87.19 677 ILE A O 1
ATOM 5429 N N . TRP A 1 678 ? 0.472 -14.136 40.475 1.00 77.19 678 TRP A N 1
ATOM 5430 C CA . TRP A 1 678 ? -0.749 -14.329 41.263 1.00 77.19 678 TRP A CA 1
ATOM 5431 C C . TRP A 1 678 ? -1.732 -13.164 41.103 1.00 77.19 678 TRP A C 1
ATOM 5433 O O . TRP A 1 678 ? -2.923 -13.387 40.883 1.00 77.19 678 TRP A O 1
ATOM 5443 N N . PHE A 1 679 ? -1.251 -11.919 41.183 1.00 76.56 679 PHE A N 1
ATOM 5444 C CA . PHE A 1 679 ? -2.105 -10.745 40.988 1.00 76.56 679 PHE A CA 1
ATOM 5445 C C . PHE A 1 679 ? -2.553 -10.589 39.531 1.00 76.56 679 PHE A C 1
ATOM 5447 O O . PHE A 1 679 ? -3.724 -10.300 39.301 1.00 76.56 679 PHE A O 1
ATOM 5454 N N . ALA A 1 680 ? -1.688 -10.886 38.558 1.00 77.19 680 ALA A N 1
ATOM 5455 C CA . ALA A 1 680 ? -2.073 -10.946 37.150 1.00 77.19 680 ALA A CA 1
ATOM 5456 C C . ALA A 1 680 ? -3.135 -12.026 36.886 1.00 77.19 680 ALA A C 1
ATOM 5458 O O . ALA A 1 680 ? -4.132 -11.761 36.227 1.00 77.19 680 ALA A O 1
ATOM 5459 N N . GLY A 1 681 ? -2.986 -13.218 37.473 1.00 75.38 681 GLY A N 1
ATOM 5460 C CA . GLY A 1 681 ? -3.980 -14.289 37.389 1.00 75.38 681 GLY A CA 1
ATOM 5461 C C . GLY A 1 681 ? -5.335 -13.895 37.979 1.00 75.38 681 GLY A C 1
ATOM 5462 O O . GLY A 1 681 ? -6.362 -14.221 37.395 1.00 75.38 681 GLY A O 1
ATOM 5463 N N . LYS A 1 682 ? -5.355 -13.137 39.086 1.00 72.69 682 LYS A N 1
ATOM 5464 C CA . LYS A 1 682 ? -6.594 -12.560 39.633 1.00 72.69 682 LYS A CA 1
ATOM 5465 C C . LYS A 1 682 ? -7.208 -11.502 38.716 1.00 72.69 682 LYS A C 1
ATOM 5467 O O . LYS A 1 682 ? -8.414 -11.530 38.511 1.00 72.69 682 LYS A O 1
ATOM 5472 N N . ALA A 1 683 ? -6.400 -10.600 38.162 1.00 71.50 683 ALA A N 1
ATOM 5473 C CA . ALA A 1 683 ? -6.862 -9.540 37.263 1.00 71.50 683 ALA A CA 1
ATOM 5474 C C . ALA A 1 683 ? -7.317 -10.050 35.880 1.00 71.50 683 ALA A C 1
ATOM 5476 O O . ALA A 1 683 ? -8.017 -9.334 35.179 1.00 71.50 683 ALA A O 1
ATOM 5477 N N . LEU A 1 684 ? -6.936 -11.276 35.498 1.00 68.50 684 LEU A N 1
ATOM 5478 C CA . LEU A 1 684 ? -7.424 -11.985 34.305 1.00 68.50 684 LEU A CA 1
ATOM 5479 C C . LEU A 1 684 ? -8.646 -12.887 34.580 1.00 68.50 684 LEU A C 1
ATOM 5481 O O . LEU A 1 684 ? -9.189 -13.476 33.646 1.00 68.50 684 LEU A O 1
ATOM 5485 N N . GLN A 1 685 ? -9.025 -13.066 35.850 1.00 64.56 685 GLN A N 1
ATOM 5486 C CA . GLN A 1 685 ? -10.209 -13.828 36.283 1.00 64.56 685 GLN A CA 1
ATOM 5487 C C . GLN A 1 685 ? -11.362 -12.928 36.749 1.00 64.56 685 GLN A C 1
ATOM 5489 O O . GLN A 1 685 ? -12.494 -13.406 36.842 1.00 64.56 685 GLN A O 1
ATOM 5494 N N . ALA A 1 686 ? -11.059 -11.667 37.066 1.00 48.75 686 ALA A N 1
ATOM 5495 C CA . ALA A 1 686 ? -12.017 -10.570 37.093 1.00 48.75 686 ALA A CA 1
ATOM 5496 C C . ALA A 1 686 ? -12.308 -10.120 35.653 1.00 48.75 686 ALA A C 1
ATOM 5498 O O . ALA A 1 686 ? -13.503 -9.901 35.369 1.00 48.75 686 ALA A O 1
#

pLDDT: mean 78.15, std 20.33, r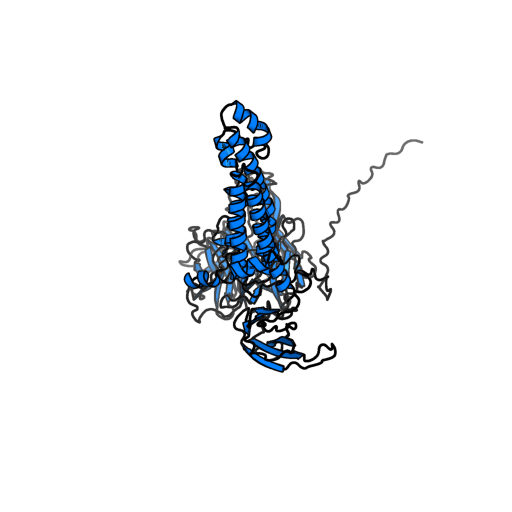ange [22.83, 97.81]

InterPro domains:
  IPR001129 Membrane-associated, eicosanoid/glutathione metabolism (MAPEG) protein [PF01124] (543-680)
  IPR011047 Quinoprotein alcohol dehydrogenase-like superfamily [SSF50998] (120-299)
  IPR023352 Membrane associated eicosanoid/glutathione metabolism-like domain superfamily [G3DSA:1.20.120.550] (535-685)
  IPR023352 Membrane associated eicosanoid/glutathione metabolism-like domain superfamily [SSF161084] (539-678)
  IPR039535 Arylsulfotransferase-like [PF14269] (99-371)
  IPR053143 Arylsulfate Sulfotransferase [PTHR35340] (47-464)